Protein AF-0000000074210286 (afdb_homodimer)

Secondary structure (DSSP, 8-state):
---PEEEEETTTSHHHHHHHHHHHHTT-EEEEEESSSSEE--TT-GGGHHHHHTTEEEEEE---SSSSHHHHHHHHHHHHT--EEEEEEETTGGG-TT-STTHHHHHHHHHHHHSSSEEEEEEEPPBTTHHHHSTTHHHHHTTEEEES--S--B--B-HHHHHHHHHHHHHSTTTTTTEEEEE--SS-B-HHHHHHHHHHHHT---EEEE--HHHHHHHHHHTT--HHHHHHHHHHHHHHHT-TT-S--SHHHHHHSSPPPPHHHHHHHHHHTTTT--/---PEEEEETTTSHHHHHHHHHHHHTT-EEEEEESSSSEE--TT-GGGHHHHHTTEEEEEE---SSSSHHHHHHHHHHHHT--EEEEEEETTGGG-TT-STTHHHHHHHHHHHHSSSEEEEEEEPPBTTHHHHSTTHHHHHTTEEEES--S--B--B-HHHHHHHHHHHHHSTTTTTTEEEEE--SS-B-HHHHHHHHHHHHT---EEEE--HHHHHHHHHHTT--HHHHHHHHHHHHHHHT-TT-S--SHHHHHHSSPPPPHHHHHHHHHHTTTT--

InterPro domains:
  IPR016040 NAD(P)-binding domain [PF13460] (10-173)
  IPR036291 NAD(P)-binding domain superfamily [SSF51735] (3-266)
  IPR051604 Ergot Alkaloid Biosynthesis Oxidoreductase [PTHR43162] (1-273)

pLDDT: mean 94.79, std 6.35, range [36.81, 98.81]

Radius of gyration: 25.54 Å; Cα contacts (8 Å, |Δi|>4): 1186; chains: 2; bounding box: 53×71×52 Å

Sequence (556 aa):
MSNDTTLVLGATGKTGRRVAARLRLRGTQVRAASRSSRAHFDWSDPSGWDPVLQDISAVYVVPPSVPGPVHELAARAEAAGVRRLVLLSGRGADTWGDSPFGLDMRSAEDAVRGSALEWTVLRASNFDQNFDEDLFHAPLVDGELALPAGSVPEPFVDIEDVADAAAAVLAEPGRHAGRTYELTGPRGVTFAEAVELISRASDLRITYRQVSPAEYSAALVEAGVGEDDAHHVAEMFVLMERGLLAEPTDGVAAVLGRPPRAFEEYVVRAAAAGAWRSMSNDTTLVLGATGKTGRRVAARLRLRGTQVRAASRSSRAHFDWSDPSGWDPVLQDISAVYVVPPSVPGPVHELAARAEAAGVRRLVLLSGRGADTWGDSPFGLDMRSAEDAVRGSALEWTVLRASNFDQNFDEDLFHAPLVDGELALPAGSVPEPFVDIEDVADAAAAVLAEPGRHAGRTYELTGPRGVTFAEAVELISRASDLRITYRQVSPAEYSAALVEAGVGEDDAHHVAEMFVLMERGLLAEPTDGVAAVLGRPPRAFEEYVVRAAAAGAWRS

Organism: NCBI:txid88382

Solvent-accessible surface area (backbone atoms only — not comparable to full-atom values): 28320 Å² total; per-residue (Å²): 124,82,91,50,25,34,32,30,41,46,22,80,42,83,54,22,26,37,25,52,11,46,32,26,57,72,68,40,46,70,46,54,19,20,76,86,38,91,42,41,38,47,89,89,44,67,87,42,45,62,76,62,37,54,78,22,38,31,35,40,41,62,69,58,97,51,60,56,60,48,42,56,50,44,53,50,33,52,74,49,56,32,47,34,41,38,34,57,40,46,49,62,61,85,71,45,74,89,46,79,51,60,48,20,45,50,39,34,49,51,24,47,70,69,40,93,43,43,26,30,38,40,16,34,36,59,45,53,51,37,55,58,75,42,86,44,21,65,37,43,47,72,31,40,42,71,39,48,55,60,83,50,31,38,13,40,14,45,54,66,56,54,21,51,40,52,31,50,52,71,70,37,78,72,81,47,55,78,39,74,37,46,30,23,5,72,46,54,42,24,62,54,55,49,36,46,49,45,17,40,18,51,74,44,83,40,45,61,42,74,44,48,51,67,56,43,29,50,51,34,36,74,73,68,38,53,65,68,58,21,47,43,54,35,44,49,37,57,56,48,62,68,41,82,70,21,68,50,52,61,28,36,30,70,70,66,74,41,77,45,57,52,69,64,61,51,41,29,52,41,30,46,70,43,60,57,59,129,125,83,91,49,24,32,32,30,40,46,22,82,41,83,56,22,27,38,24,50,11,45,32,26,58,72,68,41,45,70,46,56,18,19,75,86,38,91,43,42,39,44,90,90,42,68,88,42,44,62,76,62,37,55,78,23,38,31,35,40,41,61,69,59,96,51,60,56,58,48,42,57,49,44,52,51,34,51,74,49,55,33,47,35,41,39,34,56,41,47,48,63,62,85,71,45,73,88,46,79,50,59,46,20,44,50,39,34,49,52,24,47,71,69,40,94,43,44,26,29,40,40,16,36,36,60,44,52,51,37,55,60,74,42,85,45,20,62,38,43,48,72,30,39,42,70,38,47,55,60,83,50,30,39,12,39,14,46,54,66,56,53,21,50,39,51,31,51,53,72,70,37,78,73,80,49,55,77,37,74,37,46,32,22,5,70,47,55,43,25,64,53,56,50,36,48,50,45,16,39,19,52,72,44,84,40,47,61,43,73,44,49,53,66,58,43,28,49,51,36,36,74,72,68,39,53,65,67,58,19,48,43,55,34,43,48,38,58,55,49,62,69,41,82,68,22,68,50,54,62,29,36,30,71,71,67,74,42,77,45,56,52,70,65,61,52,42,28,54,40,30,46,69,43,60,56,59,130

Nearest PDB structures (foldseek):
  5l4l-assembly1_A  TM=8.591E-01  e=9.756E-22  Streptomyces antibioticus
  2zcv-assembly1_A  TM=8.657E-01  e=1.201E-17  Escherichia coli
  2zcu-assembly1_A  TM=8.100E-01  e=4.162E-18  unclassified
  6yj4-assembly1_P  TM=7.738E-01  e=2.492E-12  Yarrowia lipolytica
  6rfs-assembly1_E  TM=7.789E-01  e=3.132E-11  Yarrowia lipolytica

Foldseek 3Di:
DPPAEEEEEPCVDDLNVLLQVLLVVVVHHYDYEDCPDPQDDDLVDCVSLLVSLARHAEYEDEWDPDADSLLVNLVSNVVNPHAEYEYEAAAPLVVCPPFPARNRRVNNVCNRLVHPHFYEYEHEWAALCCCQPHDNQVLVLVQEGEEQADDQFTQHAHSSLVSVLSNLPVVDPPPRGPYYFYGGADATDGPQRLSVLLCVLLVHRHGYHHDHLVVQLVVCVVVPHDSVVSNNVSSVSVVSNVNPRRGDDCRSCVRPVDHTDHSNVVSNVCSVVVSSHD/DPPAEEEEEPCVDDLNVLLQVLLVVVVHHYDYEDCPDPQDDDLVDCVSLLVSLARHAEYEDEWDPDADSLLVNLVSNVVNPHAEYEYEAAAPLVVCPPFPARNRRVNNVCNRLVHPHFYEYEHEWAALCCCQPHDNQVLVLVQEGEEQADDQFTQHAHSSLVSVLSNLPVVDPPPRGPYYFYGGADATDGPQRLSVLLCVLLVHRHGYHHDHLVVQLVVCVVVPHDSVVSNNVSSVSVVSNVNPRRGDDCRSCVRPVDHTDHSNVVSNVCSVVVSSHD

Structure (mmCIF, N/CA/C/O backbone):
data_AF-0000000074210286-model_v1
#
loop_
_entity.id
_entity.type
_entity.pdbx_description
1 polymer 'Uncharacterized protein YbjT (DUF2867 family)'
#
loop_
_atom_site.group_PDB
_atom_site.id
_atom_site.type_symbol
_atom_site.label_atom_id
_atom_site.label_alt_id
_atom_site.label_comp_id
_atom_site.label_asym_id
_atom_site.label_entity_id
_atom_site.label_seq_id
_atom_site.pdbx_PDB_ins_code
_atom_site.Cartn_x
_atom_site.Cartn_y
_atom_site.Cartn_z
_atom_site.occupancy
_atom_site.B_iso_or_equiv
_atom_site.auth_seq_id
_atom_site.auth_comp_id
_atom_site.auth_asym_id
_atom_site.auth_atom_id
_atom_site.pdbx_PDB_model_num
ATOM 1 N N . MET A 1 1 ? 25.281 16.188 -7.086 1 36.81 1 MET A N 1
ATOM 2 C CA . MET A 1 1 ? 24.094 15.914 -6.289 1 36.81 1 MET A CA 1
ATOM 3 C C . MET A 1 1 ? 23.984 16.891 -5.117 1 36.81 1 MET A C 1
ATOM 5 O O . MET A 1 1 ? 24.969 17.125 -4.414 1 36.81 1 MET A O 1
ATOM 9 N N . SER A 1 2 ? 23.25 17.922 -5.16 1 49.28 2 SER A N 1
ATOM 10 C CA . SER A 1 2 ? 23.344 19 -4.184 1 49.28 2 SER A CA 1
ATOM 11 C C . SER A 1 2 ? 23.391 18.469 -2.76 1 49.28 2 SER A C 1
ATOM 13 O O . SER A 1 2 ? 22.719 17.469 -2.451 1 49.28 2 SER A O 1
ATOM 15 N N . ASN A 1 3 ? 24.531 18.531 -2.074 1 60.78 3 ASN A N 1
ATOM 16 C CA . ASN A 1 3 ? 24.938 18.219 -0.708 1 60.78 3 ASN A CA 1
ATOM 17 C C . ASN A 1 3 ? 23.922 18.734 0.31 1 60.78 3 ASN A C 1
ATOM 19 O O . ASN A 1 3 ? 24.25 18.922 1.479 1 60.78 3 ASN A O 1
ATOM 23 N N . ASP A 1 4 ? 22.688 19.016 -0.263 1 88.06 4 ASP A N 1
ATOM 24 C CA . ASP A 1 4 ? 21.734 19.688 0.61 1 88.06 4 ASP A CA 1
ATOM 25 C C . ASP A 1 4 ? 20.953 18.688 1.446 1 88.06 4 ASP A C 1
ATOM 27 O O . ASP A 1 4 ? 20.516 17.656 0.938 1 88.06 4 ASP A O 1
ATOM 31 N N . THR A 1 5 ? 20.891 18.969 2.738 1 96.62 5 THR A N 1
ATOM 32 C CA . THR A 1 5 ? 20.156 18.156 3.699 1 96.62 5 THR A CA 1
ATOM 33 C C . THR A 1 5 ? 18.766 18.703 3.936 1 96.62 5 THR A C 1
ATOM 35 O O . THR A 1 5 ? 18.594 19.922 4.07 1 96.62 5 THR A O 1
ATOM 38 N N . THR A 1 6 ? 17.797 17.828 3.803 1 98.12 6 THR A N 1
ATOM 39 C CA . THR A 1 6 ? 16.422 18.188 4.125 1 98.12 6 THR A CA 1
ATOM 40 C C . THR A 1 6 ? 16.047 17.703 5.523 1 98.12 6 THR A C 1
ATOM 42 O O . THR A 1 6 ? 16.281 16.547 5.867 1 98.12 6 THR A O 1
ATOM 45 N N . LEU A 1 7 ? 15.531 18.609 6.305 1 98.5 7 LEU A N 1
ATOM 46 C CA . LEU A 1 7 ? 15.023 18.281 7.629 1 98.5 7 LEU A CA 1
ATOM 47 C C . LEU A 1 7 ? 13.547 17.891 7.559 1 98.5 7 LEU A C 1
ATOM 49 O O . LEU A 1 7 ? 12.727 18.656 7.035 1 98.5 7 LEU A O 1
ATOM 53 N N . VAL A 1 8 ? 13.211 16.703 7.996 1 98.62 8 VAL A N 1
ATOM 54 C CA . VAL A 1 8 ? 11.828 16.25 8.102 1 98.62 8 VAL A CA 1
ATOM 55 C C . VAL A 1 8 ? 11.391 16.25 9.562 1 98.62 8 VAL A C 1
ATOM 57 O O . VAL A 1 8 ? 11.844 15.414 10.352 1 98.62 8 VAL A O 1
ATOM 60 N N . LEU A 1 9 ? 10.547 17.203 9.906 1 98.12 9 LEU A N 1
ATOM 61 C CA . LEU A 1 9 ? 9.984 17.219 11.258 1 98.12 9 LEU A CA 1
ATOM 62 C C . LEU A 1 9 ? 8.82 16.25 11.375 1 98.12 9 LEU A C 1
ATOM 64 O O . LEU A 1 9 ? 8.062 16.062 10.422 1 98.12 9 LEU A O 1
ATOM 68 N N . GLY A 1 10 ? 8.641 15.688 12.539 1 95.94 10 GLY A N 1
ATOM 69 C CA . GLY A 1 10 ? 7.656 14.625 12.672 1 95.94 10 GLY A CA 1
ATOM 70 C C . GLY A 1 10 ? 7.984 13.391 11.859 1 95.94 10 GLY A C 1
ATOM 71 O O . GLY A 1 10 ? 7.094 12.773 11.273 1 95.94 10 GLY A O 1
ATOM 72 N N . ALA A 1 11 ? 9.25 13.016 11.844 1 94.81 11 ALA A N 1
ATOM 73 C CA . ALA A 1 11 ? 9.75 12.008 10.906 1 94.81 11 ALA A CA 1
ATOM 74 C C . ALA A 1 11 ? 9.195 10.625 11.242 1 94.81 11 ALA A C 1
ATOM 76 O O . ALA A 1 11 ? 9.211 9.727 10.398 1 94.81 11 ALA A O 1
ATOM 77 N N . THR A 1 12 ? 8.703 10.383 12.445 1 92.75 12 THR A N 1
ATOM 78 C CA . THR A 1 12 ? 8.133 9.086 12.812 1 92.75 12 THR A CA 1
ATOM 79 C C . THR A 1 12 ? 6.617 9.102 12.656 1 92.75 12 THR A C 1
ATOM 81 O O . THR A 1 12 ? 5.961 8.07 12.836 1 92.75 12 THR A O 1
ATOM 84 N N . GLY A 1 13 ? 6.086 10.258 12.398 1 94.75 13 GLY A N 1
ATOM 85 C CA . GLY A 1 13 ? 4.648 10.383 12.219 1 94.75 13 GLY A CA 1
ATOM 86 C C . GLY A 1 13 ? 4.164 9.836 10.891 1 94.75 13 GLY A C 1
ATOM 87 O O . GLY A 1 13 ? 4.949 9.289 10.117 1 94.75 13 GLY A O 1
ATOM 88 N N . LYS A 1 14 ? 2.854 9.984 10.602 1 95.19 14 LYS A N 1
ATOM 89 C CA . LYS A 1 14 ? 2.182 9.375 9.453 1 95.19 14 LYS A CA 1
ATOM 90 C C . LYS A 1 14 ? 2.77 9.891 8.141 1 95.19 14 LYS A C 1
ATOM 92 O O . LYS A 1 14 ? 3.113 9.102 7.262 1 95.19 14 LYS A O 1
ATOM 97 N N . THR A 1 15 ? 2.871 11.203 8.016 1 97.88 15 THR A N 1
ATOM 98 C CA . THR A 1 15 ? 3.383 11.734 6.758 1 97.88 15 THR A CA 1
ATOM 99 C C . THR A 1 15 ? 4.906 11.781 6.77 1 97.88 15 THR A C 1
ATOM 101 O O . THR A 1 15 ? 5.551 11.508 5.754 1 97.88 15 THR A O 1
ATOM 104 N N . GLY A 1 16 ? 5.527 12.07 7.922 1 97.81 16 GLY A N 1
ATOM 105 C CA . GLY A 1 16 ? 6.969 12.242 8 1 97.81 16 GLY A CA 1
ATOM 106 C C . GLY A 1 16 ? 7.742 11.016 7.559 1 97.81 16 GLY A C 1
ATOM 107 O O . GLY A 1 16 ? 8.672 11.117 6.75 1 97.81 16 GLY A O 1
ATOM 108 N N . ARG A 1 17 ? 7.348 9.852 8.07 1 97.06 17 ARG A N 1
ATOM 109 C CA . ARG A 1 17 ? 8.055 8.625 7.719 1 97.06 17 ARG A CA 1
ATOM 110 C C . ARG A 1 17 ? 7.941 8.328 6.227 1 97.06 17 ARG A C 1
ATOM 112 O O . ARG A 1 17 ? 8.875 7.809 5.617 1 97.06 17 ARG A O 1
ATOM 119 N N . ARG A 1 18 ? 6.836 8.656 5.625 1 98.56 18 ARG A N 1
ATOM 120 C CA . ARG A 1 18 ? 6.602 8.43 4.203 1 98.56 18 ARG A CA 1
ATOM 121 C C . ARG A 1 18 ? 7.395 9.414 3.354 1 98.56 18 ARG A C 1
ATOM 123 O O . ARG A 1 18 ? 7.977 9.039 2.334 1 98.56 18 ARG A O 1
ATOM 130 N N . VAL A 1 19 ? 7.414 10.688 3.822 1 98.69 19 VAL A N 1
ATOM 131 C CA . VAL A 1 19 ? 8.156 11.719 3.113 1 98.69 19 VAL A CA 1
ATOM 132 C C . VAL A 1 19 ? 9.656 11.414 3.17 1 98.69 19 VAL A C 1
ATOM 134 O O . VAL A 1 19 ? 10.344 11.477 2.15 1 98.69 19 VAL A O 1
ATOM 137 N N . ALA A 1 20 ? 10.203 11.039 4.328 1 97.94 20 ALA A N 1
ATOM 138 C CA . ALA A 1 20 ? 11.617 10.734 4.5 1 97.94 20 ALA A CA 1
ATOM 139 C C . ALA A 1 20 ? 12.047 9.594 3.58 1 97.94 20 ALA A C 1
ATOM 141 O O . ALA A 1 20 ? 13.078 9.688 2.906 1 97.94 20 ALA A O 1
ATOM 142 N N . ALA A 1 21 ? 11.258 8.547 3.531 1 98.06 21 ALA A N 1
ATOM 143 C CA . ALA A 1 21 ? 11.578 7.402 2.68 1 98.06 21 ALA A CA 1
ATOM 144 C C . ALA A 1 21 ? 11.68 7.816 1.216 1 98.06 21 ALA A C 1
ATOM 146 O O . ALA A 1 21 ? 12.586 7.391 0.504 1 98.06 21 ALA A O 1
ATOM 147 N N . ARG A 1 22 ? 10.805 8.602 0.769 1 98.25 22 ARG A N 1
ATOM 148 C CA . ARG A 1 22 ? 10.758 9.055 -0.619 1 98.25 22 ARG A CA 1
ATOM 149 C C . ARG A 1 22 ? 11.953 9.945 -0.941 1 98.25 22 ARG A C 1
ATOM 151 O O . ARG A 1 22 ? 12.539 9.844 -2.021 1 98.25 22 ARG A O 1
ATOM 158 N N . LEU A 1 23 ? 12.281 10.836 -0.015 1 97.5 23 LEU A N 1
ATOM 159 C CA . LEU A 1 23 ? 13.438 11.703 -0.217 1 97.5 23 LEU A CA 1
ATOM 160 C C . LEU A 1 23 ? 14.719 10.891 -0.303 1 97.5 23 LEU A C 1
ATOM 162 O O . LEU A 1 23 ? 15.539 11.102 -1.204 1 97.5 23 LEU A O 1
ATOM 166 N N . ARG A 1 24 ? 14.859 9.93 0.572 1 96.88 24 ARG A N 1
ATOM 167 C CA . ARG A 1 24 ? 16.047 9.078 0.569 1 96.88 24 ARG A CA 1
ATOM 168 C C . ARG A 1 24 ? 16.141 8.289 -0.733 1 96.88 24 ARG A C 1
ATOM 170 O O . ARG A 1 24 ? 17.234 8.133 -1.285 1 96.88 24 ARG A O 1
ATOM 177 N N . LEU A 1 25 ? 15.023 7.797 -1.149 1 96.19 25 LEU A N 1
ATOM 178 C CA . LEU A 1 25 ? 15.008 7.031 -2.391 1 96.19 25 LEU A CA 1
ATOM 179 C C . LEU A 1 25 ? 15.5 7.883 -3.559 1 96.19 25 LEU A C 1
ATOM 181 O O . LEU A 1 25 ? 16.141 7.367 -4.48 1 96.19 25 LEU A O 1
ATOM 185 N N . ARG A 1 26 ? 15.242 9.164 -3.494 1 93.25 26 ARG A N 1
ATOM 186 C CA . ARG A 1 26 ? 15.641 10.094 -4.543 1 93.25 26 ARG A CA 1
ATOM 187 C C . ARG A 1 26 ? 17.094 10.523 -4.371 1 93.25 26 ARG A C 1
ATOM 189 O O . ARG A 1 26 ? 17.594 11.352 -5.133 1 93.25 26 ARG A O 1
ATOM 196 N N . GLY A 1 27 ? 17.719 10.086 -3.332 1 93.31 27 GLY A N 1
ATOM 197 C CA . GLY A 1 27 ? 19.125 10.414 -3.1 1 93.31 27 GLY A CA 1
ATOM 198 C C . GLY A 1 27 ? 19.312 11.672 -2.271 1 93.31 27 GLY A C 1
ATOM 199 O O . GLY A 1 27 ? 20.422 12.18 -2.152 1 93.31 27 GLY A O 1
ATOM 200 N N . THR A 1 28 ? 18.203 12.188 -1.751 1 94.56 28 THR A N 1
ATOM 201 C CA . THR A 1 28 ? 18.266 13.367 -0.9 1 94.56 28 THR A CA 1
ATOM 202 C C . THR A 1 28 ? 18.703 13 0.511 1 94.56 28 THR A C 1
ATOM 204 O O . THR A 1 28 ? 18.203 12.031 1.092 1 94.56 28 THR A O 1
ATOM 207 N N . GLN A 1 29 ? 19.719 13.719 1.022 1 95.81 29 GLN A N 1
ATOM 208 C CA . GLN A 1 29 ? 20.094 13.547 2.42 1 95.81 29 GLN A CA 1
ATOM 209 C C . GLN A 1 29 ? 19 14.039 3.354 1 95.81 29 GLN A C 1
ATOM 211 O O . GLN A 1 29 ? 18.484 15.156 3.193 1 95.81 29 GLN A O 1
ATOM 216 N N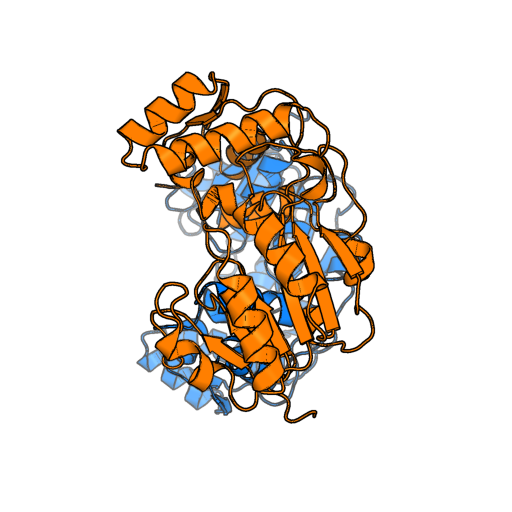 . VAL A 1 30 ? 18.641 13.164 4.289 1 97.44 30 VAL A N 1
ATOM 217 C CA . VAL A 1 30 ? 17.516 13.492 5.168 1 97.44 30 VAL A CA 1
ATOM 218 C C . VAL A 1 30 ? 18 13.516 6.621 1 97.44 30 VAL A C 1
ATOM 220 O O . VAL A 1 30 ? 18.703 12.609 7.059 1 97.44 30 VAL A O 1
ATOM 223 N N . ARG A 1 31 ? 17.734 14.586 7.281 1 97.88 31 ARG A N 1
ATOM 224 C CA . ARG A 1 31 ? 17.734 14.586 8.742 1 97.88 31 ARG A CA 1
ATOM 225 C C . ARG A 1 31 ? 16.328 14.375 9.297 1 97.88 31 ARG A C 1
ATOM 227 O O . ARG A 1 31 ? 15.477 15.258 9.203 1 97.88 31 ARG A O 1
ATOM 234 N N . ALA A 1 32 ? 16.094 13.203 9.781 1 97.44 32 ALA A N 1
ATOM 235 C CA . ALA A 1 32 ? 14.797 12.844 10.367 1 97.44 32 ALA A CA 1
ATOM 236 C C . ALA A 1 32 ? 14.734 13.242 11.836 1 97.44 32 ALA A C 1
ATOM 238 O O . ALA A 1 32 ? 15.469 12.703 12.664 1 97.44 32 ALA A O 1
ATOM 239 N N . ALA A 1 33 ? 13.82 14.141 12.133 1 97.5 33 ALA A N 1
ATOM 240 C CA . ALA A 1 33 ? 13.758 14.648 13.508 1 97.5 33 ALA A CA 1
ATOM 241 C C . ALA A 1 33 ? 12.414 14.305 14.148 1 97.5 33 ALA A C 1
ATOM 243 O O . ALA A 1 33 ? 11.367 14.398 13.508 1 97.5 33 ALA A O 1
ATOM 244 N N . SER A 1 34 ? 12.461 13.852 15.203 1 95.62 34 SER A N 1
ATOM 245 C CA . SER A 1 34 ? 11.312 13.539 16.047 1 95.62 34 SER A CA 1
ATOM 246 C C . SER A 1 34 ? 11.688 13.57 17.531 1 95.62 34 SER A C 1
ATOM 248 O O . SER A 1 34 ? 12.844 13.82 17.875 1 95.62 34 SER A O 1
ATOM 250 N N . ARG A 1 35 ? 10.852 13.375 18.484 1 93.75 35 ARG A N 1
ATOM 251 C CA . ARG A 1 35 ? 11.109 13.359 19.922 1 93.75 35 ARG A CA 1
ATOM 252 C C . ARG A 1 35 ? 11.961 12.156 20.312 1 93.75 35 ARG A C 1
ATOM 254 O O . ARG A 1 35 ? 12.695 12.203 21.297 1 93.75 35 ARG A O 1
ATOM 261 N N . SER A 1 36 ? 11.844 11.047 19.422 1 90.19 36 SER A N 1
ATOM 262 C CA . SER A 1 36 ? 12.516 9.797 19.781 1 90.19 36 SER A CA 1
ATOM 263 C C . SER A 1 36 ? 13.766 9.578 18.938 1 90.19 36 SER A C 1
ATOM 265 O O . SER A 1 36 ? 14.492 8.609 19.141 1 90.19 36 SER A O 1
ATOM 267 N N . SER A 1 37 ? 13.977 10.43 17.984 1 90.88 37 SER A N 1
ATOM 268 C CA . SER A 1 37 ? 15.117 10.266 17.094 1 90.88 37 SER A CA 1
ATOM 269 C C . SER A 1 37 ? 16.391 10.875 17.688 1 90.88 37 SER A C 1
ATOM 271 O O . SER A 1 37 ? 16.312 11.609 18.672 1 90.88 37 SER A O 1
ATOM 273 N N . ARG A 1 38 ? 17.609 10.547 17.062 1 89.06 38 ARG A N 1
ATOM 274 C CA . ARG A 1 38 ? 18.891 11.156 17.406 1 89.06 38 ARG A CA 1
ATOM 275 C C . ARG A 1 38 ? 18.844 12.672 17.203 1 89.06 38 ARG A C 1
ATOM 277 O O . ARG A 1 38 ? 19.297 13.43 18.062 1 89.06 38 ARG A O 1
ATOM 284 N N . ALA A 1 39 ? 18.312 13.062 16.062 1 94.56 39 ALA A N 1
ATOM 285 C CA . ALA A 1 39 ? 17.984 14.469 15.891 1 94.56 39 ALA A CA 1
ATOM 286 C C . ALA A 1 39 ? 16.719 14.836 16.641 1 94.56 39 ALA A C 1
ATOM 288 O O . ALA A 1 39 ? 15.625 14.828 16.078 1 94.56 39 ALA A O 1
ATOM 289 N N . HIS A 1 40 ? 16.938 15.188 17.859 1 95.69 40 HIS A N 1
ATOM 290 C CA . HIS A 1 40 ? 15.812 15.383 18.766 1 95.69 40 HIS A CA 1
ATOM 291 C C . HIS A 1 40 ? 15.102 16.703 18.484 1 95.69 40 HIS A C 1
ATOM 293 O O . HIS A 1 40 ? 15.742 17.766 18.438 1 95.69 40 HIS A O 1
ATOM 299 N N . PHE A 1 41 ? 13.852 16.625 18.312 1 97.44 41 PHE A N 1
ATOM 300 C CA . PHE A 1 41 ? 13.031 17.812 18.094 1 97.44 41 PHE A CA 1
ATOM 301 C C . PHE A 1 41 ? 11.703 17.703 18.828 1 97.44 41 PHE A C 1
ATOM 303 O O . PHE A 1 41 ? 10.953 16.75 18.625 1 97.44 41 PHE A O 1
ATOM 310 N N . ASP A 1 42 ? 11.508 18.625 19.641 1 96.75 42 ASP A N 1
ATOM 311 C CA . ASP A 1 42 ? 10.273 18.766 20.406 1 96.75 42 ASP A CA 1
ATOM 312 C C . ASP A 1 42 ? 9.719 20.188 20.297 1 96.75 42 ASP A C 1
ATOM 314 O O . ASP A 1 42 ? 10.367 21.156 20.703 1 96.75 42 ASP A O 1
ATOM 318 N N . TRP A 1 43 ? 8.523 20.297 19.797 1 96.56 43 TRP A N 1
ATOM 319 C CA . TRP A 1 43 ? 7.895 21.609 19.594 1 96.56 43 TRP A CA 1
ATOM 320 C C . TRP A 1 43 ? 7.781 22.359 20.922 1 96.56 43 TRP A C 1
ATOM 322 O O . TRP A 1 43 ? 7.781 23.594 20.938 1 96.56 43 TRP A O 1
ATOM 332 N N . SER A 1 44 ? 7.691 21.672 21.984 1 94.62 44 SER A N 1
ATOM 333 C CA . SER A 1 44 ? 7.477 22.297 23.281 1 94.62 44 SER A CA 1
ATOM 334 C C . SER A 1 44 ? 8.797 22.688 23.938 1 94.62 44 SER A C 1
ATOM 336 O O . SER A 1 44 ? 8.812 23.328 24.984 1 94.62 44 SER A O 1
ATOM 338 N N . ASP A 1 45 ? 9.906 22.328 23.312 1 95.25 45 ASP A N 1
ATOM 339 C CA . ASP A 1 45 ? 11.227 22.641 23.859 1 95.25 45 ASP A CA 1
ATOM 340 C C . ASP A 1 45 ? 12.109 23.297 22.797 1 95.25 45 ASP A C 1
ATOM 342 O O . ASP A 1 45 ? 13 22.656 22.234 1 95.25 45 ASP A O 1
ATOM 346 N N . PRO A 1 46 ? 11.992 24.578 22.641 1 94.5 46 PRO A N 1
ATOM 347 C CA . PRO A 1 46 ? 12.703 25.297 21.578 1 94.5 46 PRO A CA 1
ATOM 348 C C . PRO A 1 46 ? 14.219 25.266 21.75 1 94.5 46 PRO A C 1
ATOM 350 O O . PRO A 1 46 ? 14.961 25.578 20.812 1 94.5 46 PRO A O 1
ATOM 353 N N . SER A 1 47 ? 14.703 24.984 22.906 1 92.56 47 SER A N 1
ATOM 354 C CA . SER A 1 47 ? 16.141 24.953 23.141 1 92.56 47 SER A CA 1
ATOM 355 C C . SER A 1 47 ? 16.828 23.906 22.281 1 92.56 47 SER A C 1
ATOM 357 O O . SER A 1 47 ? 18.031 24.016 22 1 92.56 47 SER A O 1
ATOM 359 N N . GLY A 1 48 ? 16.078 22.938 21.781 1 94 48 GLY A N 1
ATOM 360 C CA . GLY A 1 48 ? 16.672 21.859 21 1 94 48 GLY A CA 1
ATOM 361 C C . GLY A 1 48 ? 16.562 22.094 19.5 1 94 48 GLY A C 1
ATOM 362 O O . GLY A 1 48 ? 17.031 21.266 18.719 1 94 48 GLY A O 1
ATOM 363 N N . TRP A 1 49 ? 16.078 23.234 19.094 1 97.62 49 TRP A N 1
ATOM 364 C CA . TRP A 1 49 ? 15.742 23.422 17.688 1 97.62 49 TRP A CA 1
ATOM 365 C C . TRP A 1 49 ? 16.984 23.781 16.859 1 97.62 49 TRP A C 1
ATOM 367 O O . TRP A 1 49 ? 17.172 23.266 15.758 1 97.62 49 TRP A O 1
ATOM 377 N N . ASP A 1 50 ? 17.828 24.594 17.344 1 96.56 50 ASP A N 1
ATOM 378 C CA . ASP A 1 50 ? 18.938 25.172 16.594 1 96.56 50 ASP A CA 1
ATOM 379 C C . ASP A 1 50 ? 19.891 24.078 16.094 1 96.56 50 ASP A C 1
ATOM 381 O O . ASP A 1 50 ? 20.25 24.047 14.922 1 96.56 50 ASP A O 1
ATOM 385 N N . PRO A 1 51 ? 20.25 23.156 16.969 1 95.94 51 PRO A N 1
ATOM 386 C CA . PRO A 1 51 ? 21.125 22.094 16.484 1 95.94 51 PRO A CA 1
ATOM 387 C C . PRO A 1 51 ? 20.531 21.328 15.312 1 95.94 51 PRO A C 1
ATOM 389 O O . PRO A 1 51 ? 21.25 20.922 14.398 1 95.94 51 PRO A O 1
ATOM 392 N N . VAL A 1 52 ? 19.297 21.125 15.336 1 97.06 52 VAL A N 1
ATOM 393 C CA . VAL A 1 52 ? 18.625 20.328 14.312 1 97.06 52 VAL A CA 1
ATOM 394 C C . VAL A 1 52 ? 18.562 21.125 13.008 1 97.06 52 VAL A C 1
ATOM 396 O O . VAL A 1 52 ? 18.531 20.547 11.922 1 97.06 52 VAL A O 1
ATOM 399 N N . LEU A 1 53 ? 18.625 22.422 13.039 1 97.69 53 LEU A N 1
ATOM 400 C CA . LEU A 1 53 ? 18.484 23.312 11.891 1 97.69 53 LEU A CA 1
ATOM 401 C C . LEU A 1 53 ? 19.844 23.562 11.234 1 97.69 53 LEU A C 1
ATOM 403 O O . LEU A 1 53 ? 19.906 24.141 10.141 1 97.69 53 LEU A O 1
ATOM 407 N N . GLN A 1 54 ? 20.922 23.109 11.836 1 96.31 54 GLN A N 1
ATOM 408 C CA . GLN A 1 54 ? 22.25 23.344 11.297 1 96.31 54 GLN A CA 1
ATOM 409 C C . GLN A 1 54 ? 22.453 22.625 9.969 1 96.31 54 GLN A C 1
ATOM 411 O O . GLN A 1 54 ? 22.125 21.438 9.852 1 96.31 54 GLN A O 1
ATOM 416 N N . ASP A 1 55 ? 22.938 23.359 8.945 1 96.56 55 ASP A N 1
ATOM 417 C CA . ASP A 1 55 ? 23.312 22.812 7.641 1 96.56 55 ASP A CA 1
ATOM 418 C C . ASP A 1 55 ? 22.094 22.234 6.934 1 96.56 55 ASP A C 1
ATOM 420 O O . ASP A 1 55 ? 22.203 21.203 6.246 1 96.56 55 ASP A O 1
ATOM 424 N N . ILE A 1 56 ? 20.953 22.766 7.199 1 97.69 56 ILE A N 1
ATOM 425 C CA . ILE A 1 56 ? 19.703 22.344 6.574 1 97.69 56 ILE A CA 1
ATOM 426 C C . ILE A 1 56 ? 19.328 23.297 5.453 1 97.69 56 ILE A C 1
ATOM 428 O O . ILE A 1 56 ? 19.422 24.516 5.617 1 97.69 56 ILE A O 1
ATOM 432 N N . SER A 1 57 ? 18.938 22.766 4.344 1 97.19 57 SER A N 1
ATOM 433 C CA . SER A 1 57 ? 18.531 23.594 3.215 1 97.19 57 SER A CA 1
ATOM 434 C C . SER A 1 57 ? 17.016 23.734 3.141 1 97.19 57 SER A C 1
ATOM 436 O O . SER A 1 57 ? 16.5 24.781 2.742 1 97.19 57 SER A O 1
ATOM 438 N N . ALA A 1 58 ? 16.328 22.672 3.457 1 97.81 58 ALA A N 1
ATOM 439 C CA . ALA A 1 58 ? 14.867 22.656 3.389 1 97.81 58 ALA A CA 1
ATOM 440 C C . ALA A 1 58 ? 14.266 21.938 4.59 1 97.81 58 ALA A C 1
ATOM 442 O O . ALA A 1 58 ? 14.891 21.031 5.156 1 97.81 58 ALA A O 1
ATOM 443 N N . VAL A 1 59 ? 13.062 22.344 4.988 1 98.5 59 VAL A N 1
ATOM 444 C CA . VAL A 1 59 ? 12.383 21.734 6.129 1 98.5 59 VAL A CA 1
ATOM 445 C C . VAL A 1 59 ? 10.953 21.344 5.738 1 98.5 59 VAL A C 1
ATOM 447 O O . VAL A 1 59 ? 10.211 22.156 5.188 1 98.5 59 VAL A O 1
ATOM 450 N N . TYR A 1 60 ? 10.617 20.094 5.891 1 98.81 60 TYR A N 1
ATOM 451 C CA . TYR A 1 60 ? 9.227 19.672 5.91 1 98.81 60 TYR A CA 1
ATOM 452 C C . TYR A 1 60 ? 8.609 19.875 7.289 1 98.81 60 TYR A C 1
ATOM 454 O O . TYR A 1 60 ? 9.094 19.312 8.281 1 98.81 60 TYR A O 1
ATOM 462 N N . VAL A 1 61 ? 7.516 20.609 7.359 1 98.75 61 VAL A N 1
ATOM 463 C CA . VAL A 1 61 ? 6.973 21.047 8.641 1 98.75 61 VAL A CA 1
ATOM 464 C C . VAL A 1 61 ? 5.566 20.469 8.828 1 98.75 61 VAL A C 1
ATOM 466 O O . VAL A 1 61 ? 4.68 20.703 8.008 1 98.75 61 VAL A O 1
ATOM 469 N N . VAL A 1 62 ? 5.398 19.719 9.828 1 97.62 62 VAL A N 1
ATOM 470 C CA . VAL A 1 62 ? 4.09 19.375 10.375 1 97.62 62 VAL A CA 1
ATOM 471 C C . VAL A 1 62 ? 3.838 20.172 11.648 1 97.62 62 VAL A C 1
ATOM 473 O O . VAL A 1 62 ? 4.508 19.969 12.664 1 97.62 62 VAL A O 1
ATOM 476 N N . PRO A 1 63 ? 2.947 21.062 11.578 1 96.38 63 PRO A N 1
ATOM 477 C CA . PRO A 1 63 ? 2.785 21.969 12.719 1 96.38 63 PRO A CA 1
ATOM 478 C C . PRO A 1 63 ? 2.273 21.25 13.969 1 96.38 63 PRO A C 1
ATOM 480 O O . PRO A 1 63 ? 1.607 20.219 13.859 1 96.38 63 PRO A O 1
ATOM 483 N N . PRO A 1 64 ? 2.646 21.812 15.117 1 94.69 64 PRO A N 1
ATOM 484 C CA . PRO A 1 64 ? 2.041 21.312 16.344 1 94.69 64 PRO A CA 1
ATOM 485 C C . PRO A 1 64 ? 0.573 21.703 16.484 1 94.69 64 PRO A C 1
ATOM 487 O O . PRO A 1 64 ? 0.074 22.531 15.719 1 94.69 64 PRO A O 1
ATOM 490 N N . SER A 1 65 ? -0.094 21.188 17.5 1 89.81 65 SER A N 1
ATOM 491 C CA . SER A 1 65 ? -1.524 21.422 17.688 1 89.81 65 SER A CA 1
ATOM 492 C C . SER A 1 65 ? -1.784 22.703 18.469 1 89.81 65 SER A C 1
ATOM 494 O O . SER A 1 65 ? -2.811 22.828 19.141 1 89.81 65 SER A O 1
ATOM 496 N N . VAL A 1 66 ? -0.815 23.562 18.484 1 92.38 66 VAL A N 1
ATOM 497 C CA . VAL A 1 66 ? -0.964 24.859 19.141 1 92.38 66 VAL A CA 1
ATOM 498 C C . VAL A 1 66 ? -0.442 25.969 18.219 1 92.38 66 VAL A C 1
ATOM 500 O O . VAL A 1 66 ? 0.561 25.781 17.531 1 92.38 66 VAL A O 1
ATOM 503 N N . PRO A 1 67 ? -1.138 27.125 18.234 1 94.56 67 PRO A N 1
ATOM 504 C CA . PRO A 1 67 ? -0.641 28.25 17.438 1 94.56 67 PRO A CA 1
ATOM 505 C C . PRO A 1 67 ? 0.642 28.844 18 1 94.56 67 PRO A C 1
ATOM 507 O O . PRO A 1 67 ? 0.844 28.859 19.219 1 94.56 67 PRO A O 1
ATOM 510 N N . GLY A 1 68 ? 1.5 29.344 17.078 1 95.88 68 GLY A N 1
ATOM 511 C CA . GLY A 1 68 ? 2.584 30.172 17.594 1 95.88 68 GLY A CA 1
ATOM 512 C C . GLY A 1 68 ? 3.959 29.625 17.266 1 95.88 68 GLY A C 1
ATOM 513 O O . GLY A 1 68 ? 4.758 30.281 16.594 1 95.88 68 GLY A O 1
ATOM 514 N N . PRO A 1 69 ? 4.223 28.328 17.641 1 97.56 69 PRO A N 1
ATOM 515 C CA . PRO A 1 69 ? 5.594 27.812 17.609 1 97.56 69 PRO A CA 1
ATOM 516 C C . PRO A 1 69 ? 6.211 27.875 16.219 1 97.56 69 PRO A C 1
ATOM 518 O O . PRO A 1 69 ? 7.426 28.031 16.078 1 97.56 69 PRO A O 1
ATOM 521 N N . VAL A 1 70 ? 5.434 27.766 15.195 1 98.25 70 VAL A N 1
ATOM 522 C CA . VAL A 1 70 ? 5.969 27.734 13.836 1 98.25 70 VAL A CA 1
ATOM 523 C C . VAL A 1 70 ? 6.57 29.094 13.484 1 98.25 70 VAL A C 1
ATOM 525 O O . VAL A 1 70 ? 7.508 29.172 12.688 1 98.25 70 VAL A O 1
ATOM 528 N N . HIS A 1 71 ? 6.07 30.219 14.094 1 98.19 71 HIS A N 1
ATOM 529 C CA . HIS A 1 71 ? 6.676 31.531 13.891 1 98.19 71 HIS A CA 1
ATOM 530 C C . HIS A 1 71 ? 8.125 31.547 14.359 1 98.19 71 HIS A C 1
ATOM 532 O O . HIS A 1 71 ? 9.008 32.031 13.648 1 98.19 71 HIS A O 1
ATOM 538 N N . GLU A 1 72 ? 8.289 31.047 15.5 1 97.81 72 GLU A N 1
ATOM 539 C CA . GLU A 1 72 ? 9.641 31 16.047 1 97.81 72 GLU A CA 1
ATOM 540 C C . GLU A 1 72 ? 10.531 30.078 15.227 1 97.81 72 GLU A C 1
ATOM 542 O O . GLU A 1 72 ? 11.695 30.391 14.969 1 97.81 72 GLU A O 1
ATOM 547 N N . LEU A 1 73 ? 10.023 28.922 14.836 1 98.31 73 LEU A N 1
ATOM 548 C CA . LEU A 1 73 ? 10.797 28 14.016 1 98.31 73 LEU A CA 1
ATOM 549 C C . LEU A 1 73 ? 11.227 28.672 12.711 1 98.31 73 LEU A C 1
ATOM 551 O O . LEU A 1 73 ? 12.367 28.5 12.273 1 98.31 73 LEU A O 1
ATOM 555 N N . ALA A 1 74 ? 10.305 29.359 12.023 1 98.25 74 ALA A N 1
ATOM 556 C CA . ALA A 1 74 ? 10.609 30.016 10.758 1 98.25 74 ALA A CA 1
ATOM 557 C C . ALA A 1 74 ? 11.734 31.031 10.93 1 98.25 74 ALA A C 1
ATOM 559 O O . ALA A 1 74 ? 12.656 31.094 10.109 1 98.25 74 ALA A O 1
ATOM 560 N N . ALA A 1 75 ? 11.656 31.797 11.977 1 97.81 75 ALA A N 1
ATOM 561 C CA . ALA A 1 75 ? 12.688 32.781 12.25 1 97.81 75 ALA A CA 1
ATOM 562 C C . ALA A 1 75 ? 14.047 32.125 12.477 1 97.81 75 ALA A C 1
ATOM 564 O O . ALA A 1 75 ? 15.062 32.594 11.945 1 97.81 75 ALA A O 1
ATOM 565 N N . ARG A 1 76 ? 14.039 31.109 13.25 1 97.94 76 ARG A N 1
ATOM 566 C CA . ARG A 1 76 ? 15.281 30.391 13.555 1 97.94 76 ARG A CA 1
ATOM 567 C C . ARG A 1 76 ? 15.828 29.703 12.32 1 97.94 76 ARG A C 1
ATOM 569 O O . ARG A 1 76 ? 17.047 29.609 12.133 1 97.94 76 ARG A O 1
ATOM 576 N N . ALA A 1 77 ? 14.93 29.125 11.555 1 98.06 77 ALA A N 1
ATOM 577 C CA . ALA A 1 77 ? 15.344 28.5 10.297 1 98.06 77 ALA A CA 1
ATOM 578 C C . ALA A 1 77 ? 16.016 29.516 9.383 1 98.06 77 ALA A C 1
ATOM 580 O O . ALA A 1 77 ? 17.062 29.234 8.797 1 98.06 77 ALA A O 1
ATOM 581 N N . GLU A 1 78 ? 15.406 30.703 9.289 1 97.12 78 GLU A N 1
ATOM 582 C CA . GLU A 1 78 ? 15.992 31.797 8.508 1 97.12 78 GLU A CA 1
ATOM 583 C C . GLU A 1 78 ? 17.391 32.125 9.008 1 97.12 78 GLU A C 1
ATOM 585 O O . GLU A 1 78 ? 18.328 32.25 8.211 1 97.12 78 GLU A O 1
ATOM 590 N N . ALA A 1 79 ? 17.516 32.281 10.25 1 96.94 79 ALA A N 1
ATOM 591 C CA . ALA A 1 79 ? 18.781 32.625 10.867 1 96.94 79 ALA A CA 1
ATOM 592 C C . ALA A 1 79 ? 19.828 31.531 10.633 1 96.94 79 ALA A C 1
ATOM 594 O O . ALA A 1 79 ? 21.016 31.828 10.516 1 96.94 79 ALA A O 1
ATOM 595 N N . ALA A 1 80 ? 19.391 30.281 10.57 1 97.25 80 ALA A N 1
ATOM 596 C CA . ALA A 1 80 ? 20.281 29.141 10.422 1 97.25 80 ALA A CA 1
ATOM 597 C C . ALA A 1 80 ? 20.672 28.938 8.961 1 97.25 80 ALA A C 1
ATOM 599 O O . ALA A 1 80 ? 21.516 28.078 8.648 1 97.25 80 ALA A O 1
ATOM 600 N N . GLY A 1 81 ? 20.016 29.703 8.062 1 96.69 81 GLY A N 1
ATOM 601 C CA . GLY A 1 81 ? 20.375 29.625 6.652 1 96.69 81 GLY A CA 1
ATOM 602 C C . GLY A 1 81 ? 19.5 28.672 5.859 1 96.69 81 GLY A C 1
ATOM 603 O O . GLY A 1 81 ? 19.812 28.344 4.715 1 96.69 81 GLY A O 1
ATOM 604 N N . VAL A 1 82 ? 18.484 28.172 6.453 1 97.5 82 VAL A N 1
ATOM 605 C CA . VAL A 1 82 ? 17.5 27.375 5.719 1 97.5 82 VAL A CA 1
ATOM 606 C C . VAL A 1 82 ? 16.938 28.203 4.555 1 97.5 82 VAL A C 1
ATOM 608 O O . VAL A 1 82 ? 16.75 29.406 4.668 1 97.5 82 VAL A O 1
ATOM 611 N N . ARG A 1 83 ? 16.641 27.531 3.445 1 97.06 83 ARG A N 1
ATOM 612 C CA . ARG A 1 83 ? 16.234 28.266 2.248 1 97.06 83 ARG A CA 1
ATOM 613 C C . ARG A 1 83 ? 14.75 28.062 1.965 1 97.06 83 ARG A C 1
ATOM 615 O O . ARG A 1 83 ? 14.102 28.906 1.34 1 97.06 83 ARG A O 1
ATOM 622 N N . ARG A 1 84 ? 14.211 26.906 2.424 1 97.19 84 ARG A N 1
ATOM 623 C CA . ARG A 1 84 ? 12.859 26.562 1.986 1 97.19 84 ARG A CA 1
ATOM 624 C C . ARG A 1 84 ? 12.086 25.859 3.092 1 97.19 84 ARG A C 1
ATOM 626 O O . ARG A 1 84 ? 12.641 25.031 3.818 1 97.19 84 ARG A O 1
ATOM 633 N N . LEU A 1 85 ? 10.82 26.172 3.168 1 98.19 85 LEU A N 1
ATOM 634 C CA . LEU A 1 85 ? 9.875 25.5 4.051 1 98.19 85 LEU A CA 1
ATOM 635 C C . LEU A 1 85 ? 8.727 24.891 3.256 1 98.19 85 LEU A C 1
ATOM 637 O O . LEU A 1 85 ? 8.172 25.531 2.365 1 98.19 85 LEU A O 1
ATOM 641 N N . VAL A 1 86 ? 8.43 23.641 3.445 1 98.62 86 VAL A N 1
ATOM 642 C CA . VAL A 1 86 ? 7.227 22.984 2.955 1 98.62 86 VAL A CA 1
ATOM 643 C C . VAL A 1 86 ? 6.328 22.609 4.129 1 98.62 86 VAL A C 1
ATOM 645 O O . VAL A 1 86 ? 6.723 21.812 4.988 1 98.62 86 VAL A O 1
ATOM 648 N N . LEU A 1 87 ? 5.148 23.172 4.191 1 98.81 87 LEU A N 1
ATOM 649 C CA . LEU A 1 87 ? 4.246 23.062 5.332 1 98.81 87 LEU A CA 1
ATOM 650 C C . LEU A 1 87 ? 3.045 22.188 4.988 1 98.81 87 LEU A C 1
ATOM 652 O O . LEU A 1 87 ? 2.383 22.406 3.975 1 98.81 87 LEU A O 1
ATOM 656 N N . LEU A 1 88 ? 2.832 21.141 5.785 1 98.69 88 LEU A N 1
ATOM 657 C CA . LEU A 1 88 ? 1.565 20.422 5.715 1 98.69 88 LEU A CA 1
ATOM 658 C C . LEU A 1 88 ? 0.473 21.156 6.473 1 98.69 88 LEU A C 1
ATOM 660 O O . LEU A 1 88 ? 0.643 21.5 7.648 1 98.69 88 LEU A O 1
ATOM 664 N N . SER A 1 89 ? -0.527 21.531 5.824 1 98.06 89 SER A N 1
ATOM 665 C CA . SER A 1 89 ? -1.7 22.188 6.387 1 98.06 89 SER A CA 1
ATOM 666 C C . SER A 1 89 ? -2.98 21.438 6.031 1 98.06 89 SER A C 1
ATOM 668 O O . SER A 1 89 ? -2.957 20.234 5.816 1 98.06 89 SER A O 1
ATOM 670 N N . GLY A 1 90 ? -4.109 22.078 6.273 1 95.94 90 GLY A N 1
ATOM 671 C CA . GLY A 1 90 ? -5.387 21.422 6.051 1 95.94 90 GLY A CA 1
ATOM 672 C C . GLY A 1 90 ? -6.195 22.047 4.934 1 95.94 90 GLY A C 1
ATOM 673 O O . GLY A 1 90 ? -6.18 23.266 4.766 1 95.94 90 GLY A O 1
ATOM 674 N N . ARG A 1 91 ? -6.906 21.234 4.297 1 94.88 91 ARG A N 1
ATOM 675 C CA . ARG A 1 91 ? -7.742 21.656 3.18 1 94.88 91 ARG A CA 1
ATOM 676 C C . ARG A 1 91 ? -8.68 22.781 3.594 1 94.88 91 ARG A C 1
ATOM 678 O O . ARG A 1 91 ? -9.328 22.703 4.637 1 94.88 91 ARG A O 1
ATOM 685 N N . GLY A 1 92 ? -8.672 23.828 2.746 1 92.31 92 GLY A N 1
ATOM 686 C CA . GLY A 1 92 ? -9.609 24.922 2.926 1 92.31 92 GLY A CA 1
ATOM 687 C C . GLY A 1 92 ? -9.32 25.75 4.16 1 92.31 92 GLY A C 1
ATOM 688 O O . GLY A 1 92 ? -10.234 26.375 4.719 1 92.31 92 GLY A O 1
ATOM 689 N N . ALA A 1 93 ? -8.195 25.781 4.605 1 90.75 93 ALA A N 1
ATOM 690 C CA . ALA A 1 93 ? -7.836 26.5 5.828 1 90.75 93 ALA A CA 1
ATOM 691 C C . ALA A 1 93 ? -8.359 27.938 5.805 1 90.75 93 ALA A C 1
ATOM 693 O O . ALA A 1 93 ? -8.734 28.484 6.844 1 90.75 93 ALA A O 1
ATOM 694 N N . ASP A 1 94 ? -8.484 28.469 4.668 1 89.19 94 ASP A N 1
ATOM 695 C CA . ASP A 1 94 ? -8.953 29.828 4.516 1 89.19 94 ASP A CA 1
ATOM 696 C C . ASP A 1 94 ? -10.461 29.922 4.746 1 89.19 94 ASP A C 1
ATOM 698 O O . ASP A 1 94 ? -11.008 31.016 4.922 1 89.19 94 ASP A O 1
ATOM 702 N N . THR A 1 95 ? -11.109 28.859 4.754 1 86.56 95 THR A N 1
ATOM 703 C CA . THR A 1 95 ? -12.57 28.859 4.801 1 86.56 95 THR A CA 1
ATOM 704 C C . THR A 1 95 ? -13.07 28.562 6.207 1 86.56 95 THR A C 1
ATOM 706 O O . THR A 1 95 ? -14.273 28.531 6.453 1 86.56 95 THR A O 1
ATOM 709 N N . TRP A 1 96 ? -12.156 28.438 7.129 1 86.69 96 TRP A N 1
ATOM 710 C CA . TRP A 1 96 ? -12.555 27.984 8.461 1 86.69 96 TRP A CA 1
ATOM 711 C C . TRP A 1 96 ? -13.078 29.156 9.297 1 86.69 96 TRP A C 1
ATOM 713 O O . TRP A 1 96 ? -13.703 28.953 10.336 1 86.69 96 TRP A O 1
ATOM 723 N N . GLY A 1 97 ? -12.961 30.328 8.82 1 80.56 97 GLY A N 1
ATOM 724 C CA . GLY A 1 97 ? -13.484 31.516 9.484 1 80.56 97 GLY A CA 1
ATOM 725 C C . GLY A 1 97 ? -13.031 31.641 10.922 1 80.56 97 GLY A C 1
ATOM 726 O O . GLY A 1 97 ? -11.836 31.516 11.211 1 80.56 97 GLY A O 1
ATOM 727 N N . ASP A 1 98 ? -13.961 31.844 11.805 1 80.38 98 ASP A N 1
ATOM 728 C CA . ASP A 1 98 ? -13.656 32.062 13.219 1 80.38 98 ASP A CA 1
ATOM 729 C C . ASP A 1 98 ? -13.703 30.734 14 1 80.38 98 ASP A C 1
ATOM 731 O O . ASP A 1 98 ? -13.75 30.75 15.227 1 80.38 98 ASP A O 1
ATOM 735 N N . SER A 1 99 ? -13.727 29.719 13.227 1 81.44 99 SER A N 1
ATOM 736 C CA . SER A 1 99 ? -13.742 28.422 13.891 1 81.44 99 SER A CA 1
ATOM 737 C C . SER A 1 99 ? -12.469 28.203 14.711 1 81.44 99 SER A C 1
ATOM 739 O O . SER A 1 99 ? -11.375 28.578 14.281 1 81.44 99 SER A O 1
ATOM 741 N N . PRO A 1 100 ? -12.664 27.688 15.898 1 81.31 100 PRO A N 1
ATOM 742 C CA . PRO A 1 100 ? -11.469 27.297 16.656 1 81.31 100 PRO A CA 1
ATOM 743 C C . PRO A 1 100 ? -10.688 26.156 16.016 1 81.31 100 PRO A C 1
ATOM 745 O O . PRO A 1 100 ? -9.539 25.906 16.375 1 81.31 100 PRO A O 1
ATOM 748 N N . PHE A 1 101 ? -11.305 25.562 15.109 1 83.5 101 PHE A N 1
ATOM 749 C CA . PHE A 1 101 ? -10.625 24.484 14.391 1 83.5 101 PHE A CA 1
ATOM 750 C C . PHE A 1 101 ? -9.516 25.047 13.508 1 83.5 101 PHE A C 1
ATOM 752 O O . PHE A 1 101 ? -9.703 26.062 12.836 1 83.5 101 PHE A O 1
ATOM 759 N N . GLY A 1 102 ? -8.398 24.359 13.578 1 88.75 102 GLY A N 1
ATOM 760 C CA . GLY A 1 102 ? -7.312 24.578 12.648 1 88.75 102 GLY A CA 1
ATOM 761 C C . GLY A 1 102 ? -6.562 25.875 12.906 1 88.75 102 GLY A C 1
ATOM 762 O O . GLY A 1 102 ? -5.863 26.391 12.023 1 88.75 102 GLY A O 1
ATOM 763 N N . LEU A 1 103 ? -6.777 26.531 14.102 1 91.12 103 LEU A N 1
ATOM 764 C CA . LEU A 1 103 ? -6.035 27.75 14.445 1 91.12 103 LEU A CA 1
ATOM 765 C C . LEU A 1 103 ? -4.535 27.5 14.383 1 91.12 103 LEU A C 1
ATOM 767 O O . LEU A 1 103 ? -3.773 28.375 13.961 1 91.12 103 LEU A O 1
ATOM 771 N N . ASP A 1 104 ? -4.18 26.344 14.789 1 92.31 104 ASP A N 1
ATOM 772 C CA . ASP A 1 104 ? -2.775 25.938 14.734 1 92.31 104 ASP A CA 1
ATOM 773 C C . ASP A 1 104 ? -2.27 25.906 13.297 1 92.31 104 ASP A C 1
ATOM 775 O O . ASP A 1 104 ? -1.191 26.422 13 1 92.31 104 ASP A O 1
ATOM 779 N N . MET A 1 105 ? -3.057 25.391 12.398 1 94.5 105 MET A N 1
ATOM 780 C CA . MET A 1 105 ? -2.672 25.281 10.992 1 94.5 105 MET A CA 1
ATOM 781 C C . MET A 1 105 ? -2.639 26.656 10.328 1 94.5 105 MET A C 1
ATOM 783 O O . MET A 1 105 ? -1.716 26.969 9.578 1 94.5 105 MET A O 1
ATOM 787 N N . ARG A 1 106 ? -3.596 27.453 10.641 1 95.94 106 ARG A N 1
ATOM 788 C CA . ARG A 1 106 ? -3.617 28.797 10.078 1 95.94 106 ARG A CA 1
ATOM 789 C C . ARG A 1 106 ? -2.455 29.625 10.609 1 95.94 106 ARG A C 1
ATOM 791 O O . ARG A 1 106 ? -1.844 30.391 9.867 1 95.94 106 ARG A O 1
ATOM 798 N N . SER A 1 107 ? -2.23 29.516 11.883 1 96.69 107 SER A N 1
ATOM 799 C CA . SER A 1 107 ? -1.072 30.172 12.477 1 96.69 107 SER A CA 1
ATOM 800 C C . SER A 1 107 ? 0.219 29.734 11.789 1 96.69 107 SER A C 1
ATOM 802 O O . SER A 1 107 ? 1.084 30.578 11.5 1 96.69 107 SER A O 1
ATOM 804 N N . ALA A 1 108 ? 0.356 28.453 11.531 1 97.94 108 ALA A N 1
ATOM 805 C CA . ALA A 1 108 ? 1.54 27.922 10.867 1 97.94 108 ALA A CA 1
ATOM 806 C C . ALA A 1 108 ? 1.654 28.469 9.438 1 97.94 108 ALA A C 1
ATOM 808 O O . ALA A 1 108 ? 2.75 28.797 8.984 1 97.94 108 ALA A O 1
ATOM 809 N N . GLU A 1 109 ? 0.559 28.516 8.75 1 98.06 109 GLU A N 1
ATOM 810 C CA . GLU A 1 109 ? 0.577 29.094 7.41 1 98.06 109 GLU A CA 1
ATOM 811 C C . GLU A 1 109 ? 1.042 30.547 7.438 1 98.06 109 GLU A C 1
ATOM 813 O O . GLU A 1 109 ? 1.861 30.969 6.613 1 98.06 109 GLU A O 1
ATOM 818 N N . ASP A 1 110 ? 0.479 31.297 8.352 1 97.44 110 ASP A N 1
ATOM 819 C CA . ASP A 1 110 ? 0.883 32.688 8.5 1 97.44 110 ASP A CA 1
ATOM 820 C C . ASP A 1 110 ? 2.389 32.812 8.727 1 97.44 110 ASP A C 1
ATOM 822 O O . ASP A 1 110 ? 3.047 33.688 8.141 1 97.44 110 ASP A O 1
ATOM 826 N N . ALA A 1 111 ? 2.9 31.969 9.562 1 98.06 111 ALA A N 1
ATOM 827 C CA . ALA A 1 111 ? 4.32 31.969 9.898 1 98.06 111 ALA A CA 1
ATOM 828 C C . ALA A 1 111 ? 5.176 31.719 8.656 1 98.06 111 ALA A C 1
ATOM 830 O O . ALA A 1 111 ? 6.121 32.469 8.383 1 98.06 111 ALA A O 1
ATOM 831 N N . VAL A 1 112 ? 4.828 30.703 7.91 1 97.81 112 VAL A N 1
ATOM 832 C CA . VAL A 1 112 ? 5.648 30.312 6.766 1 97.81 112 VAL A CA 1
ATOM 833 C C . VAL A 1 112 ? 5.512 31.359 5.66 1 97.81 112 VAL A C 1
ATOM 835 O O . VAL A 1 112 ? 6.5 31.719 5.016 1 97.81 112 VAL A O 1
ATOM 838 N N . ARG A 1 113 ? 4.336 31.875 5.422 1 97.31 113 ARG A N 1
ATOM 839 C CA . ARG A 1 113 ? 4.09 32.844 4.379 1 97.31 113 ARG A CA 1
ATOM 840 C C . ARG A 1 113 ? 4.734 34.188 4.727 1 97.31 113 ARG A C 1
ATOM 842 O O . ARG A 1 113 ? 5.102 34.969 3.834 1 97.31 113 ARG A O 1
ATOM 849 N N . GLY A 1 114 ? 4.836 34.438 5.961 1 96.75 114 GLY A N 1
ATOM 850 C CA . GLY A 1 114 ? 5.406 35.719 6.418 1 96.75 114 GLY A CA 1
ATOM 851 C C . GLY A 1 114 ? 6.922 35.688 6.504 1 96.75 114 GLY A C 1
ATOM 852 O O . GLY A 1 114 ? 7.551 36.719 6.742 1 96.75 114 GLY A O 1
ATOM 853 N N . SER A 1 115 ? 7.48 34.562 6.371 1 96.62 115 SER A N 1
ATOM 854 C CA . SER A 1 115 ? 8.93 34.438 6.453 1 96.62 115 SER A CA 1
ATOM 855 C C . SER A 1 115 ? 9.602 34.875 5.16 1 96.62 115 SER A C 1
ATOM 857 O O . SER A 1 115 ? 8.93 35.062 4.145 1 96.62 115 SER A O 1
ATOM 859 N N . ALA A 1 116 ? 10.922 35.062 5.16 1 95.94 116 ALA A N 1
ATOM 860 C CA . ALA A 1 116 ? 11.703 35.438 3.98 1 95.94 116 ALA A CA 1
ATOM 861 C C . ALA A 1 116 ? 12.086 34.188 3.168 1 95.94 116 ALA A C 1
ATOM 863 O O . ALA A 1 116 ? 12.695 34.312 2.105 1 95.94 116 ALA A O 1
ATOM 864 N N . LEU A 1 117 ? 11.719 33.031 3.623 1 96.75 117 LEU A N 1
ATOM 865 C CA . LEU A 1 117 ? 12.086 31.766 2.98 1 96.75 117 LEU A CA 1
ATOM 866 C C . LEU A 1 117 ? 11.125 31.438 1.841 1 96.75 117 LEU A C 1
ATOM 868 O O . LEU A 1 117 ? 9.977 31.891 1.846 1 96.75 117 LEU A O 1
ATOM 872 N N . GLU A 1 118 ? 11.68 30.734 0.833 1 97.25 118 GLU A N 1
ATOM 873 C CA . GLU A 1 118 ? 10.758 30.094 -0.1 1 97.25 118 GLU A CA 1
ATOM 874 C C . GLU A 1 118 ? 9.812 29.141 0.627 1 97.25 118 GLU A C 1
ATOM 876 O O . GLU A 1 118 ? 10.219 28.406 1.53 1 97.25 118 GLU A O 1
ATOM 881 N N . TRP A 1 119 ? 8.547 29.25 0.257 1 97.81 119 TRP A N 1
ATOM 882 C CA . TRP A 1 119 ? 7.621 28.375 0.97 1 97.81 119 TRP A CA 1
ATOM 883 C C . TRP A 1 119 ? 6.621 27.75 0.007 1 97.81 119 TRP A C 1
ATOM 885 O O . TRP A 1 119 ? 6.348 28.297 -1.064 1 97.81 119 TRP A O 1
ATOM 895 N N . THR A 1 120 ? 6.191 26.578 0.307 1 98.56 120 THR A N 1
ATOM 896 C CA . THR A 1 120 ? 5.051 25.875 -0.275 1 98.56 120 THR A CA 1
ATOM 897 C C . THR A 1 120 ? 4.133 25.328 0.817 1 98.56 120 THR A C 1
ATOM 899 O O . THR A 1 120 ? 4.605 24.797 1.822 1 98.56 120 THR A O 1
ATOM 902 N N . VAL A 1 121 ? 2.82 25.578 0.668 1 98.62 121 VAL A N 1
ATOM 903 C CA . VAL A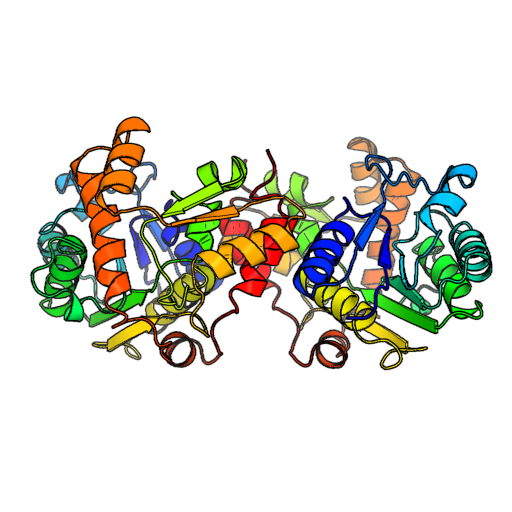 1 121 ? 1.83 25.062 1.604 1 98.62 121 VAL A CA 1
ATOM 904 C C . VAL A 1 121 ? 1.029 23.938 0.938 1 98.62 121 VAL A C 1
ATOM 906 O O . VAL A 1 121 ? 0.504 24.125 -0.163 1 98.62 121 VAL A O 1
ATOM 909 N N . LEU A 1 122 ? 1.029 22.781 1.58 1 98.81 122 LEU A N 1
ATOM 910 C CA . LEU A 1 122 ? 0.231 21.641 1.142 1 98.81 122 LEU A CA 1
ATOM 911 C C . LEU A 1 122 ? -0.99 21.453 2.037 1 98.81 122 LEU A C 1
ATOM 913 O O . LEU A 1 122 ? -0.864 21.016 3.182 1 98.81 122 LEU A O 1
ATOM 917 N N . ARG A 1 123 ? -2.133 21.828 1.518 1 98.56 123 ARG A N 1
ATOM 918 C CA . ARG A 1 123 ? -3.396 21.703 2.238 1 98.56 123 ARG A CA 1
ATOM 919 C C . ARG A 1 123 ? -4.094 20.391 1.896 1 98.56 123 ARG A C 1
ATOM 921 O O . ARG A 1 123 ? -4.75 20.281 0.856 1 98.56 123 ARG A O 1
ATOM 928 N N . ALA A 1 124 ? -4.027 19.453 2.771 1 98.19 124 ALA A N 1
ATOM 929 C CA . ALA A 1 124 ? -4.535 18.109 2.49 1 98.19 124 ALA A CA 1
ATOM 930 C C . ALA A 1 124 ? -5.93 17.922 3.072 1 98.19 124 ALA A C 1
ATOM 932 O O . ALA A 1 124 ? -6.219 18.375 4.18 1 98.19 124 ALA A O 1
ATOM 933 N N . SER A 1 125 ? -6.777 17.219 2.326 1 97.25 125 SER A N 1
ATOM 934 C CA . SER A 1 125 ? -8.023 16.703 2.881 1 97.25 125 SER A CA 1
ATOM 935 C C . SER A 1 125 ? -7.766 15.562 3.865 1 97.25 125 SER A C 1
ATOM 937 O O . SER A 1 125 ? -6.617 15.18 4.086 1 97.25 125 SER A O 1
ATOM 939 N N . ASN A 1 126 ? -8.867 15.117 4.523 1 96.19 126 ASN A N 1
ATOM 940 C CA . ASN A 1 126 ? -8.734 13.984 5.438 1 96.19 126 ASN A CA 1
ATOM 941 C C . ASN A 1 126 ? -8.078 12.789 4.762 1 96.19 126 ASN A C 1
ATOM 943 O O . ASN A 1 126 ? -8.391 12.477 3.609 1 96.19 126 ASN A O 1
ATOM 947 N N . PHE A 1 127 ? -7.168 12.188 5.5 1 98.06 127 PHE A N 1
ATOM 948 C CA . PHE A 1 127 ? -6.43 11.055 4.941 1 98.06 127 PHE A CA 1
ATOM 949 C C . PHE A 1 127 ? -7.305 9.812 4.891 1 98.06 127 PHE A C 1
ATOM 951 O O . PHE A 1 127 ? -8.062 9.539 5.828 1 98.06 127 PHE A O 1
ATOM 958 N N . ASP A 1 128 ? -7.125 9.023 3.82 1 98.69 128 ASP A N 1
ATOM 959 C CA . ASP A 1 128 ? -7.691 7.676 3.803 1 98.69 128 ASP A CA 1
ATOM 960 C C . ASP A 1 128 ? -7.262 6.883 5.039 1 98.69 128 ASP A C 1
ATOM 962 O O . ASP A 1 128 ? -8.07 6.18 5.641 1 98.69 128 ASP A O 1
ATOM 966 N N . GLN A 1 129 ? -6.043 7.074 5.461 1 98.31 129 GLN A N 1
ATOM 967 C CA . GLN A 1 129 ? -5.391 6.289 6.504 1 98.31 129 GLN A CA 1
ATOM 968 C C . GLN A 1 129 ? -5.965 6.617 7.879 1 98.31 129 GLN A C 1
ATOM 970 O O . GLN A 1 129 ? -5.645 5.949 8.867 1 98.31 129 GLN A O 1
ATOM 975 N N . ASN A 1 130 ? -6.809 7.641 7.977 1 96.56 130 ASN A N 1
ATOM 976 C CA . ASN A 1 130 ? -7.531 7.859 9.227 1 96.56 130 ASN A CA 1
ATOM 977 C C . ASN A 1 130 ? -8.406 6.66 9.586 1 96.56 130 ASN A C 1
ATOM 979 O O . ASN A 1 130 ? -8.727 6.449 10.758 1 96.56 130 ASN A O 1
ATOM 983 N N . PHE A 1 131 ? -8.758 5.84 8.602 1 98.25 131 PHE A N 1
ATOM 984 C CA . PHE A 1 131 ? -9.672 4.719 8.805 1 98.25 131 PHE A CA 1
ATOM 985 C C . PHE A 1 131 ? -8.93 3.508 9.359 1 98.25 131 PHE A C 1
ATOM 987 O O . PHE A 1 131 ? -9.547 2.561 9.844 1 98.25 131 PHE A O 1
ATOM 994 N N . ASP A 1 132 ? -7.562 3.494 9.297 1 97.75 132 ASP A N 1
ATOM 995 C CA . ASP A 1 132 ? -6.875 2.318 9.828 1 97.75 132 ASP A CA 1
ATOM 996 C C . ASP A 1 132 ? -5.664 2.723 10.664 1 97.75 132 ASP A C 1
ATOM 998 O O . ASP A 1 132 ? -5.094 1.896 11.375 1 97.75 132 ASP A O 1
ATOM 1002 N N . GLU A 1 133 ? -5.242 3.986 10.594 1 95.44 133 GLU A N 1
ATOM 1003 C CA . GLU A 1 133 ? -4.043 4.395 11.328 1 95.44 133 GLU A CA 1
ATOM 1004 C C . GLU A 1 133 ? -4.363 5.473 12.359 1 95.44 133 GLU A C 1
ATOM 1006 O O . GLU A 1 133 ? -3.457 6.082 12.922 1 95.44 133 GLU A O 1
ATOM 1011 N N . ASP A 1 134 ? -5.637 5.785 12.562 1 92 134 ASP A N 1
ATOM 1012 C CA . ASP A 1 134 ? -5.996 6.875 13.461 1 92 134 ASP A CA 1
ATOM 1013 C C . ASP A 1 134 ? -7.324 6.594 14.164 1 92 134 ASP A C 1
ATOM 1015 O O . ASP A 1 134 ? -7.613 5.449 14.516 1 92 134 ASP A O 1
ATOM 1019 N N . LEU A 1 135 ? -8.125 7.617 14.438 1 87.19 135 LEU A N 1
ATOM 1020 C CA . LEU A 1 135 ? -9.227 7.621 15.398 1 87.19 135 LEU A CA 1
ATOM 1021 C C . LEU A 1 135 ? -10.359 6.719 14.922 1 87.19 135 LEU A C 1
ATOM 1023 O O . LEU A 1 135 ? -11.164 6.246 15.727 1 87.19 135 LEU A O 1
ATOM 1027 N N . PHE A 1 136 ? -10.375 6.418 13.609 1 94.5 136 PHE A N 1
ATOM 1028 C CA . PHE A 1 136 ? -11.523 5.668 13.117 1 94.5 136 PHE A CA 1
ATOM 1029 C C . PHE A 1 136 ? -11.25 4.168 13.156 1 94.5 136 PHE A C 1
ATOM 1031 O O . PHE A 1 136 ? -12.164 3.361 12.953 1 94.5 136 PHE A O 1
ATOM 1038 N N . HIS A 1 137 ? -10.047 3.775 13.438 1 96.44 137 HIS A N 1
ATOM 1039 C CA . HIS A 1 137 ? -9.648 2.375 13.344 1 96.44 137 HIS A CA 1
ATOM 1040 C C . HIS A 1 137 ? -10.383 1.521 14.375 1 96.44 137 HIS A C 1
ATOM 1042 O O . HIS A 1 137 ? -11.102 0.586 14.016 1 96.44 137 HIS A O 1
ATOM 1048 N N . ALA A 1 138 ? -10.266 1.89 15.656 1 94.44 138 ALA A N 1
ATOM 1049 C CA . ALA A 1 138 ? -10.797 1.056 16.734 1 94.44 138 ALA A CA 1
ATOM 1050 C C . ALA A 1 138 ? -12.305 0.864 16.594 1 94.44 138 ALA A C 1
ATOM 1052 O O . ALA A 1 138 ? -12.797 -0.262 16.656 1 94.44 138 ALA A O 1
ATOM 1053 N N . PRO A 1 139 ? -13.062 1.955 16.359 1 95.62 139 PRO A N 1
ATOM 1054 C CA . PRO A 1 139 ? -14.508 1.768 16.156 1 95.62 139 PRO A CA 1
ATOM 1055 C C . PRO A 1 139 ? -14.828 0.848 14.984 1 95.62 139 PRO A C 1
ATOM 1057 O O . PRO A 1 139 ? -15.773 0.061 15.055 1 95.62 139 PRO A O 1
ATOM 1060 N N . LEU A 1 140 ? -14.102 0.932 13.914 1 97.75 140 LEU A N 1
ATOM 1061 C CA . LEU A 1 140 ? -14.328 0.076 12.75 1 97.75 140 LEU A CA 1
ATOM 1062 C C . LEU A 1 140 ? -14.047 -1.384 13.094 1 97.75 140 LEU A C 1
ATOM 1064 O O . LEU A 1 140 ? -14.797 -2.273 12.688 1 97.75 140 LEU A O 1
ATOM 1068 N N . VAL A 1 141 ? -12.992 -1.633 13.812 1 97.5 141 VAL A N 1
ATOM 1069 C CA . VAL A 1 141 ? -12.68 -2.984 14.258 1 97.5 141 VAL A CA 1
ATOM 1070 C C . VAL A 1 141 ? -13.805 -3.518 15.141 1 97.5 141 VAL A C 1
ATOM 1072 O O . VAL A 1 141 ? -14.156 -4.699 15.062 1 97.5 141 VAL A O 1
ATOM 1075 N N . ASP A 1 142 ? -14.391 -2.59 15.875 1 96.19 142 ASP A N 1
ATOM 1076 C CA . ASP A 1 142 ? -15.477 -2.955 16.781 1 96.19 142 ASP A CA 1
ATOM 1077 C C . ASP A 1 142 ? -16.797 -3.123 16.016 1 96.19 142 ASP A C 1
ATOM 1079 O O . ASP A 1 142 ? -17.812 -3.506 16.609 1 96.19 142 ASP A O 1
ATOM 1083 N N . GLY A 1 143 ? -16.844 -2.771 14.781 1 97.69 143 GLY A N 1
ATOM 1084 C CA . GLY A 1 143 ? -17.969 -3.1 13.93 1 97.69 143 GLY A CA 1
ATOM 1085 C C . GLY A 1 143 ? -18.891 -1.916 13.672 1 97.69 143 GLY A C 1
ATOM 1086 O O . GLY A 1 143 ? -19.922 -2.055 13.016 1 97.69 143 GLY A O 1
ATOM 1087 N N . GLU A 1 144 ? -18.531 -0.693 14.211 1 97.81 144 GLU A N 1
ATOM 1088 C CA . GLU A 1 144 ? -19.391 0.465 13.977 1 97.81 144 GLU A CA 1
ATOM 1089 C C . GLU A 1 144 ? -18.594 1.767 14.078 1 97.81 144 GLU A C 1
ATOM 1091 O O . GLU A 1 144 ? -17.859 1.983 15.047 1 97.81 144 GLU A O 1
ATOM 1096 N N . LEU A 1 145 ? -18.75 2.58 13.078 1 97.62 145 LEU A N 1
ATOM 1097 C CA . LEU A 1 145 ? -18.219 3.938 13.117 1 97.62 145 LEU A CA 1
ATOM 1098 C C . LEU A 1 145 ? -19.344 4.953 13.297 1 97.62 145 LEU A C 1
ATOM 1100 O O . LEU A 1 145 ? -20.219 5.086 12.438 1 97.62 145 LEU A O 1
ATOM 1104 N N . ALA A 1 146 ? -19.312 5.641 14.43 1 96.75 146 ALA A N 1
ATOM 1105 C CA . ALA A 1 146 ? -20.297 6.676 14.734 1 96.75 146 ALA A CA 1
ATOM 1106 C C . ALA A 1 146 ? -19.656 8.062 14.656 1 96.75 146 ALA A C 1
ATOM 1108 O O . ALA A 1 146 ? -18.719 8.359 15.391 1 96.75 146 ALA A O 1
ATOM 1109 N N . LEU A 1 147 ? -20.125 8.859 13.742 1 95.94 147 LEU A N 1
ATOM 1110 C CA . LEU A 1 147 ? -19.625 10.219 13.57 1 95.94 147 LEU A CA 1
ATOM 1111 C C . LEU A 1 147 ? -20.75 11.203 13.344 1 95.94 147 LEU A C 1
ATOM 1113 O O . LEU A 1 147 ? -21.844 10.812 12.922 1 95.94 147 LEU A O 1
ATOM 1117 N N . PRO A 1 148 ? -20.562 12.484 13.609 1 94.44 148 PRO A N 1
ATOM 1118 C CA . PRO A 1 148 ? -21.578 13.492 13.305 1 94.44 148 PRO A CA 1
ATOM 1119 C C . PRO A 1 148 ? -21.609 13.875 11.828 1 94.44 148 PRO A C 1
ATOM 1121 O O . PRO A 1 148 ? -22.391 14.742 11.422 1 94.44 148 PRO A O 1
ATOM 1124 N N . ALA A 1 149 ? -20.859 13.203 11.062 1 91.38 149 ALA A N 1
ATOM 1125 C CA . ALA A 1 149 ? -20.828 13.508 9.633 1 91.38 149 ALA A CA 1
ATOM 1126 C C . ALA A 1 149 ? -22.078 12.969 8.93 1 91.38 149 ALA A C 1
ATOM 1128 O O . ALA A 1 149 ? -22.406 11.789 9.055 1 91.38 149 ALA A O 1
ATOM 1129 N N . GLY A 1 150 ? -22.797 13.828 8.242 1 91 150 GLY A N 1
ATOM 1130 C CA . GLY A 1 150 ? -23.984 13.461 7.484 1 91 150 GLY A CA 1
ATOM 1131 C C . GLY A 1 150 ? -23.672 13.039 6.062 1 91 150 GLY A C 1
ATOM 1132 O O . GLY A 1 150 ? -22.75 12.242 5.832 1 91 150 GLY A O 1
ATOM 1133 N N . SER A 1 151 ? -24.438 13.594 5.102 1 93.38 151 SER A N 1
ATOM 1134 C CA . SER A 1 151 ? -24.359 13.109 3.727 1 93.38 151 SER A CA 1
ATOM 1135 C C . SER A 1 151 ? -23.391 13.953 2.898 1 93.38 151 SER A C 1
ATOM 1137 O O . SER A 1 151 ? -23.203 13.695 1.708 1 93.38 151 SER A O 1
ATOM 1139 N N . VAL A 1 152 ? -22.781 14.961 3.529 1 94.56 152 VAL A N 1
ATOM 1140 C CA . VAL A 1 152 ? -21.812 15.758 2.797 1 94.56 152 VAL A CA 1
ATOM 1141 C C . VAL A 1 152 ? -20.562 14.93 2.508 1 94.56 152 VAL A C 1
ATOM 1143 O O . VAL A 1 152 ? -19.938 14.383 3.428 1 94.56 152 VAL A O 1
ATOM 1146 N N . PRO A 1 153 ? -20.203 14.773 1.275 1 97.06 153 PRO A N 1
ATOM 1147 C CA . PRO A 1 153 ? -19.031 13.953 0.958 1 97.06 153 PRO A CA 1
ATOM 1148 C C . PRO A 1 153 ? -17.719 14.656 1.278 1 97.06 153 PRO A C 1
ATOM 1150 O O . PRO A 1 153 ? -17.703 15.875 1.451 1 97.06 153 PRO A O 1
ATOM 1153 N N . GLU A 1 154 ? -16.688 13.938 1.484 1 96.69 154 GLU A N 1
ATOM 1154 C CA . GLU A 1 154 ? -15.305 14.344 1.682 1 96.69 154 GLU A CA 1
ATOM 1155 C C . GLU A 1 154 ? -14.398 13.727 0.622 1 96.69 154 GLU A C 1
ATOM 1157 O O . GLU A 1 154 ? -14.453 12.523 0.372 1 96.69 154 GLU A O 1
ATOM 1162 N N . PRO A 1 155 ? -13.672 14.539 -0.082 1 98.06 155 PRO A N 1
ATOM 1163 C CA . PRO A 1 155 ? -12.68 13.977 -0.999 1 98.06 155 PRO A CA 1
ATOM 1164 C C . PRO A 1 155 ? -11.414 13.516 -0.284 1 98.06 155 PRO A C 1
ATOM 1166 O O . PRO A 1 155 ? -10.344 14.102 -0.475 1 98.06 155 PRO A O 1
ATOM 1169 N N . PHE A 1 156 ? -11.539 12.406 0.439 1 98.25 156 PHE A N 1
ATOM 1170 C CA . PHE A 1 156 ? -10.414 11.844 1.171 1 98.25 156 PHE A CA 1
ATOM 1171 C C . PHE A 1 156 ? -9.203 11.68 0.258 1 98.25 156 PHE A C 1
ATOM 1173 O O . PHE A 1 156 ? -9.344 11.359 -0.922 1 98.25 156 PHE A O 1
ATOM 1180 N N . VAL A 1 157 ? -8.016 11.953 0.813 1 98.81 157 VAL A N 1
ATOM 1181 C CA . VAL A 1 157 ? -6.793 11.852 0.026 1 98.81 157 VAL A CA 1
ATOM 1182 C C . VAL A 1 157 ? -5.926 10.719 0.565 1 98.81 157 VAL A C 1
ATOM 1184 O O . VAL A 1 157 ? -5.809 10.539 1.779 1 98.81 157 VAL A O 1
ATOM 1187 N N . ASP A 1 158 ? -5.402 9.844 -0.352 1 98.81 158 ASP A N 1
ATOM 1188 C CA . ASP A 1 158 ? -4.41 8.852 0.049 1 98.81 158 ASP A CA 1
ATOM 1189 C C . ASP A 1 158 ? -3.154 9.523 0.603 1 98.81 158 ASP A C 1
ATOM 1191 O O . ASP A 1 158 ? -2.535 10.344 -0.071 1 98.81 158 ASP A O 1
ATOM 1195 N N . ILE A 1 159 ? -2.74 9.195 1.794 1 98.62 159 ILE A N 1
ATOM 1196 C CA . ILE A 1 159 ? -1.592 9.805 2.451 1 98.62 159 ILE A CA 1
ATOM 1197 C C . ILE A 1 159 ? -0.336 9.578 1.612 1 98.62 159 ILE A C 1
ATOM 1199 O O . ILE A 1 159 ? 0.608 10.375 1.672 1 98.62 159 ILE A O 1
ATOM 1203 N N . GLU A 1 160 ? -0.317 8.508 0.813 1 98.44 160 GLU A N 1
ATOM 1204 C CA . GLU A 1 160 ? 0.801 8.266 -0.094 1 98.44 160 GLU A CA 1
ATOM 1205 C C . GLU A 1 160 ? 0.902 9.359 -1.151 1 98.44 160 GLU A C 1
ATOM 1207 O O . GLU A 1 160 ? 2.004 9.742 -1.555 1 98.44 160 GLU A O 1
ATOM 1212 N N . ASP A 1 161 ? -0.247 9.828 -1.602 1 98.75 161 ASP A N 1
ATOM 1213 C CA . ASP A 1 161 ? -0.24 10.945 -2.549 1 98.75 161 ASP A CA 1
ATOM 1214 C C . ASP A 1 161 ? 0.282 12.219 -1.896 1 98.75 161 ASP A C 1
ATOM 1216 O O . ASP A 1 161 ? 1.012 12.992 -2.521 1 98.75 161 ASP A O 1
ATOM 1220 N N . VAL A 1 162 ? -0.103 12.438 -0.636 1 98.81 162 VAL A N 1
ATOM 1221 C CA . VAL A 1 162 ? 0.373 13.594 0.106 1 98.81 162 VAL A CA 1
ATOM 1222 C C . VAL A 1 162 ? 1.891 13.523 0.263 1 98.81 162 VAL A C 1
ATOM 1224 O O . VAL A 1 162 ? 2.592 14.516 0.031 1 98.81 162 VAL A O 1
ATOM 1227 N N . ALA A 1 163 ? 2.367 12.367 0.581 1 98.81 163 ALA A N 1
ATOM 1228 C CA . ALA A 1 163 ? 3.803 12.172 0.756 1 98.81 163 ALA A CA 1
ATOM 1229 C C . ALA A 1 163 ? 4.543 12.328 -0.569 1 98.81 163 ALA A C 1
ATOM 1231 O O . ALA A 1 163 ? 5.629 12.906 -0.614 1 98.81 163 ALA A O 1
ATOM 1232 N N . ASP A 1 164 ? 3.957 11.781 -1.655 1 98.56 164 ASP A N 1
ATOM 1233 C CA . ASP A 1 164 ? 4.543 11.969 -2.979 1 9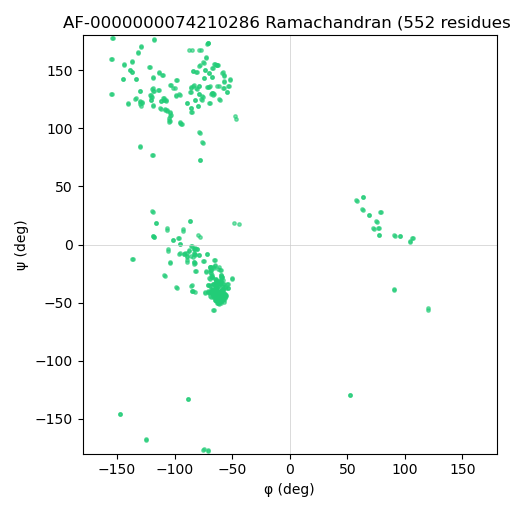8.56 164 ASP A CA 1
ATOM 1234 C C . ASP A 1 164 ? 4.645 13.445 -3.332 1 98.56 164 ASP A C 1
ATOM 1236 O O . ASP A 1 164 ? 5.676 13.906 -3.836 1 98.56 164 ASP A O 1
ATOM 1240 N N . ALA A 1 165 ? 3.596 14.164 -3.057 1 98.69 165 ALA A N 1
ATOM 1241 C CA . ALA A 1 165 ? 3.572 15.594 -3.363 1 98.69 165 ALA A CA 1
ATOM 1242 C C . ALA A 1 165 ? 4.617 16.344 -2.545 1 98.69 165 ALA A C 1
ATOM 1244 O O . ALA A 1 165 ? 5.371 17.156 -3.086 1 98.69 165 ALA A O 1
ATOM 1245 N N . ALA A 1 166 ? 4.656 16.062 -1.242 1 98.62 166 ALA A N 1
ATOM 1246 C CA . ALA A 1 166 ? 5.625 16.719 -0.372 1 98.62 166 ALA A CA 1
ATOM 1247 C C . ALA A 1 166 ? 7.055 16.438 -0.834 1 98.62 166 ALA A C 1
ATOM 1249 O O . ALA A 1 166 ? 7.871 17.359 -0.925 1 98.62 166 ALA A O 1
ATOM 1250 N N . ALA A 1 167 ? 7.34 15.211 -1.164 1 98.06 167 ALA A N 1
ATOM 1251 C CA . ALA A 1 167 ? 8.68 14.828 -1.615 1 98.06 167 ALA A CA 1
ATOM 1252 C C . ALA A 1 167 ? 9.031 15.516 -2.932 1 98.06 167 ALA A C 1
ATOM 1254 O O . ALA A 1 167 ? 10.156 15.977 -3.119 1 98.06 167 ALA A O 1
ATOM 1255 N N . ALA A 1 168 ? 8.055 15.539 -3.828 1 97.56 168 ALA A N 1
ATOM 1256 C CA . ALA A 1 168 ? 8.273 16.203 -5.113 1 97.56 168 ALA A CA 1
ATOM 1257 C C . ALA A 1 168 ? 8.586 17.672 -4.93 1 97.56 168 ALA A C 1
ATOM 1259 O O . ALA A 1 168 ? 9.539 18.203 -5.523 1 97.56 168 ALA A O 1
ATOM 1260 N N . VAL A 1 169 ? 7.816 18.328 -4.109 1 97.56 169 VAL A N 1
ATOM 1261 C CA . VAL A 1 169 ? 8 19.75 -3.842 1 97.56 169 VAL A CA 1
ATOM 1262 C C . VAL A 1 169 ? 9.367 19.984 -3.209 1 97.56 169 VAL A C 1
ATOM 1264 O O . VAL A 1 169 ? 10.094 20.906 -3.604 1 97.56 169 VAL A O 1
ATOM 1267 N N . LEU A 1 170 ? 9.766 19.156 -2.273 1 97.06 170 LEU A N 1
ATOM 1268 C CA . LEU A 1 170 ? 11.031 19.281 -1.564 1 97.06 170 LEU A CA 1
ATOM 1269 C C . LEU A 1 170 ? 12.211 19.016 -2.498 1 97.06 170 LEU A C 1
ATOM 1271 O O . LEU A 1 170 ? 13.305 19.547 -2.293 1 97.06 170 LEU A O 1
ATOM 1275 N N . ALA A 1 171 ? 11.953 18.219 -3.502 1 92.62 171 ALA A N 1
ATOM 1276 C CA . ALA A 1 171 ? 13.031 17.797 -4.395 1 92.62 171 ALA A CA 1
ATOM 1277 C C . ALA A 1 171 ? 13.195 18.766 -5.555 1 92.62 171 ALA A C 1
ATOM 1279 O O . ALA A 1 171 ? 14.164 18.688 -6.316 1 92.62 171 ALA A O 1
ATOM 1280 N N . GLU A 1 172 ? 12.266 19.625 -5.766 1 90.88 172 GLU A N 1
ATOM 1281 C CA . GLU A 1 172 ? 12.297 20.547 -6.906 1 90.88 172 GLU A CA 1
ATOM 1282 C C . GLU A 1 172 ? 12.312 22 -6.449 1 90.88 172 GLU A C 1
ATOM 1284 O O . GLU A 1 172 ? 11.328 22.719 -6.633 1 90.88 172 GLU A O 1
ATOM 1289 N N . PRO A 1 173 ? 13.453 22.453 -6.012 1 85.62 173 PRO A N 1
ATOM 1290 C CA . PRO A 1 173 ? 13.531 23.844 -5.543 1 85.62 173 PRO A CA 1
ATOM 1291 C C . PRO A 1 173 ? 13.109 24.859 -6.609 1 85.62 173 PRO A C 1
ATOM 1293 O O . PRO A 1 173 ? 13.383 24.656 -7.793 1 85.62 173 PRO A O 1
ATOM 1296 N N . GLY A 1 174 ? 12.414 25.828 -6.203 1 88.62 174 GLY A N 1
ATOM 1297 C CA . GLY A 1 174 ? 12.047 26.953 -7.066 1 88.62 174 GLY A CA 1
ATOM 1298 C C . GLY A 1 174 ? 10.727 26.734 -7.785 1 88.62 174 GLY A C 1
ATOM 1299 O O . GLY A 1 174 ? 9.906 27.656 -7.867 1 88.62 174 GLY A O 1
ATOM 1300 N N . ARG A 1 175 ? 10.453 25.609 -8.203 1 91.25 175 ARG A N 1
ATOM 1301 C CA . ARG A 1 175 ? 9.297 25.344 -9.047 1 91.25 175 ARG A CA 1
ATOM 1302 C C . ARG A 1 175 ? 7.992 25.625 -8.297 1 91.25 175 ARG A C 1
ATOM 1304 O O . ARG A 1 175 ? 7.02 26.094 -8.891 1 91.25 175 ARG A O 1
ATOM 1311 N N . HIS A 1 176 ? 8.008 25.422 -7.008 1 96.06 176 HIS A N 1
ATOM 1312 C CA . HIS A 1 176 ? 6.77 25.453 -6.242 1 96.06 176 HIS A CA 1
ATOM 1313 C C . HIS A 1 176 ? 6.762 26.594 -5.238 1 96.06 176 HIS A C 1
ATOM 1315 O O . HIS A 1 176 ? 5.926 26.625 -4.336 1 96.06 176 HIS A O 1
ATOM 1321 N N . ALA A 1 177 ? 7.605 27.547 -5.43 1 96.56 177 ALA A N 1
ATOM 1322 C CA . ALA A 1 177 ? 7.77 28.641 -4.477 1 96.56 177 ALA A CA 1
ATOM 1323 C C . ALA A 1 177 ? 6.523 29.516 -4.434 1 96.56 177 ALA A C 1
ATOM 1325 O O . ALA A 1 177 ? 5.996 29.922 -5.477 1 96.56 177 ALA A O 1
ATOM 1326 N N . GLY A 1 178 ? 6.062 29.766 -3.232 1 97.5 178 GLY A N 1
ATOM 1327 C CA . GLY A 1 178 ? 4.961 30.688 -3.008 1 97.5 178 GLY A CA 1
ATOM 1328 C C . GLY A 1 178 ? 3.613 30.125 -3.389 1 97.5 178 GLY A C 1
ATOM 1329 O O . GLY A 1 178 ? 2.654 30.859 -3.611 1 97.5 178 GLY A O 1
ATOM 1330 N N . ARG A 1 179 ? 3.547 28.812 -3.469 1 97.44 179 ARG A N 1
ATOM 1331 C CA . ARG A 1 179 ? 2.307 28.188 -3.918 1 97.44 179 ARG A CA 1
ATOM 1332 C C . ARG A 1 179 ? 1.623 27.438 -2.773 1 97.44 179 ARG A C 1
ATOM 1334 O O . ARG A 1 179 ? 2.287 26.953 -1.854 1 97.44 179 ARG A O 1
ATOM 1341 N N . THR A 1 180 ? 0.337 27.453 -2.807 1 98.12 180 THR A N 1
ATOM 1342 C CA . THR A 1 180 ? -0.513 26.609 -1.973 1 98.12 180 THR A CA 1
ATOM 1343 C C . THR A 1 180 ? -1.248 25.578 -2.822 1 98.12 180 THR A C 1
ATOM 1345 O O . THR A 1 180 ? -1.904 25.938 -3.805 1 98.12 180 THR A O 1
ATOM 1348 N N . TYR A 1 181 ? -1.094 24.344 -2.527 1 98.5 181 TYR A N 1
ATOM 1349 C CA . TYR A 1 181 ? -1.775 23.266 -3.24 1 98.5 181 TYR A CA 1
ATOM 1350 C C . TYR A 1 181 ? -2.836 22.625 -2.361 1 98.5 181 TYR A C 1
ATOM 1352 O O . TYR A 1 181 ? -2.553 22.219 -1.227 1 98.5 181 TYR A O 1
ATOM 1360 N N . GLU A 1 182 ? -4.066 22.562 -2.846 1 98.56 182 GLU A N 1
ATOM 1361 C CA . GLU A 1 182 ? -5.133 21.781 -2.227 1 98.56 182 GLU A CA 1
ATOM 1362 C C . GLU A 1 182 ? -5.094 20.328 -2.691 1 98.56 182 GLU A C 1
ATOM 1364 O O . GLU A 1 182 ? -5.301 20.047 -3.873 1 98.56 182 GLU A O 1
ATOM 1369 N N . LEU A 1 183 ? -4.801 19.438 -1.784 1 98.81 183 LEU A N 1
ATOM 1370 C CA . LEU A 1 183 ? -4.617 18.031 -2.123 1 98.81 183 LEU A CA 1
ATOM 1371 C C . LEU A 1 183 ? -5.828 17.203 -1.704 1 98.81 183 LEU A C 1
ATOM 1373 O O . LEU A 1 183 ? -6.105 17.062 -0.511 1 98.81 183 LEU A O 1
ATOM 1377 N N . THR A 1 184 ? -6.523 16.688 -2.633 1 98.75 184 THR A N 1
ATOM 1378 C CA . THR A 1 184 ? -7.703 15.875 -2.363 1 98.75 184 THR A CA 1
ATOM 1379 C C . THR A 1 184 ? -7.66 14.57 -3.162 1 98.75 184 THR A C 1
ATOM 1381 O O . THR A 1 184 ? -6.801 14.398 -4.027 1 98.75 184 THR A O 1
ATOM 1384 N N . GLY A 1 185 ? -8.523 13.609 -2.768 1 98.62 185 GLY A N 1
ATOM 1385 C CA . GLY A 1 185 ? -8.797 12.469 -3.627 1 98.62 185 GLY A CA 1
ATOM 1386 C C . GLY A 1 185 ? -9.617 12.828 -4.855 1 98.62 185 GLY A C 1
ATOM 1387 O O . GLY A 1 185 ? -9.938 14 -5.07 1 98.62 185 GLY A O 1
ATOM 1388 N N . PRO A 1 186 ? -9.906 11.828 -5.598 1 98.5 186 PRO A N 1
ATOM 1389 C CA . PRO A 1 186 ? -10.469 12.102 -6.926 1 98.5 186 PRO A CA 1
ATOM 1390 C C . PRO A 1 186 ? -11.977 12.367 -6.887 1 98.5 186 PRO A C 1
ATOM 1392 O O . PRO A 1 186 ? -12.547 12.859 -7.863 1 98.5 186 PRO A O 1
ATOM 1395 N N . ARG A 1 187 ? -12.617 12.008 -5.789 1 98.25 187 ARG A N 1
ATOM 1396 C CA . ARG A 1 187 ? -14.055 12.227 -5.688 1 98.25 187 ARG A CA 1
ATOM 1397 C C . ARG A 1 187 ? -14.5 12.328 -4.23 1 98.25 187 ARG A C 1
ATOM 1399 O O . ARG A 1 187 ? -13.781 11.875 -3.33 1 98.25 187 ARG A O 1
ATOM 1406 N N . GLY A 1 188 ? -15.656 12.93 -4.086 1 97.75 188 GLY A N 1
ATOM 1407 C CA . GLY A 1 188 ? -16.234 12.945 -2.754 1 97.75 188 GLY A CA 1
ATOM 1408 C C . GLY A 1 188 ? -16.75 11.586 -2.316 1 97.75 188 GLY A C 1
ATOM 1409 O O . GLY A 1 188 ? -17.359 10.859 -3.107 1 97.75 188 GLY A O 1
ATOM 1410 N N . VAL A 1 189 ? -16.469 11.188 -1.074 1 98.06 189 VAL A N 1
ATOM 1411 C CA . VAL A 1 189 ? -16.922 9.961 -0.438 1 98.06 189 VAL A CA 1
ATOM 1412 C C . VAL A 1 189 ? -17.562 10.281 0.908 1 98.06 189 VAL A C 1
ATOM 1414 O O . VAL A 1 189 ? -16.953 10.953 1.748 1 98.06 189 VAL A O 1
ATOM 1417 N N . THR A 1 190 ? -18.797 9.906 1.068 1 97.75 190 THR A N 1
ATOM 1418 C CA . THR A 1 190 ? -19.375 10.102 2.389 1 97.75 190 THR A CA 1
ATOM 1419 C C . THR A 1 190 ? -18.797 9.102 3.389 1 97.75 190 THR A C 1
ATOM 1421 O O . THR A 1 190 ? -18.266 8.062 2.998 1 97.75 190 THR A O 1
ATOM 1424 N N . PHE A 1 191 ? -18.938 9.422 4.652 1 97.75 191 PHE A N 1
ATOM 1425 C CA . PHE A 1 191 ? -18.469 8.484 5.664 1 97.75 191 PHE A CA 1
ATOM 1426 C C . PHE A 1 191 ? -19.266 7.18 5.598 1 97.75 191 PHE A C 1
ATOM 1428 O O . PHE A 1 191 ? -18.688 6.098 5.77 1 97.75 191 PHE A O 1
ATOM 1435 N N . ALA A 1 192 ? -20.516 7.277 5.352 1 98.12 192 ALA A N 1
ATOM 1436 C CA . ALA A 1 192 ? -21.344 6.082 5.188 1 98.12 192 ALA A CA 1
ATOM 1437 C C . ALA A 1 192 ? -20.844 5.227 4.027 1 98.12 192 ALA A C 1
ATOM 1439 O O . ALA A 1 192 ? -20.719 4.008 4.152 1 98.12 192 ALA A O 1
ATOM 1440 N N . GLU A 1 193 ? -20.609 5.879 2.91 1 98.31 193 GLU A N 1
ATOM 1441 C CA . GLU A 1 193 ? -20.062 5.168 1.756 1 98.31 193 GLU A CA 1
ATOM 1442 C C . GLU A 1 193 ? -18.703 4.543 2.076 1 98.31 193 GLU A C 1
ATOM 1444 O O . GLU A 1 193 ? -18.438 3.402 1.692 1 98.31 193 GLU A O 1
ATOM 1449 N N . ALA A 1 194 ? -17.812 5.301 2.766 1 98.62 194 ALA A N 1
ATOM 1450 C CA . ALA A 1 194 ? -16.5 4.781 3.156 1 98.62 194 ALA A CA 1
ATOM 1451 C C . ALA A 1 194 ? -16.641 3.504 3.98 1 98.62 194 ALA A C 1
ATOM 1453 O O . ALA A 1 194 ? -15.977 2.504 3.705 1 98.62 194 ALA A O 1
ATOM 1454 N N . VAL A 1 195 ? -17.547 3.537 4.922 1 98.69 195 VAL A N 1
ATOM 1455 C CA . VAL A 1 195 ? -17.75 2.391 5.805 1 98.69 195 VAL A CA 1
ATOM 1456 C C . VAL A 1 195 ? -18.312 1.218 5.004 1 98.69 195 VAL A C 1
ATOM 1458 O O . VAL A 1 195 ? -17.922 0.067 5.223 1 98.69 195 VAL A O 1
ATOM 1461 N N . GLU A 1 196 ? -19.188 1.496 4.109 1 98.44 196 GLU A N 1
ATOM 1462 C CA . GLU A 1 196 ? -19.734 0.449 3.252 1 98.44 196 GLU A CA 1
ATOM 1463 C C . GLU A 1 196 ? -18.641 -0.216 2.424 1 98.44 196 GLU A C 1
ATOM 1465 O O . GLU A 1 196 ? -18.594 -1.444 2.324 1 98.44 196 GLU A O 1
ATOM 1470 N N . LEU A 1 197 ? -17.797 0.58 1.794 1 98.62 197 LEU A N 1
ATOM 1471 C CA . LEU A 1 197 ? -16.688 0.061 0.999 1 98.62 197 LEU A CA 1
ATOM 1472 C C . LEU A 1 197 ? -15.75 -0.781 1.856 1 98.62 197 LEU A C 1
ATOM 1474 O O . LEU A 1 197 ? -15.32 -1.857 1.438 1 98.62 197 LEU A O 1
ATOM 1478 N N . ILE A 1 198 ? -15.422 -0.302 3.068 1 98.75 198 ILE A N 1
ATOM 1479 C CA . ILE A 1 198 ? -14.562 -1.015 4.004 1 98.75 198 ILE A CA 1
ATOM 1480 C C . ILE A 1 198 ? -15.211 -2.336 4.402 1 98.75 198 ILE A C 1
ATOM 1482 O O . ILE A 1 198 ? -14.555 -3.381 4.418 1 98.75 198 ILE A O 1
ATOM 1486 N N . SER A 1 199 ? -16.516 -2.273 4.672 1 98.5 199 SER A N 1
ATOM 1487 C CA . SER A 1 199 ? -17.266 -3.467 5.047 1 98.5 199 SER A CA 1
ATOM 1488 C C . SER A 1 199 ? -17.219 -4.52 3.945 1 98.5 199 SER A C 1
ATOM 1490 O O . SER A 1 199 ? -16.875 -5.676 4.199 1 98.5 199 SER A O 1
ATOM 1492 N N . ARG A 1 200 ? -17.469 -4.141 2.777 1 97.81 200 ARG A N 1
ATOM 1493 C CA . ARG A 1 200 ? -17.469 -5.055 1.64 1 97.81 200 ARG A CA 1
ATOM 1494 C C . ARG A 1 200 ? -16.094 -5.664 1.419 1 97.81 200 ARG A C 1
ATOM 1496 O O . ARG A 1 200 ? -15.953 -6.887 1.353 1 97.81 200 ARG A O 1
ATOM 1503 N N . ALA A 1 201 ? -15.07 -4.852 1.362 1 97.94 201 ALA A N 1
ATOM 1504 C CA . ALA A 1 201 ? -13.727 -5.316 1.021 1 97.94 201 ALA A CA 1
ATOM 1505 C C . ALA A 1 201 ? -13.18 -6.242 2.102 1 97.94 201 ALA A C 1
ATOM 1507 O O . ALA A 1 201 ? -12.438 -7.184 1.803 1 97.94 201 ALA A O 1
ATOM 1508 N N . SER A 1 202 ? -13.523 -5.98 3.312 1 97.25 202 SER A N 1
ATOM 1509 C CA . SER A 1 202 ? -12.969 -6.742 4.426 1 97.25 202 SER A CA 1
ATOM 1510 C C . SER A 1 202 ? -13.812 -7.973 4.738 1 97.25 202 SER A C 1
ATOM 1512 O O . SER A 1 202 ? -13.398 -8.844 5.504 1 97.25 202 SER A O 1
ATOM 1514 N N . ASP A 1 203 ? -14.969 -8.055 4.137 1 96.19 203 ASP A N 1
ATOM 1515 C CA . ASP A 1 203 ? -15.922 -9.125 4.414 1 96.19 203 ASP A CA 1
ATOM 1516 C C . ASP A 1 203 ? -16.297 -9.156 5.895 1 96.19 203 ASP A C 1
ATOM 1518 O O . ASP A 1 203 ? -16.328 -10.227 6.508 1 96.19 203 ASP A O 1
ATOM 1522 N N . LEU A 1 204 ? -16.422 -7.98 6.469 1 97.06 204 LEU A N 1
ATOM 1523 C CA . LEU A 1 204 ? -16.875 -7.789 7.844 1 97.06 204 LEU A CA 1
ATOM 1524 C C . LEU A 1 204 ? -18.172 -6.973 7.883 1 97.06 204 LEU A C 1
ATOM 1526 O O . LEU A 1 204 ? -18.375 -6.09 7.047 1 97.06 204 LEU A O 1
ATOM 1530 N N . ARG A 1 205 ? -19.016 -7.293 8.789 1 96.94 205 ARG A N 1
ATOM 1531 C CA . ARG A 1 205 ? -20.219 -6.484 8.984 1 96.94 205 ARG A CA 1
ATOM 1532 C C . ARG A 1 205 ? -19.906 -5.223 9.781 1 96.94 205 ARG A C 1
ATOM 1534 O O . ARG A 1 205 ? -19.797 -5.27 11.008 1 96.94 205 ARG A O 1
ATOM 1541 N N . ILE A 1 206 ? -19.688 -4.141 9.172 1 98.38 206 ILE A N 1
ATOM 1542 C CA . ILE A 1 206 ? -19.406 -2.838 9.773 1 98.38 206 ILE A CA 1
ATOM 1543 C C . ILE A 1 206 ? -20.469 -1.837 9.359 1 98.38 206 ILE A C 1
ATOM 1545 O O . ILE A 1 206 ? -20.859 -1.769 8.188 1 98.38 206 ILE A O 1
ATOM 1549 N N . THR A 1 207 ? -20.984 -1.073 10.297 1 98.31 207 THR A N 1
ATOM 1550 C CA . THR A 1 207 ? -22.062 -0.138 10.008 1 98.31 207 THR A CA 1
ATOM 1551 C C . THR A 1 207 ? -21.656 1.289 10.359 1 98.31 207 THR A C 1
ATOM 1553 O O . THR A 1 207 ? -20.75 1.498 11.164 1 98.31 207 THR A O 1
ATOM 1556 N N . TYR A 1 208 ? -22.25 2.213 9.672 1 98.38 208 TYR A N 1
ATOM 1557 C CA . TYR A 1 208 ? -22.109 3.633 9.969 1 98.38 208 TYR A CA 1
ATOM 1558 C C . TYR A 1 208 ? -23.344 4.176 10.68 1 98.38 208 TYR A C 1
ATOM 1560 O O . TYR A 1 208 ? -24.469 3.838 10.32 1 98.38 208 TYR A O 1
ATOM 1568 N N . ARG A 1 209 ? -23.109 4.957 11.641 1 97.88 209 ARG A N 1
ATOM 1569 C CA . ARG A 1 209 ? -24.203 5.605 12.352 1 97.88 209 ARG A CA 1
ATOM 1570 C C . ARG A 1 209 ? -23.922 7.09 12.562 1 97.88 209 ARG A C 1
ATOM 1572 O O . ARG A 1 209 ? -22.891 7.457 13.141 1 97.88 209 ARG A O 1
ATOM 1579 N N . GLN A 1 210 ? -24.859 7.91 12.117 1 96.62 210 GLN A N 1
ATOM 1580 C CA . GLN A 1 210 ? -24.719 9.344 12.359 1 96.62 210 GLN A CA 1
ATOM 1581 C C . GLN A 1 210 ? -25.156 9.711 13.773 1 96.62 210 GLN A C 1
ATOM 1583 O O . GLN A 1 210 ? -26.219 9.258 14.234 1 96.62 210 GLN A O 1
ATOM 1588 N N . VAL A 1 211 ? -24.375 10.484 14.398 1 96.62 211 VAL A N 1
ATOM 1589 C CA . VAL A 1 211 ? -24.703 10.977 15.727 1 96.62 211 VAL A CA 1
ATOM 1590 C C . VAL A 1 211 ? -24.547 12.5 15.773 1 96.62 211 VAL A C 1
ATOM 1592 O O . VAL A 1 211 ? -24.094 13.109 14.805 1 96.62 211 VAL A O 1
ATOM 1595 N N . SER A 1 212 ? -25 13.117 16.859 1 94.88 212 SER A N 1
ATOM 1596 C CA . SER A 1 212 ? -24.812 14.555 17 1 94.88 212 SER A CA 1
ATOM 1597 C C . SER A 1 212 ? -23.391 14.891 17.422 1 94.88 212 SER A C 1
ATOM 1599 O O . SER A 1 212 ? -22.703 14.062 18 1 94.88 212 SER A O 1
ATOM 1601 N N . PRO A 1 213 ? -22.984 16.141 17.047 1 92.75 213 PRO A N 1
ATOM 1602 C CA . PRO A 1 213 ? -21.656 16.547 17.516 1 92.75 213 PRO A CA 1
ATOM 1603 C C . PRO A 1 213 ? -21.5 16.422 19.031 1 92.75 213 PRO A C 1
ATOM 1605 O O . PRO A 1 213 ? -20.438 16.031 19.516 1 92.75 213 PRO A O 1
ATOM 1608 N N . ALA A 1 214 ? -22.547 16.656 19.75 1 92.75 214 ALA A N 1
ATOM 1609 C CA . ALA A 1 214 ? -22.5 16.562 21.203 1 92.75 214 ALA A CA 1
ATOM 1610 C C . ALA A 1 214 ? -22.312 15.109 21.656 1 92.75 214 ALA A C 1
ATOM 1612 O O . ALA A 1 214 ? -21.516 14.828 22.547 1 92.75 214 ALA A O 1
ATOM 1613 N N . GLU A 1 215 ? -23.031 14.258 21.078 1 94.69 215 GLU A N 1
ATOM 1614 C CA . GLU A 1 215 ? -22.906 12.836 21.375 1 94.69 215 GLU A CA 1
ATOM 1615 C C . GLU A 1 215 ? -21.5 12.32 21.047 1 94.69 215 GLU A C 1
ATOM 1617 O O . GLU A 1 215 ? -20.938 11.523 21.797 1 94.69 215 GLU A O 1
ATOM 1622 N N . TYR A 1 216 ? -21 12.742 19.953 1 94.5 216 TYR A N 1
ATOM 1623 C CA . TYR A 1 216 ? -19.672 12.312 19.516 1 94.5 216 TYR A CA 1
ATOM 1624 C C . TYR A 1 216 ? -18.594 12.781 20.484 1 94.5 216 TYR A C 1
ATOM 1626 O O . TYR A 1 216 ? -17.734 12 20.891 1 94.5 216 TYR A O 1
ATOM 1634 N N . SER A 1 217 ? -18.656 14.047 20.828 1 93.94 217 SER A N 1
ATOM 1635 C CA . SER A 1 217 ? -17.688 14.602 21.781 1 93.94 217 SER A CA 1
ATOM 1636 C C . SER A 1 217 ? -17.734 13.859 23.109 1 93.94 217 SER A C 1
ATOM 1638 O O . SER A 1 217 ? -16.688 13.57 23.703 1 93.94 217 SER A O 1
ATOM 1640 N N . ALA A 1 218 ? -18.859 13.508 23.531 1 93.62 218 ALA A N 1
ATOM 1641 C CA . ALA A 1 218 ? -19.031 12.789 24.797 1 93.62 218 ALA A CA 1
ATOM 1642 C C . ALA A 1 218 ? -18.422 11.391 24.719 1 93.62 218 ALA A C 1
ATOM 1644 O O . ALA A 1 218 ? -17.797 10.93 25.672 1 93.62 218 ALA A O 1
ATOM 1645 N N . ALA A 1 219 ? -18.609 10.82 23.625 1 91.75 219 ALA A N 1
ATOM 1646 C CA . ALA A 1 219 ? -18.078 9.477 23.422 1 91.75 219 ALA A CA 1
ATOM 1647 C C . ALA A 1 219 ? -16.547 9.492 23.422 1 91.75 219 ALA A C 1
ATOM 1649 O O . ALA A 1 219 ? -15.914 8.586 23.969 1 91.75 219 ALA A O 1
ATOM 1650 N N . LEU A 1 220 ? -15.945 10.484 22.781 1 91.56 220 LEU A N 1
ATOM 1651 C CA . LEU A 1 220 ? -14.492 10.617 22.75 1 91.56 220 LEU A CA 1
ATOM 1652 C C . LEU A 1 220 ? -13.938 10.82 24.156 1 91.56 220 LEU A C 1
ATOM 1654 O O . LEU A 1 220 ? -12.922 10.211 24.516 1 91.56 220 LEU A O 1
ATOM 1658 N N . VAL A 1 221 ? -14.641 11.609 24.906 1 93.38 221 VAL A N 1
ATOM 1659 C CA . VAL A 1 221 ? -14.203 11.875 26.266 1 93.38 221 VAL A CA 1
ATOM 1660 C C . VAL A 1 221 ? -14.297 10.602 27.094 1 93.38 221 VAL A C 1
ATOM 1662 O O . VAL A 1 221 ? -13.391 10.289 27.875 1 93.38 221 VAL A O 1
ATOM 1665 N N . GLU A 1 222 ? -15.344 9.859 26.922 1 91.56 222 GLU A N 1
ATOM 1666 C CA . GLU A 1 222 ? -15.523 8.586 27.609 1 91.56 222 GLU A CA 1
ATOM 1667 C C . GLU A 1 222 ? -14.422 7.598 27.219 1 91.56 222 GLU A C 1
ATOM 1669 O O . GLU A 1 222 ? -14 6.777 28.047 1 91.56 222 GLU A O 1
ATOM 1674 N N . ALA A 1 223 ? -13.953 7.711 26.047 1 88.75 223 ALA A N 1
ATOM 1675 C CA . ALA A 1 223 ? -12.906 6.824 25.531 1 88.75 223 ALA A CA 1
ATOM 1676 C C . ALA A 1 223 ? -11.523 7.301 25.969 1 88.75 223 ALA A C 1
ATOM 1678 O O . ALA A 1 223 ? -10.508 6.707 25.609 1 88.75 223 ALA A O 1
ATOM 1679 N N . GLY A 1 224 ? -11.469 8.414 26.641 1 90.06 224 GLY A N 1
ATOM 1680 C CA . GLY A 1 224 ? -10.211 8.852 27.234 1 90.06 224 GLY A CA 1
ATOM 1681 C C . GLY A 1 224 ? -9.57 10.008 26.484 1 90.06 224 GLY A C 1
ATOM 1682 O O . GLY A 1 224 ? -8.438 10.398 26.797 1 90.06 224 GLY A O 1
ATOM 1683 N N . VAL A 1 225 ? -10.266 10.508 25.516 1 88.06 225 VAL A N 1
ATOM 1684 C CA . VAL A 1 225 ? -9.773 11.68 24.797 1 88.06 225 VAL A CA 1
ATOM 1685 C C . VAL A 1 225 ? -10.023 12.938 25.609 1 88.06 225 VAL A C 1
ATOM 1687 O O . VAL A 1 225 ? -11.094 13.094 26.219 1 88.06 225 VAL A O 1
ATOM 1690 N N . GLY A 1 226 ? -8.992 13.82 25.656 1 90.38 226 GLY A N 1
ATOM 1691 C CA . GLY A 1 226 ? -9.18 15.086 26.359 1 90.38 226 GLY A CA 1
ATOM 1692 C C . GLY A 1 226 ? -10.328 15.906 25.797 1 90.38 226 GLY A C 1
ATOM 1693 O O . GLY A 1 226 ? -10.594 15.875 24.594 1 90.38 226 GLY A O 1
ATOM 1694 N N . GLU A 1 227 ? -10.961 16.625 26.625 1 90 227 GLU A N 1
ATOM 1695 C CA . GLU A 1 227 ? -12.141 17.406 26.25 1 90 227 GLU A CA 1
ATOM 1696 C C . GLU A 1 227 ? -11.836 18.359 25.094 1 90 227 GLU A C 1
ATOM 1698 O O . GLU A 1 227 ? -12.609 18.453 24.156 1 90 227 GLU A O 1
ATOM 1703 N N . ASP A 1 228 ? -10.742 18.984 25.172 1 85.94 228 ASP A N 1
ATOM 1704 C CA . ASP A 1 228 ? -10.367 19.938 24.125 1 85.94 228 ASP A CA 1
ATOM 1705 C C . ASP A 1 228 ? -10.148 19.234 22.781 1 85.94 228 ASP A C 1
ATOM 1707 O O . ASP A 1 228 ? -10.594 19.719 21.75 1 85.94 228 ASP A O 1
ATOM 1711 N N . ASP A 1 229 ? -9.539 18.109 22.859 1 86.56 229 ASP A N 1
ATOM 1712 C CA . ASP A 1 229 ? -9.305 17.328 21.656 1 86.56 229 ASP A CA 1
ATOM 1713 C C . ASP A 1 229 ? -10.609 16.812 21.062 1 86.56 229 ASP A C 1
ATOM 1715 O O . ASP A 1 229 ? -10.812 16.828 19.859 1 86.56 229 ASP A O 1
ATOM 1719 N N . ALA A 1 230 ? -11.43 16.438 21.969 1 89.56 230 ALA A N 1
ATOM 1720 C CA . ALA A 1 230 ? -12.734 15.93 21.531 1 89.56 230 ALA A CA 1
ATOM 1721 C C . ALA A 1 230 ? -13.539 17.016 20.844 1 89.56 230 ALA A C 1
ATOM 1723 O O . ALA A 1 230 ? -14.141 16.781 19.781 1 89.56 230 ALA A O 1
ATOM 1724 N N . HIS A 1 231 ? -13.445 18.156 21.422 1 85.88 231 HIS A N 1
ATOM 1725 C CA . HIS A 1 231 ? -14.164 19.281 20.844 1 85.88 231 HIS A CA 1
ATOM 1726 C C . HIS A 1 231 ? -13.555 19.688 19.5 1 85.88 231 HIS A C 1
ATOM 1728 O O . HIS A 1 231 ? -14.281 20.047 18.578 1 85.88 231 HIS A O 1
ATOM 1734 N N . HIS A 1 232 ? -12.273 19.609 19.484 1 85.25 232 HIS A N 1
ATOM 1735 C CA . HIS A 1 232 ? -11.57 19.938 18.25 1 85.25 232 HIS A CA 1
ATOM 1736 C C . HIS A 1 232 ? -11.984 19.016 17.109 1 85.25 232 HIS A C 1
ATOM 1738 O O . HIS A 1 232 ? -12.281 19.469 16 1 85.25 232 HIS A O 1
ATOM 1744 N N . VAL A 1 233 ? -12.078 17.797 17.391 1 86.75 233 VAL A N 1
ATOM 1745 C CA . VAL A 1 233 ? -12.453 16.812 16.391 1 86.75 233 VAL A CA 1
ATOM 1746 C C . VAL A 1 233 ? -13.914 17.016 15.977 1 86.75 233 VAL A C 1
ATOM 1748 O O . VAL A 1 233 ? -14.242 16.969 14.789 1 86.75 233 VAL A O 1
ATOM 1751 N N . ALA A 1 234 ? -14.734 17.297 16.953 1 88.25 234 ALA A N 1
ATOM 1752 C CA . ALA A 1 234 ? -16.156 17.531 16.672 1 88.25 234 ALA A CA 1
ATOM 1753 C C . ALA A 1 234 ? -16.344 18.766 15.789 1 88.25 234 ALA A C 1
ATOM 1755 O O . ALA A 1 234 ? -17.203 18.766 14.898 1 88.25 234 ALA A O 1
ATOM 1756 N N . GLU A 1 235 ? -15.539 19.719 16.031 1 87.19 235 GLU A N 1
ATOM 1757 C CA . GLU A 1 235 ? -15.625 20.938 15.25 1 87.19 235 GLU A CA 1
ATOM 1758 C C . GLU A 1 235 ? -15.258 20.688 13.789 1 87.19 235 GLU A C 1
ATOM 1760 O O . GLU A 1 235 ? -15.805 21.328 12.891 1 87.19 235 GLU A O 1
ATOM 1765 N N . MET A 1 236 ? -14.352 19.797 13.656 1 88.12 236 MET A N 1
ATOM 1766 C CA . MET A 1 236 ? -13.992 19.422 12.289 1 88.12 236 MET A CA 1
ATOM 1767 C C . MET A 1 236 ? -15.219 18.938 11.523 1 88.12 236 MET A C 1
ATOM 1769 O O . MET A 1 236 ? -15.43 19.328 10.375 1 88.12 236 MET A O 1
ATOM 1773 N N . PHE A 1 237 ? -16.047 18.156 12.133 1 91.12 237 PHE A N 1
ATOM 1774 C CA . PHE A 1 237 ? -17.219 17.594 11.469 1 91.12 237 PHE A CA 1
ATOM 1775 C C . PHE A 1 237 ? -18.266 18.688 11.203 1 91.12 237 PHE A C 1
ATOM 1777 O O . PHE A 1 237 ? -18.953 18.641 10.188 1 91.12 237 PHE A O 1
ATOM 1784 N N . VAL A 1 238 ? -18.344 19.609 12.109 1 86.62 238 VAL A N 1
ATOM 1785 C CA . VAL A 1 238 ? -19.266 20.734 11.914 1 86.62 238 VAL A CA 1
ATOM 1786 C C . VAL A 1 238 ? -18.844 21.531 10.68 1 86.62 238 VAL A C 1
ATOM 1788 O O . VAL A 1 238 ? -19.672 21.906 9.859 1 86.62 238 VAL A O 1
ATOM 1791 N N . LEU A 1 239 ? -17.578 21.688 10.562 1 86.19 239 LEU A N 1
ATOM 1792 C CA . LEU A 1 239 ? -17.047 22.406 9.406 1 86.19 239 LEU A CA 1
ATOM 1793 C C . LEU A 1 239 ? -17.312 21.625 8.125 1 86.19 239 LEU A C 1
ATOM 1795 O O . LEU A 1 239 ? -17.719 22.203 7.113 1 86.19 239 LEU A O 1
ATOM 1799 N N . MET A 1 240 ? -17.109 20.344 8.172 1 87 240 MET A N 1
ATOM 1800 C CA . MET A 1 240 ? -17.328 19.5 7.012 1 87 240 MET A CA 1
ATOM 1801 C C . MET A 1 240 ? -18.797 19.547 6.57 1 87 240 MET A C 1
ATOM 1803 O O . MET A 1 240 ? -19.078 19.5 5.375 1 87 240 MET A O 1
ATOM 1807 N N . GLU A 1 241 ? -19.656 19.656 7.469 1 87.56 241 GLU A N 1
ATOM 1808 C CA . GLU A 1 241 ? -21.094 19.641 7.191 1 87.56 241 GLU A CA 1
ATOM 1809 C C . GLU A 1 241 ? -21.5 20.859 6.371 1 87.56 241 GLU A C 1
ATOM 1811 O O . GLU A 1 241 ? -22.547 20.844 5.715 1 87.56 241 GLU A O 1
ATOM 1816 N N . ARG A 1 242 ? -20.688 21.844 6.418 1 86.62 242 ARG A N 1
ATOM 1817 C CA . ARG A 1 242 ? -21 23.031 5.633 1 86.62 242 ARG A CA 1
ATOM 1818 C C . ARG A 1 242 ? -20.859 22.766 4.141 1 86.62 242 ARG A C 1
ATOM 1820 O O . ARG A 1 242 ? -21.391 23.5 3.314 1 86.62 242 ARG A O 1
ATOM 1827 N N . GLY A 1 243 ? -20.062 21.703 3.789 1 88.75 243 GLY A N 1
ATOM 1828 C CA . GLY A 1 243 ? -19.969 21.219 2.42 1 88.75 243 GLY A CA 1
ATOM 1829 C C . GLY A 1 243 ? -19.078 22.094 1.542 1 88.75 243 GLY A C 1
ATOM 1830 O O . GLY A 1 243 ? -19.062 21.922 0.321 1 88.75 243 GLY A O 1
ATOM 1831 N N . LEU A 1 244 ? -18.438 23 2.174 1 86.44 244 LEU A N 1
ATOM 1832 C CA . LEU A 1 244 ? -17.641 23.969 1.414 1 86.44 244 LEU A CA 1
ATOM 1833 C C . LEU A 1 244 ? -16.438 23.297 0.757 1 86.44 244 LEU A C 1
ATOM 1835 O O . LEU A 1 244 ? -15.93 23.797 -0.251 1 86.44 244 LEU A O 1
ATOM 1839 N N . LEU A 1 245 ? -16.062 22.141 1.328 1 90.88 245 LEU A N 1
ATOM 1840 C CA . LEU A 1 245 ? -14.836 21.5 0.878 1 90.88 245 LEU A CA 1
ATOM 1841 C C . LEU A 1 245 ? -15.117 20.109 0.316 1 90.88 245 LEU A C 1
ATOM 1843 O O . LEU A 1 245 ? -14.242 19.234 0.324 1 90.88 245 LEU A O 1
ATOM 1847 N N . ALA A 1 246 ? -16.312 19.969 -0.202 1 94 246 ALA A N 1
ATOM 1848 C CA . ALA A 1 246 ? -16.75 18.641 -0.65 1 94 246 ALA A CA 1
ATOM 1849 C C . ALA A 1 246 ? -16.219 18.328 -2.043 1 94 246 ALA A C 1
ATOM 1851 O O . ALA A 1 246 ? -16.109 17.156 -2.424 1 94 246 ALA A O 1
ATOM 1852 N N . GLU A 1 247 ? -15.891 19.375 -2.795 1 95.38 247 GLU A N 1
ATOM 1853 C CA . GLU A 1 247 ? -15.484 19.172 -4.184 1 95.38 247 GLU A CA 1
ATOM 1854 C C . GLU A 1 247 ? -13.992 18.859 -4.277 1 95.38 247 GLU A C 1
ATOM 1856 O O . GLU A 1 247 ? -13.172 19.5 -3.611 1 95.38 247 GLU A O 1
ATOM 1861 N N . PRO A 1 248 ? -13.664 17.844 -5.098 1 97.94 248 PRO A N 1
ATOM 1862 C CA . PRO A 1 248 ? -12.242 17.562 -5.324 1 97.94 248 PRO A CA 1
ATOM 1863 C C . PRO A 1 248 ? -11.508 18.703 -5.996 1 97.94 248 PRO A C 1
ATOM 1865 O O . PRO A 1 248 ? -12.133 19.562 -6.633 1 97.94 248 PRO A O 1
ATOM 1868 N N . THR A 1 249 ? -10.227 18.766 -5.766 1 97.94 249 THR A N 1
ATOM 1869 C CA . THR A 1 249 ? -9.367 19.75 -6.41 1 97.94 249 THR A CA 1
ATOM 1870 C C . THR A 1 249 ? -8.312 19.062 -7.281 1 97.94 249 THR A C 1
ATOM 1872 O O . THR A 1 249 ? -8.242 17.828 -7.316 1 97.94 249 THR A O 1
ATOM 1875 N N . ASP A 1 250 ? -7.516 19.844 -7.977 1 97.88 250 ASP A N 1
ATOM 1876 C CA . ASP A 1 250 ? -6.562 19.281 -8.93 1 97.88 250 ASP A CA 1
ATOM 1877 C C . ASP A 1 250 ? -5.137 19.359 -8.391 1 97.88 250 ASP A C 1
ATOM 1879 O O . ASP A 1 250 ? -4.172 19.188 -9.141 1 97.88 250 ASP A O 1
ATOM 1883 N N . GLY A 1 251 ? -4.992 19.625 -7.105 1 98.5 251 GLY A N 1
ATOM 1884 C CA . GLY A 1 251 ? -3.678 19.859 -6.531 1 98.5 251 GLY A CA 1
ATOM 1885 C C . GLY A 1 251 ? -2.736 18.688 -6.691 1 98.5 251 GLY A C 1
ATOM 1886 O O . GLY A 1 251 ? -1.557 18.859 -7.004 1 98.5 251 GLY A O 1
ATOM 1887 N N . VAL A 1 252 ? -3.211 17.453 -6.508 1 98.69 252 VAL A N 1
ATOM 1888 C CA . VAL A 1 252 ? -2.373 16.281 -6.652 1 98.69 252 VAL A CA 1
ATOM 1889 C C . VAL A 1 252 ? -1.871 16.172 -8.094 1 98.69 252 VAL A C 1
ATOM 1891 O O . VAL A 1 252 ? -0.677 15.969 -8.328 1 98.69 252 VAL A O 1
ATOM 1894 N N . ALA A 1 253 ? -2.764 16.312 -9.008 1 98.44 253 ALA A N 1
ATOM 1895 C CA . ALA A 1 253 ? -2.385 16.234 -10.422 1 98.44 253 ALA A CA 1
ATOM 1896 C C . ALA A 1 253 ? -1.416 17.359 -10.781 1 98.44 253 ALA A C 1
ATOM 1898 O O . ALA A 1 253 ? -0.485 17.156 -11.57 1 98.44 253 ALA A O 1
ATOM 1899 N N . ALA A 1 254 ? -1.65 18.531 -10.273 1 98.12 254 ALA A N 1
ATOM 1900 C CA . ALA A 1 254 ? -0.805 19.688 -10.562 1 98.12 254 ALA A CA 1
ATOM 1901 C C . ALA A 1 254 ? 0.633 19.438 -10.117 1 98.12 254 ALA A C 1
ATOM 1903 O O . ALA A 1 254 ? 1.58 19.828 -10.797 1 98.12 254 ALA A O 1
ATOM 1904 N N . VAL A 1 255 ? 0.83 18.812 -8.969 1 98.19 255 VAL A N 1
ATOM 1905 C CA . VAL A 1 255 ? 2.16 18.609 -8.406 1 98.19 255 VAL A CA 1
ATOM 1906 C C . VAL A 1 255 ? 2.793 17.344 -9.008 1 98.19 255 VAL A C 1
ATOM 1908 O O . VAL A 1 255 ? 3.973 17.359 -9.359 1 98.19 255 VAL A O 1
ATOM 1911 N N . LEU A 1 256 ? 1.984 16.281 -9.18 1 97.75 256 LEU A N 1
ATOM 1912 C CA . LEU A 1 256 ? 2.559 14.969 -9.445 1 97.75 256 LEU A CA 1
ATOM 1913 C C . LEU A 1 256 ? 2.404 14.602 -10.922 1 97.75 256 LEU A C 1
ATOM 1915 O O . LEU A 1 256 ? 3.029 13.648 -11.391 1 97.75 256 LEU A O 1
ATOM 1919 N N . GLY A 1 257 ? 1.579 15.258 -11.641 1 97.38 257 GLY A N 1
ATOM 1920 C CA . GLY A 1 257 ? 1.371 14.953 -13.047 1 97.38 257 GLY A CA 1
ATOM 1921 C C . GLY A 1 257 ? 0.51 13.727 -13.273 1 97.38 257 GLY A C 1
ATOM 1922 O O . GLY A 1 257 ? 0.548 13.117 -14.344 1 97.38 257 GLY A O 1
ATOM 1923 N N . ARG A 1 258 ? -0.166 13.242 -12.328 1 97.12 258 ARG A N 1
ATOM 1924 C CA . ARG A 1 258 ? -1.098 12.117 -12.383 1 97.12 258 ARG A CA 1
ATOM 1925 C C . ARG A 1 258 ? -2.283 12.344 -11.453 1 97.12 258 ARG A C 1
ATOM 1927 O O . ARG A 1 258 ? -2.199 13.141 -10.516 1 97.12 258 ARG A O 1
ATOM 1934 N N . PRO A 1 259 ? -3.404 11.711 -11.75 1 97.62 259 PRO A N 1
ATOM 1935 C CA . PRO A 1 259 ? -4.547 11.836 -10.844 1 97.62 259 PRO A CA 1
ATOM 1936 C C . PRO A 1 259 ? -4.27 11.242 -9.461 1 97.62 259 PRO A C 1
ATOM 1938 O O . PRO A 1 259 ? -3.383 10.398 -9.32 1 97.62 259 PRO A O 1
ATOM 1941 N N . PRO A 1 260 ? -4.98 11.742 -8.422 1 98.56 260 PRO A N 1
ATOM 1942 C CA . PRO A 1 260 ? -4.883 11.094 -7.109 1 98.56 260 PRO A CA 1
ATOM 1943 C C . PRO A 1 260 ? -5.441 9.672 -7.109 1 98.56 260 PRO A C 1
ATOM 1945 O O . PRO A 1 260 ? -6.227 9.312 -7.988 1 98.56 260 PRO A O 1
ATOM 1948 N N . ARG A 1 261 ? -4.977 8.883 -6.215 1 97.88 261 ARG A N 1
ATOM 1949 C CA . ARG A 1 261 ? -5.449 7.508 -6.043 1 97.88 261 ARG A CA 1
ATOM 1950 C C . ARG A 1 261 ? -6.887 7.484 -5.539 1 97.88 261 ARG A C 1
ATOM 1952 O O . ARG A 1 261 ? -7.281 8.32 -4.727 1 97.88 261 ARG A O 1
ATOM 1959 N N . ALA A 1 262 ? -7.582 6.5 -6.031 1 98.19 262 ALA A N 1
ATOM 1960 C CA . ALA A 1 262 ? -8.969 6.332 -5.602 1 98.19 262 ALA A CA 1
ATOM 1961 C C . ALA A 1 262 ? -9.039 5.781 -4.18 1 98.19 262 ALA A C 1
ATOM 1963 O O . ALA A 1 262 ? -8.164 5.027 -3.756 1 98.19 262 ALA A O 1
ATOM 1964 N N . PHE A 1 263 ? -10.133 6.148 -3.449 1 98.62 263 PHE A N 1
ATOM 1965 C CA . PHE A 1 263 ? -10.359 5.648 -2.1 1 98.62 263 PHE A CA 1
ATOM 1966 C C . PHE A 1 263 ? -10.406 4.129 -2.086 1 98.62 263 PHE A C 1
ATOM 1968 O O . PHE A 1 263 ? -9.898 3.492 -1.162 1 98.62 263 PHE A O 1
ATOM 1975 N N . GLU A 1 264 ? -10.914 3.557 -3.146 1 98.56 264 GLU A N 1
ATOM 1976 C CA . GLU A 1 264 ? -11.086 2.111 -3.268 1 98.56 264 GLU A CA 1
ATOM 1977 C C . GLU A 1 264 ? -9.742 1.395 -3.279 1 98.56 264 GLU A C 1
ATOM 1979 O O . GLU A 1 264 ? -9.625 0.277 -2.771 1 98.56 264 GLU A O 1
ATOM 1984 N N . GLU A 1 265 ? -8.758 2.035 -3.926 1 97.81 265 GLU A N 1
ATOM 1985 C CA . GLU A 1 265 ? -7.422 1.443 -3.947 1 97.81 265 GLU A CA 1
ATOM 1986 C C . GLU A 1 265 ? -6.859 1.298 -2.535 1 97.81 265 GLU A C 1
ATOM 1988 O O . GLU A 1 265 ? -6.254 0.276 -2.205 1 97.81 265 GLU A O 1
ATOM 1993 N N . TYR A 1 266 ? -7.105 2.34 -1.769 1 98.31 266 TYR A N 1
ATOM 1994 C CA . TYR A 1 266 ? -6.711 2.285 -0.366 1 98.31 266 TYR A CA 1
ATOM 1995 C C . TYR A 1 266 ? -7.453 1.176 0.369 1 98.31 266 TYR A C 1
ATOM 1997 O O . TYR A 1 266 ? -6.844 0.383 1.09 1 98.31 266 TYR A O 1
ATOM 2005 N N . VAL A 1 267 ? -8.719 1.073 0.191 1 98.69 267 VAL A N 1
ATOM 2006 C CA . VAL A 1 267 ? -9.586 0.173 0.945 1 98.69 267 VAL A CA 1
ATOM 2007 C C . VAL A 1 267 ? -9.148 -1.273 0.715 1 98.69 267 VAL A C 1
ATOM 2009 O O . VAL A 1 267 ? -8.984 -2.039 1.669 1 98.69 267 VAL A O 1
ATOM 2012 N N . VAL A 1 268 ? -8.914 -1.666 -0.518 1 97.94 268 VAL A N 1
ATOM 2013 C CA . VAL A 1 268 ? -8.594 -3.061 -0.802 1 97.94 268 VAL A CA 1
ATOM 2014 C C . VAL A 1 268 ? -7.207 -3.396 -0.253 1 97.94 268 VAL A C 1
ATOM 2016 O O . VAL A 1 268 ? -6.973 -4.512 0.219 1 97.94 268 VAL A O 1
ATOM 2019 N N . ARG A 1 269 ? -6.293 -2.461 -0.304 1 96.94 269 ARG A N 1
ATOM 2020 C CA . ARG A 1 269 ? -4.965 -2.699 0.25 1 96.94 269 ARG A CA 1
ATOM 2021 C C . ARG A 1 269 ? -5.027 -2.893 1.761 1 96.94 269 ARG A C 1
ATOM 2023 O O . ARG A 1 269 ? -4.445 -3.84 2.295 1 96.94 269 ARG A O 1
ATOM 2030 N N . ALA A 1 270 ? -5.746 -1.978 2.408 1 97.81 270 ALA A N 1
ATOM 2031 C CA . ALA A 1 270 ? -5.859 -2.055 3.861 1 97.81 270 ALA A CA 1
ATOM 2032 C C . ALA A 1 270 ? -6.609 -3.316 4.285 1 97.81 270 ALA A C 1
ATOM 2034 O O . ALA A 1 270 ? -6.223 -3.979 5.25 1 97.81 270 ALA A O 1
ATOM 2035 N N . ALA A 1 271 ? -7.66 -3.674 3.557 1 97.38 271 ALA A N 1
ATOM 2036 C CA . ALA A 1 271 ? -8.43 -4.875 3.857 1 97.38 271 ALA A CA 1
ATOM 2037 C C . ALA A 1 271 ? -7.574 -6.129 3.711 1 97.38 271 ALA A C 1
ATOM 2039 O O . ALA A 1 271 ? -7.605 -7.012 4.57 1 97.38 271 ALA A O 1
ATOM 2040 N N . ALA A 1 272 ? -6.828 -6.184 2.646 1 93.56 272 ALA A N 1
ATOM 2041 C CA . ALA A 1 272 ? -5.977 -7.34 2.391 1 93.56 272 ALA A CA 1
ATOM 2042 C C . ALA A 1 272 ? -4.898 -7.477 3.463 1 93.56 272 ALA A C 1
ATOM 2044 O O . ALA A 1 272 ? -4.469 -8.586 3.779 1 93.56 272 ALA A O 1
ATOM 2045 N N . ALA A 1 273 ? -4.504 -6.34 4.012 1 93.88 273 ALA A N 1
ATOM 2046 C CA . ALA A 1 273 ? -3.5 -6.34 5.07 1 93.88 273 ALA A CA 1
ATOM 2047 C C . ALA A 1 273 ? -4.125 -6.676 6.422 1 93.88 273 ALA A C 1
ATOM 2049 O O . ALA A 1 273 ? -3.418 -6.793 7.426 1 93.88 273 ALA A O 1
ATOM 2050 N N . GLY A 1 274 ? -5.426 -6.832 6.453 1 95.25 274 GLY A N 1
ATOM 2051 C CA . GLY A 1 274 ? -6.102 -7.203 7.688 1 95.25 274 GLY A CA 1
ATOM 2052 C C . GLY A 1 274 ? -6.301 -6.035 8.633 1 95.25 274 GLY A C 1
ATOM 2053 O O . GLY A 1 274 ? -6.348 -6.219 9.852 1 95.25 274 GLY A O 1
ATOM 2054 N N . ALA A 1 275 ? -6.398 -4.816 8.086 1 97.06 275 ALA A N 1
ATOM 2055 C CA . ALA A 1 275 ? -6.398 -3.594 8.891 1 97.06 275 ALA A CA 1
ATOM 2056 C C . ALA A 1 275 ? -7.555 -3.588 9.883 1 97.06 275 ALA A C 1
ATOM 2058 O O . ALA A 1 275 ? -7.469 -2.963 10.938 1 97.06 275 ALA A O 1
ATOM 2059 N N . TRP A 1 276 ? -8.617 -4.246 9.57 1 97.5 276 TRP A N 1
ATOM 2060 C CA . TRP A 1 276 ? -9.812 -4.102 10.391 1 97.5 276 TRP A CA 1
ATOM 2061 C C . TRP A 1 276 ? -10.195 -5.438 11.023 1 97.5 276 TRP A C 1
ATOM 2063 O O . TRP A 1 276 ? -11.297 -5.582 11.562 1 97.5 276 TRP A O 1
ATOM 2073 N N . ARG A 1 277 ? -9.328 -6.43 10.844 1 92.31 277 ARG A N 1
ATOM 2074 C CA . ARG A 1 277 ? -9.555 -7.723 11.484 1 92.31 277 ARG A CA 1
ATOM 2075 C C . ARG A 1 277 ? -9.031 -7.723 12.914 1 92.31 277 ARG A C 1
ATOM 2077 O O . ARG A 1 277 ? -8.008 -7.098 13.211 1 92.31 277 ARG A O 1
ATOM 2084 N N . SER A 1 278 ? -9.781 -8.273 13.852 1 78.75 278 SER A N 1
ATOM 2085 C CA . SER A 1 278 ? -9.414 -8.352 15.258 1 78.75 278 SER A CA 1
ATOM 2086 C C . SER A 1 278 ? -8.227 -9.289 15.469 1 78.75 278 SER A C 1
ATOM 2088 O O . SER A 1 278 ? -8.047 -10.25 14.719 1 78.75 278 SER A O 1
ATOM 2090 N N . MET B 1 1 ? -27.328 -7.715 -10.836 1 36.84 1 MET B N 1
ATOM 2091 C CA . MET B 1 1 ? -25.984 -8.055 -10.359 1 36.84 1 MET B CA 1
ATOM 2092 C C . MET B 1 1 ? -25.75 -9.562 -10.422 1 36.84 1 MET B C 1
ATOM 2094 O O . MET B 1 1 ? -26.609 -10.344 -9.992 1 36.84 1 MET B O 1
ATOM 2098 N N . SER B 1 2 ? -25.109 -10.109 -11.406 1 49.91 2 SER B N 1
ATOM 2099 C CA . SER B 1 2 ? -25.109 -11.547 -11.625 1 49.91 2 SER B CA 1
ATOM 2100 C C . SER B 1 2 ? -24.812 -12.312 -10.336 1 49.91 2 SER B C 1
ATOM 2102 O O . SER B 1 2 ? -24.016 -11.859 -9.508 1 49.91 2 SER B O 1
ATOM 2104 N N . ASN B 1 3 ? -25.797 -13.023 -9.773 1 61.47 3 ASN B N 1
ATOM 2105 C CA . ASN B 1 3 ? -25.859 -13.906 -8.609 1 61.47 3 ASN B CA 1
ATOM 2106 C C . ASN B 1 3 ? -24.719 -14.914 -8.609 1 61.47 3 ASN B C 1
ATOM 2108 O O . ASN B 1 3 ? -24.797 -15.945 -7.938 1 61.47 3 ASN B O 1
ATOM 2112 N N . ASP B 1 4 ? -23.688 -14.531 -9.43 1 88.19 4 ASP B N 1
ATOM 2113 C CA . ASP B 1 4 ? -22.641 -15.531 -9.617 1 88.19 4 ASP B CA 1
ATOM 2114 C C . ASP B 1 4 ? -21.578 -15.438 -8.516 1 88.19 4 ASP B C 1
ATOM 2116 O O . ASP B 1 4 ? -21.172 -14.336 -8.133 1 88.19 4 ASP B O 1
ATOM 2120 N N . THR B 1 5 ? -21.266 -16.594 -7.949 1 96.62 5 THR B N 1
ATOM 2121 C CA . THR B 1 5 ? -20.266 -16.703 -6.898 1 96.62 5 THR B CA 1
ATOM 2122 C C . THR B 1 5 ? -18.922 -17.109 -7.488 1 96.62 5 THR B C 1
ATOM 2124 O O . THR B 1 5 ? -18.844 -17.969 -8.359 1 96.62 5 THR B O 1
ATOM 2127 N N . THR B 1 6 ? -17.906 -16.344 -7.121 1 98.12 6 THR B N 1
ATOM 2128 C CA . THR B 1 6 ? -16.547 -16.672 -7.496 1 98.12 6 THR B CA 1
ATOM 2129 C C . THR B 1 6 ? -15.812 -17.375 -6.352 1 98.12 6 THR B C 1
ATOM 2131 O O . THR B 1 6 ? -15.844 -16.906 -5.211 1 98.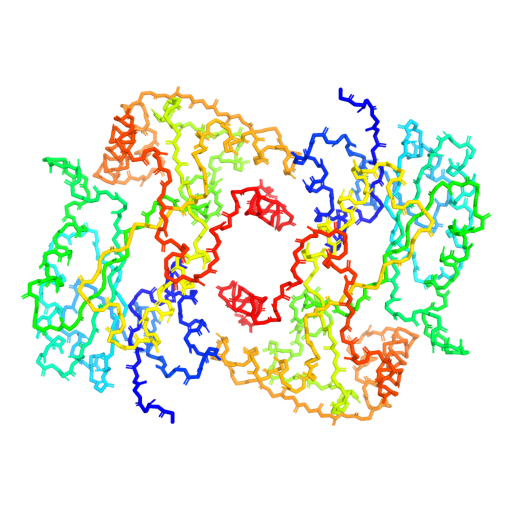12 6 THR B O 1
ATOM 2134 N N . LEU B 1 7 ? -15.25 -18.5 -6.672 1 98.5 7 LEU B N 1
ATOM 2135 C CA . LEU B 1 7 ? -14.422 -19.219 -5.715 1 98.5 7 LEU B CA 1
ATOM 2136 C C . LEU B 1 7 ? -12.969 -18.766 -5.801 1 98.5 7 LEU B C 1
ATOM 2138 O O . LEU B 1 7 ? -12.367 -18.781 -6.879 1 98.5 7 LEU B O 1
ATOM 2142 N N . VAL B 1 8 ? -12.414 -18.281 -4.707 1 98.62 8 VAL B N 1
ATOM 2143 C CA . VAL B 1 8 ? -11 -17.938 -4.613 1 98.62 8 VAL B CA 1
ATOM 2144 C C . VAL B 1 8 ? -10.258 -19 -3.803 1 98.62 8 VAL B C 1
ATOM 2146 O O . VAL B 1 8 ? -10.43 -19.094 -2.586 1 98.62 8 VAL B O 1
ATOM 2149 N N . LEU B 1 9 ? -9.453 -19.781 -4.5 1 98.19 9 LEU B N 1
ATOM 2150 C CA . LEU B 1 9 ? -8.609 -20.75 -3.803 1 98.19 9 LEU B CA 1
ATOM 2151 C C . LEU B 1 9 ? -7.352 -20.078 -3.258 1 98.19 9 LEU B C 1
ATOM 2153 O O . LEU B 1 9 ? -6.809 -19.172 -3.883 1 98.19 9 LEU B O 1
ATOM 2157 N N . GLY B 1 10 ? -6.859 -20.578 -2.152 1 96 10 GLY B N 1
ATOM 2158 C CA . GLY B 1 10 ? -5.758 -19.891 -1.494 1 96 10 GLY B CA 1
ATOM 2159 C C . GLY B 1 10 ? -6.129 -18.5 -0.995 1 96 10 GLY B C 1
ATOM 2160 O O . GLY B 1 10 ? -5.328 -17.578 -1.093 1 96 10 GLY B O 1
ATOM 2161 N N . ALA B 1 11 ? -7.324 -18.375 -0.438 1 94.94 11 ALA B N 1
ATOM 2162 C CA . ALA B 1 11 ? -7.91 -17.062 -0.149 1 94.94 11 ALA B CA 1
ATOM 2163 C C . ALA B 1 11 ? -7.152 -16.359 0.97 1 94.94 11 ALA B C 1
ATOM 2165 O O . ALA B 1 11 ? -7.25 -15.141 1.121 1 94.94 11 ALA B O 1
ATOM 2166 N N . THR B 1 12 ? -6.383 -17.047 1.796 1 92.81 12 THR B N 1
ATOM 2167 C CA . THR B 1 12 ? -5.613 -16.438 2.869 1 92.81 12 THR B CA 1
ATOM 2168 C C . THR B 1 12 ? -4.18 -16.172 2.426 1 92.81 12 THR B C 1
ATOM 2170 O O . THR B 1 12 ? -3.396 -15.562 3.162 1 92.81 12 THR B O 1
ATOM 2173 N N . GLY B 1 13 ? -3.852 -16.656 1.263 1 94.75 13 GLY B N 1
ATOM 2174 C CA . GLY B 1 13 ? -2.512 -16.469 0.737 1 94.75 13 GLY B CA 1
ATOM 2175 C C . GLY B 1 13 ? -2.279 -15.055 0.218 1 94.75 13 GLY B C 1
ATOM 2176 O O . GLY B 1 13 ? -3.158 -14.195 0.325 1 94.75 13 GLY B O 1
ATOM 2177 N N . LYS B 1 14 ? -1.092 -14.797 -0.358 1 95.19 14 LYS B N 1
ATOM 2178 C CA . LYS B 1 14 ? -0.636 -13.477 -0.769 1 95.19 14 LYS B CA 1
ATOM 2179 C C . LYS B 1 14 ? -1.555 -12.883 -1.833 1 95.19 14 LYS B C 1
ATOM 2181 O O . LYS B 1 14 ? -2.008 -11.742 -1.706 1 95.19 14 LYS B O 1
ATOM 2186 N N . THR B 1 15 ? -1.812 -13.656 -2.885 1 97.88 15 THR B N 1
ATOM 2187 C CA . THR B 1 15 ? -2.646 -13.109 -3.949 1 97.88 15 THR B CA 1
ATOM 2188 C C . THR B 1 15 ? -4.125 -13.305 -3.631 1 97.88 15 THR B C 1
ATOM 2190 O O . THR B 1 15 ? -4.949 -12.438 -3.916 1 97.88 15 THR B O 1
ATOM 2193 N N . GLY B 1 16 ? -4.496 -14.414 -2.99 1 97.81 16 GLY B N 1
ATOM 2194 C CA . GLY B 1 16 ? -5.891 -14.742 -2.742 1 97.81 16 GLY B CA 1
ATOM 2195 C C . GLY B 1 16 ? -6.613 -13.688 -1.923 1 97.81 16 GLY B C 1
ATOM 2196 O O . GLY B 1 16 ? -7.699 -13.242 -2.295 1 97.81 16 GLY B O 1
ATOM 2197 N N . ARG B 1 17 ? -5.988 -13.273 -0.816 1 97.12 17 ARG B N 1
ATOM 2198 C CA . ARG B 1 17 ? -6.633 -12.289 0.048 1 97.12 17 ARG B CA 1
ATOM 2199 C C . ARG B 1 17 ? -6.82 -10.961 -0.682 1 97.12 17 ARG B C 1
ATOM 2201 O O . ARG B 1 17 ? -7.809 -10.258 -0.458 1 97.12 17 ARG B O 1
ATOM 2208 N N . ARG B 1 18 ? -5.914 -10.609 -1.553 1 98.56 18 ARG B N 1
ATOM 2209 C CA . ARG B 1 18 ? -5.984 -9.367 -2.314 1 98.56 18 ARG B CA 1
ATOM 2210 C C . ARG B 1 18 ? -7.043 -9.453 -3.406 1 98.56 18 ARG B C 1
ATOM 2212 O O . ARG B 1 18 ? -7.797 -8.5 -3.623 1 98.56 18 ARG B O 1
ATOM 2219 N N . VAL B 1 19 ? -7.102 -10.633 -4.062 1 98.69 19 VAL B N 1
ATOM 2220 C CA . VAL B 1 19 ? -8.094 -10.852 -5.109 1 98.69 19 VAL B CA 1
ATOM 2221 C C . VAL B 1 19 ? -9.492 -10.852 -4.504 1 98.69 19 VAL B C 1
ATOM 2223 O O . VAL B 1 19 ? -10.398 -10.195 -5.027 1 98.69 19 VAL B O 1
ATOM 2226 N N . ALA B 1 20 ? -9.719 -11.531 -3.387 1 98 20 ALA B N 1
ATOM 2227 C CA . ALA B 1 20 ? -11.023 -11.602 -2.729 1 98 20 ALA B CA 1
ATOM 2228 C C . ALA B 1 20 ? -11.523 -10.219 -2.346 1 98 20 ALA B C 1
ATOM 2230 O O . ALA B 1 20 ? -12.688 -9.875 -2.598 1 98 20 ALA B O 1
ATOM 2231 N N . ALA B 1 21 ? -10.664 -9.414 -1.761 1 98.06 21 ALA B N 1
ATOM 2232 C CA . ALA B 1 21 ? -11.039 -8.062 -1.356 1 98.06 21 ALA B CA 1
ATOM 2233 C C . ALA B 1 21 ? -11.516 -7.242 -2.553 1 98.06 21 ALA B C 1
ATOM 2235 O O . ALA B 1 21 ? -12.516 -6.527 -2.467 1 98.06 21 ALA B O 1
ATOM 2236 N N . ARG B 1 22 ? -10.844 -7.328 -3.627 1 98.25 22 ARG B N 1
ATOM 2237 C CA . ARG B 1 22 ? -11.164 -6.574 -4.832 1 98.25 22 ARG B CA 1
ATOM 2238 C C . ARG B 1 22 ? -12.492 -7.039 -5.434 1 98.25 22 ARG B C 1
ATOM 2240 O O . ARG B 1 22 ? -13.289 -6.223 -5.891 1 98.25 22 ARG B O 1
ATOM 2247 N N . LEU B 1 23 ? -12.695 -8.352 -5.453 1 97.56 23 LEU B N 1
ATOM 2248 C CA . LEU B 1 23 ? -13.953 -8.883 -5.969 1 97.56 23 LEU B CA 1
ATOM 2249 C C . LEU B 1 23 ? -15.133 -8.422 -5.117 1 97.56 23 LEU B C 1
ATOM 2251 O O . LEU B 1 23 ? -16.141 -7.969 -5.648 1 97.56 23 LEU B O 1
ATOM 2255 N N . ARG B 1 24 ? -14.969 -8.469 -3.818 1 96.94 24 ARG B N 1
ATOM 2256 C CA . ARG B 1 24 ? -16.031 -8.039 -2.912 1 96.94 24 ARG B CA 1
ATOM 2257 C C . ARG B 1 24 ? -16.344 -6.555 -3.102 1 96.94 24 ARG B C 1
ATOM 2259 O O . ARG B 1 24 ? -17.5 -6.156 -3.08 1 96.94 24 ARG B O 1
ATOM 2266 N N . LEU B 1 25 ? -15.289 -5.801 -3.246 1 96.31 25 LEU B N 1
ATOM 2267 C CA . LEU B 1 25 ? -15.477 -4.367 -3.439 1 96.31 25 LEU B CA 1
ATOM 2268 C C . LEU B 1 25 ? -16.312 -4.094 -4.688 1 96.31 25 LEU B C 1
ATOM 2270 O O . LEU B 1 25 ? -17.078 -3.133 -4.727 1 96.31 25 LEU B O 1
ATOM 2274 N N . ARG B 1 26 ? -16.172 -4.949 -5.676 1 93.38 26 ARG B N 1
ATOM 2275 C CA . ARG B 1 26 ? -16.891 -4.805 -6.938 1 93.38 26 ARG B CA 1
ATOM 2276 C C . ARG B 1 26 ? -18.312 -5.367 -6.824 1 93.38 26 ARG B C 1
ATOM 2278 O O . ARG B 1 26 ? -19.062 -5.383 -7.805 1 93.38 26 ARG B O 1
ATOM 2285 N N . GLY B 1 27 ? -18.641 -5.926 -5.707 1 93.44 27 GLY B N 1
ATOM 2286 C CA . GLY B 1 27 ? -19.969 -6.461 -5.496 1 93.44 27 GLY B CA 1
ATOM 2287 C C . GLY B 1 27 ? -20.109 -7.922 -5.887 1 93.44 27 GLY B C 1
ATOM 2288 O O . GLY B 1 27 ? -21.219 -8.461 -5.949 1 93.44 27 GLY B O 1
ATOM 2289 N N . THR B 1 28 ? -18.969 -8.539 -6.195 1 94.62 28 THR B N 1
ATOM 2290 C CA . THR B 1 28 ? -18.953 -9.953 -6.547 1 94.62 28 THR B CA 1
ATOM 2291 C C . THR B 1 28 ? -19.047 -10.82 -5.293 1 94.62 28 THR B C 1
ATOM 2293 O O . THR B 1 28 ? -18.328 -10.578 -4.316 1 94.62 28 THR B O 1
ATOM 2296 N N . GLN B 1 29 ? -19.969 -11.781 -5.297 1 95.88 29 GLN B N 1
ATOM 2297 C CA . GLN B 1 29 ? -20 -12.758 -4.215 1 95.88 29 GLN B CA 1
ATOM 2298 C C . GLN B 1 29 ? -18.781 -13.672 -4.262 1 95.88 29 GLN B C 1
ATOM 2300 O O . GLN B 1 29 ? -18.453 -14.219 -5.316 1 95.88 29 GLN B O 1
ATOM 2305 N N . VAL B 1 30 ? -18.141 -13.773 -3.109 1 97.44 30 VAL B N 1
ATOM 2306 C CA . VAL B 1 30 ? -16.891 -14.531 -3.066 1 97.44 30 VAL B CA 1
ATOM 2307 C C . VAL B 1 30 ? -17.031 -15.688 -2.078 1 97.44 30 VAL B C 1
ATOM 2309 O O . VAL B 1 30 ? -17.516 -15.508 -0.962 1 97.44 30 VAL B O 1
ATOM 2312 N N . ARG B 1 31 ? -16.734 -16.844 -2.529 1 97.88 31 ARG B N 1
ATOM 2313 C CA . ARG B 1 31 ? -16.406 -17.953 -1.633 1 97.88 31 ARG B CA 1
ATOM 2314 C C . ARG B 1 31 ? -14.898 -18.078 -1.446 1 97.88 31 ARG B C 1
ATOM 2316 O O . ARG B 1 31 ? -14.188 -18.5 -2.361 1 97.88 31 ARG B O 1
ATOM 2323 N N . ALA B 1 32 ? -14.438 -17.656 -0.319 1 97.44 32 ALA B N 1
ATOM 2324 C CA . ALA B 1 32 ? -13.016 -17.734 0.019 1 97.44 32 ALA B CA 1
ATOM 2325 C C . ALA B 1 32 ? -12.664 -19.094 0.618 1 97.44 32 ALA B C 1
ATOM 2327 O O . ALA B 1 32 ? -13.133 -19.438 1.703 1 97.44 32 ALA B O 1
ATOM 2328 N N . ALA B 1 33 ? -11.797 -19.797 -0.074 1 97.56 33 ALA B N 1
ATOM 2329 C CA . ALA B 1 33 ? -11.477 -21.156 0.376 1 97.56 33 ALA B CA 1
ATOM 2330 C C . ALA B 1 33 ? -10 -21.281 0.727 1 97.56 33 ALA B C 1
ATOM 2332 O O . ALA B 1 33 ? -9.141 -20.75 0.021 1 97.56 33 ALA B O 1
ATOM 2333 N N . SER B 1 34 ? -9.758 -21.781 1.732 1 95.56 34 SER B N 1
ATOM 2334 C CA . SER B 1 34 ? -8.422 -22.094 2.23 1 95.56 34 SER B CA 1
ATOM 2335 C C . SER B 1 34 ? -8.461 -23.281 3.201 1 95.56 34 SER B C 1
ATOM 2337 O O . SER B 1 34 ? -9.531 -23.812 3.486 1 95.56 34 SER B O 1
ATOM 2339 N N . ARG B 1 35 ? -7.406 -23.781 3.746 1 93.69 35 ARG B N 1
ATOM 2340 C CA . ARG B 1 35 ? -7.336 -24.875 4.703 1 93.69 35 ARG B CA 1
ATOM 2341 C C . ARG B 1 35 ? -7.938 -24.469 6.047 1 93.69 35 ARG B C 1
ATOM 2343 O O . ARG B 1 35 ? -8.422 -25.328 6.797 1 93.69 35 ARG B O 1
ATOM 2350 N N . SER B 1 36 ? -7.926 -23.062 6.309 1 90.25 36 SER B N 1
ATOM 2351 C CA . SER B 1 36 ? -8.359 -22.594 7.621 1 90.25 36 SER B CA 1
ATOM 2352 C C . SER B 1 36 ? -9.734 -21.953 7.547 1 90.25 36 SER B C 1
ATOM 2354 O O . SER B 1 36 ? -10.297 -21.547 8.57 1 90.25 36 SER B O 1
ATOM 2356 N N . SER B 1 37 ? -10.258 -21.844 6.367 1 91 37 SER B N 1
ATOM 2357 C CA . SER B 1 37 ? -11.547 -21.172 6.203 1 91 37 SER B CA 1
ATOM 2358 C C . SER B 1 37 ? -12.703 -22.141 6.387 1 91 37 SER B C 1
ATOM 2360 O O . SER B 1 37 ? -12.5 -23.359 6.434 1 91 37 SER B O 1
ATOM 2362 N N . ARG B 1 38 ? -13.992 -21.578 6.52 1 89.06 38 ARG B N 1
ATOM 2363 C CA . ARG B 1 38 ? -15.211 -22.375 6.562 1 89.06 38 ARG B CA 1
ATOM 2364 C C . ARG B 1 38 ? -15.375 -23.188 5.285 1 89.06 38 ARG B C 1
ATOM 2366 O O . ARG B 1 38 ? -15.695 -24.391 5.34 1 89.06 38 ARG B O 1
ATOM 2373 N N . ALA B 1 39 ? -15.172 -22.531 4.184 1 94.5 39 ALA B N 1
ATOM 2374 C CA . ALA B 1 39 ? -15.039 -23.281 2.934 1 94.5 39 ALA B CA 1
ATOM 2375 C C . ALA B 1 39 ? -13.672 -23.969 2.84 1 94.5 39 ALA B C 1
ATOM 2377 O O . ALA B 1 39 ? -12.742 -23.422 2.24 1 94.5 39 ALA B O 1
ATOM 2378 N N . HIS B 1 40 ? -13.648 -25.109 3.375 1 95.62 40 HIS B N 1
ATOM 2379 C CA . HIS B 1 40 ? -12.375 -25.812 3.537 1 95.62 40 HIS B CA 1
ATOM 2380 C C . HIS B 1 40 ? -11.891 -26.391 2.213 1 95.62 40 HIS B C 1
ATOM 2382 O O . HIS B 1 40 ? -12.625 -27.109 1.54 1 95.62 40 HIS B O 1
ATOM 2388 N N . PHE B 1 41 ? -10.711 -26.078 1.874 1 97.38 41 PHE B N 1
ATOM 2389 C CA . PHE B 1 41 ? -10.086 -26.594 0.659 1 97.38 41 PHE B CA 1
ATOM 2390 C C . PHE B 1 41 ? -8.617 -26.938 0.904 1 97.38 41 PHE B C 1
ATOM 2392 O O . PHE B 1 41 ? -7.84 -26.078 1.326 1 97.38 41 PHE B O 1
ATOM 2399 N N . ASP B 1 42 ? -8.344 -28.125 0.675 1 96.69 42 ASP B N 1
ATOM 2400 C CA . ASP B 1 42 ? -6.988 -28.672 0.763 1 96.69 42 ASP B CA 1
ATOM 2401 C C . ASP B 1 42 ? -6.621 -29.438 -0.502 1 96.69 42 ASP B C 1
ATOM 2403 O O . ASP B 1 42 ? -7.262 -30.453 -0.83 1 96.69 42 ASP B O 1
ATOM 2407 N N . TRP B 1 43 ? -5.594 -29.016 -1.19 1 96.5 43 TRP B N 1
ATOM 2408 C CA . TRP B 1 43 ? -5.168 -29.641 -2.434 1 96.5 43 TRP B CA 1
ATOM 2409 C C . TRP B 1 43 ? -4.836 -31.109 -2.211 1 96.5 43 TRP B C 1
ATOM 2411 O O . TRP B 1 43 ? -4.961 -31.938 -3.125 1 96.5 43 TRP B O 1
ATOM 2421 N N . SER B 1 44 ? -4.441 -31.469 -1.05 1 94.62 44 SER B N 1
ATOM 2422 C CA . SER B 1 44 ? -4.004 -32.812 -0.758 1 94.62 44 SER B CA 1
ATOM 2423 C C . SER B 1 44 ? -5.18 -33.719 -0.35 1 94.62 44 SER B C 1
ATOM 2425 O O . SER B 1 44 ? -5.023 -34.906 -0.18 1 94.62 44 SER B O 1
ATOM 2427 N N . ASP B 1 45 ? -6.352 -33.125 -0.217 1 95.25 45 ASP B N 1
ATOM 2428 C CA . ASP B 1 45 ? -7.539 -33.875 0.182 1 95.25 45 ASP B CA 1
ATOM 2429 C C . ASP B 1 45 ? -8.703 -33.594 -0.765 1 95.25 45 ASP B C 1
ATOM 2431 O O . ASP B 1 45 ? -9.625 -32.844 -0.422 1 95.25 45 ASP B O 1
ATOM 2435 N N . PRO B 1 46 ? -8.766 -34.281 -1.865 1 94.44 46 PRO B N 1
ATOM 2436 C CA . PRO B 1 46 ? -9.766 -34.031 -2.904 1 94.44 46 PRO B CA 1
ATOM 2437 C C . PRO B 1 46 ? -11.195 -34.312 -2.43 1 94.44 46 PRO B C 1
ATOM 2439 O O . PRO B 1 46 ? -12.156 -33.875 -3.076 1 94.44 46 PRO B O 1
ATOM 2442 N N . SER B 1 47 ? -11.375 -35.031 -1.388 1 92.38 47 SER B N 1
ATOM 2443 C CA . SER B 1 47 ? -12.703 -35.344 -0.895 1 92.38 47 SER B CA 1
ATOM 2444 C C . SER B 1 47 ? -13.461 -34.094 -0.485 1 92.38 47 SER B C 1
ATOM 2446 O O . SER B 1 47 ? -14.695 -34.094 -0.471 1 92.38 47 SER B O 1
ATOM 2448 N N . GLY B 1 48 ? -12.734 -33.031 -0.223 1 93.88 48 GLY B N 1
ATOM 2449 C CA . GLY B 1 48 ? -13.367 -31.781 0.231 1 93.88 48 GLY B CA 1
ATOM 2450 C C . GLY B 1 48 ? -13.625 -30.797 -0.891 1 93.88 48 GLY B C 1
ATOM 2451 O O . GLY B 1 48 ? -14.172 -29.719 -0.66 1 93.88 48 GLY B O 1
ATOM 2452 N N . TRP B 1 49 ? -13.383 -31.188 -2.123 1 97.56 49 TRP B N 1
ATOM 2453 C CA . TRP B 1 49 ? -13.391 -30.203 -3.209 1 97.56 49 TRP B CA 1
ATOM 2454 C C . TRP B 1 49 ? -14.805 -29.953 -3.707 1 97.56 49 TRP B C 1
ATOM 2456 O O . TRP B 1 49 ? -15.188 -28.812 -3.955 1 97.56 49 TRP B O 1
ATOM 2466 N N . ASP B 1 50 ? -15.609 -30.938 -3.822 1 96.56 50 ASP B N 1
ATOM 2467 C CA . ASP B 1 50 ? -16.906 -30.859 -4.477 1 96.56 50 ASP B CA 1
ATOM 2468 C C . ASP B 1 50 ? -17.828 -29.875 -3.744 1 96.56 50 ASP B C 1
ATOM 2470 O O . ASP B 1 50 ? -18.438 -29 -4.367 1 96.56 50 ASP B O 1
ATOM 2474 N N . PRO B 1 51 ? -17.891 -29.984 -2.428 1 95.94 51 PRO B N 1
ATOM 2475 C CA . PRO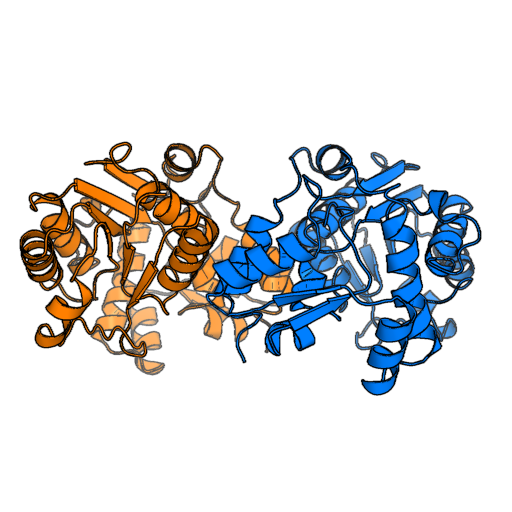 B 1 51 ? -18.75 -29.016 -1.734 1 95.94 51 PRO B CA 1
ATOM 2476 C C . PRO B 1 51 ? -18.344 -27.562 -2.014 1 95.94 51 PRO B C 1
ATOM 2478 O O . PRO B 1 51 ? -19.203 -26.688 -2.117 1 95.94 51 PRO B O 1
ATOM 2481 N N . VAL B 1 52 ? -17.125 -27.328 -2.129 1 97 52 VAL B N 1
ATOM 2482 C CA . VAL B 1 52 ? -16.609 -25.969 -2.322 1 97 52 VAL B CA 1
ATOM 2483 C C . VAL B 1 52 ? -16.922 -25.484 -3.738 1 97 52 VAL B C 1
ATOM 2485 O O . VAL B 1 52 ? -17.078 -24.297 -3.979 1 97 52 VAL B O 1
ATOM 2488 N N . LEU B 1 53 ? -17.141 -26.359 -4.668 1 97.69 53 LEU B N 1
ATOM 2489 C CA . LEU B 1 53 ? -17.344 -26.062 -6.082 1 97.69 53 LEU B CA 1
ATOM 2490 C C . LEU B 1 53 ? -18.828 -25.875 -6.375 1 97.69 53 LEU B C 1
ATOM 2492 O O . LEU B 1 53 ? -19.203 -25.422 -7.465 1 97.69 53 LEU B O 1
ATOM 2496 N N . GLN B 1 54 ? -19.688 -26.141 -5.426 1 96.31 54 GLN B N 1
ATOM 2497 C CA . GLN B 1 54 ? -21.125 -26.031 -5.641 1 96.31 54 GLN B CA 1
ATOM 2498 C C . GLN B 1 54 ? -21.547 -24.578 -5.867 1 96.31 54 GLN B C 1
ATOM 2500 O O . GLN B 1 54 ? -21.141 -23.688 -5.121 1 96.31 54 GLN B O 1
ATOM 2505 N N . ASP B 1 55 ? -22.328 -24.328 -6.938 1 96.56 55 ASP B N 1
ATOM 2506 C CA . ASP B 1 55 ? -22.922 -23.031 -7.254 1 96.56 55 ASP B CA 1
ATOM 2507 C C . ASP B 1 55 ? -21.828 -22 -7.523 1 96.56 55 ASP B C 1
ATOM 2509 O O . ASP B 1 55 ? -21.984 -20.828 -7.148 1 96.56 55 ASP B O 1
ATOM 2513 N N . ILE B 1 56 ? -20.734 -22.438 -8.031 1 97.69 56 ILE B N 1
ATOM 2514 C CA . ILE B 1 56 ? -19.609 -21.562 -8.367 1 97.69 56 ILE B CA 1
ATOM 2515 C C . ILE B 1 56 ? -19.609 -21.297 -9.867 1 97.69 56 ILE B C 1
ATOM 2517 O O . ILE B 1 56 ? -19.781 -22.219 -10.664 1 97.69 56 ILE B O 1
ATOM 2521 N N . SER B 1 57 ? -19.422 -20.062 -10.25 1 97.19 57 SER B N 1
ATOM 2522 C CA . SER B 1 57 ? -19.375 -19.719 -11.664 1 97.19 57 SER B CA 1
ATOM 2523 C C . SER B 1 57 ? -17.938 -19.594 -12.156 1 97.19 57 SER B C 1
ATOM 2525 O O . SER B 1 57 ? -17.641 -19.906 -13.312 1 97.19 57 SER B O 1
ATOM 2527 N N . ALA B 1 58 ? -17.078 -19.078 -11.312 1 97.81 58 ALA B N 1
ATOM 2528 C CA . ALA B 1 58 ? -15.68 -18.859 -11.672 1 97.81 58 ALA B CA 1
ATOM 2529 C C . ALA B 1 58 ? -14.75 -19.234 -10.516 1 97.81 58 ALA B C 1
ATOM 2531 O O . ALA B 1 58 ? -15.133 -19.141 -9.344 1 97.81 58 ALA B O 1
ATOM 2532 N N . VAL B 1 59 ? -13.531 -19.672 -10.836 1 98.44 59 VAL B N 1
ATOM 2533 C CA . VAL B 1 59 ? -12.555 -20.062 -9.828 1 98.44 59 VAL B CA 1
ATOM 2534 C C . VAL B 1 59 ? -11.219 -19.375 -10.102 1 98.44 59 VAL B C 1
ATOM 2536 O O . VAL B 1 59 ? -10.711 -19.406 -11.219 1 98.44 59 VAL B O 1
ATOM 2539 N N . TYR B 1 60 ? -10.734 -18.641 -9.141 1 98.81 60 TYR B N 1
ATOM 2540 C CA . TYR B 1 60 ? -9.336 -18.234 -9.125 1 98.81 60 TYR B CA 1
ATOM 2541 C C . TYR B 1 60 ? -8.453 -19.328 -8.562 1 98.81 60 TYR B C 1
ATOM 2543 O O . TYR B 1 60 ? -8.641 -19.766 -7.422 1 98.81 60 TYR B O 1
ATOM 2551 N N . VAL B 1 61 ? -7.441 -19.75 -9.312 1 98.75 61 VAL B N 1
ATOM 2552 C CA . VAL B 1 61 ? -6.668 -20.938 -8.969 1 98.75 61 VAL B CA 1
ATOM 2553 C C . VAL B 1 61 ? -5.207 -20.562 -8.742 1 98.75 61 VAL B C 1
ATOM 2555 O O . VAL B 1 61 ? -4.559 -20 -9.633 1 98.75 61 VAL B O 1
ATOM 2558 N N . VAL B 1 62 ? -4.742 -20.797 -7.605 1 97.62 62 VAL B N 1
ATOM 2559 C CA . VAL B 1 62 ? -3.314 -20.859 -7.309 1 97.62 62 VAL B CA 1
ATOM 2560 C C . VAL B 1 62 ? -2.865 -22.312 -7.176 1 97.62 62 VAL B C 1
ATOM 2562 O O . VAL B 1 62 ? -3.266 -23 -6.238 1 97.62 62 VAL B O 1
ATOM 2565 N N . PRO B 1 63 ? -2.111 -22.734 -8.086 1 96.25 63 PRO B N 1
ATOM 2566 C CA . PRO B 1 63 ? -1.794 -24.172 -8.094 1 96.25 63 PRO B CA 1
ATOM 2567 C C . PRO B 1 63 ? -0.941 -24.594 -6.898 1 96.25 63 PRO B C 1
ATOM 2569 O O . PRO B 1 63 ? -0.207 -23.766 -6.34 1 96.25 63 PRO B O 1
ATOM 2572 N N . PRO B 1 64 ? -1.107 -25.859 -6.527 1 94.62 64 PRO B N 1
ATOM 2573 C CA . PRO B 1 64 ? -0.189 -26.406 -5.52 1 94.62 64 PRO B CA 1
ATOM 2574 C C . PRO B 1 64 ? 1.222 -26.625 -6.066 1 94.62 64 PRO B C 1
ATOM 2576 O O . PRO B 1 64 ? 1.442 -26.531 -7.273 1 94.62 64 PRO B O 1
ATOM 2579 N N . SER B 1 65 ? 2.146 -26.969 -5.207 1 89.75 65 SER B N 1
ATOM 2580 C CA . SER B 1 65 ? 3.549 -27.109 -5.586 1 89.75 65 SER B CA 1
ATOM 2581 C C . SER B 1 65 ? 3.84 -28.5 -6.125 1 89.75 65 SER B C 1
ATOM 2583 O O . SER B 1 65 ? 4.965 -28.984 -6.02 1 89.75 65 SER B O 1
ATOM 2585 N N . VAL B 1 66 ? 2.816 -29.188 -6.555 1 92.44 66 VAL B N 1
ATOM 2586 C CA . VAL B 1 66 ? 2.969 -30.5 -7.164 1 92.44 66 VAL B CA 1
ATOM 2587 C C . VAL B 1 66 ? 2.141 -30.578 -8.445 1 92.44 66 VAL B C 1
ATOM 2589 O O . VAL B 1 66 ? 1.033 -30.047 -8.508 1 92.44 66 VAL B O 1
ATOM 2592 N N . PRO B 1 67 ? 2.693 -31.266 -9.461 1 94.62 67 PRO B N 1
ATOM 2593 C CA . PRO B 1 67 ? 1.913 -31.453 -10.688 1 94.62 67 PRO B CA 1
ATOM 2594 C C . PRO B 1 67 ? 0.733 -32.406 -10.5 1 94.62 67 PRO B C 1
ATOM 2596 O O . PRO B 1 67 ? 0.808 -33.344 -9.695 1 94.62 67 PRO B O 1
ATOM 2599 N N . GLY B 1 68 ? -0.361 -32.125 -11.258 1 95.88 68 GLY B N 1
ATOM 2600 C CA . GLY B 1 68 ? -1.381 -33.156 -11.305 1 95.88 68 GLY B CA 1
ATOM 2601 C C . GLY B 1 68 ? -2.727 -32.688 -10.781 1 95.88 68 GLY B C 1
ATOM 2602 O O . GLY B 1 68 ? -3.723 -32.719 -11.508 1 95.88 68 GLY B O 1
ATOM 2603 N N . PRO B 1 69 ? -2.754 -32.188 -9.523 1 97.56 69 PRO B N 1
ATOM 2604 C CA . PRO B 1 69 ? -4.035 -31.953 -8.844 1 97.56 69 PRO B CA 1
ATOM 2605 C C . PRO B 1 69 ? -4.949 -31 -9.609 1 97.56 69 PRO B C 1
ATOM 2607 O O . PRO B 1 69 ? -6.176 -31.125 -9.539 1 97.56 69 PRO B O 1
ATOM 2610 N N . VAL B 1 70 ? -4.418 -30.078 -10.336 1 98.25 70 VAL B N 1
ATOM 2611 C CA . VAL B 1 70 ? -5.238 -29.094 -11.031 1 98.25 70 VAL B CA 1
ATOM 2612 C C . VAL B 1 70 ? -6.043 -29.781 -12.133 1 98.25 70 VAL B C 1
ATOM 2614 O O . VAL B 1 70 ? -7.137 -29.328 -12.484 1 98.25 70 VAL B O 1
ATOM 2617 N N . HIS B 1 71 ? -5.543 -30.922 -12.719 1 98.19 71 HIS B N 1
ATOM 2618 C CA . HIS B 1 71 ? -6.312 -31.688 -13.695 1 98.19 71 HIS B CA 1
ATOM 2619 C C . HIS B 1 71 ? -7.609 -32.188 -13.086 1 98.19 71 HIS B C 1
ATOM 2621 O O . HIS B 1 71 ? -8.68 -32.062 -13.688 1 98.19 71 HIS B O 1
ATOM 2627 N N . GLU B 1 72 ? -7.465 -32.75 -11.969 1 97.81 72 GLU B N 1
ATOM 2628 C CA . GLU B 1 72 ? -8.641 -33.25 -11.289 1 97.81 72 GLU B CA 1
ATOM 2629 C C . GLU B 1 72 ? -9.602 -32.125 -10.906 1 97.81 72 GLU B C 1
ATOM 2631 O O . GLU B 1 72 ? -10.82 -32.281 -11.055 1 97.81 72 GLU B O 1
ATOM 2636 N N . LEU B 1 73 ? -9.07 -31.047 -10.398 1 98.31 73 LEU B N 1
ATOM 2637 C CA . LEU B 1 73 ? -9.906 -29.906 -10.039 1 98.31 73 LEU B CA 1
ATOM 2638 C C . LEU B 1 73 ? -10.688 -29.406 -11.25 1 98.31 73 LEU B C 1
ATOM 2640 O O . LEU B 1 73 ? -11.875 -29.094 -11.141 1 98.31 73 LEU B O 1
ATOM 2644 N N . ALA B 1 74 ? -10.016 -29.25 -12.398 1 98.25 74 ALA B N 1
ATOM 2645 C CA . ALA B 1 74 ? -10.664 -28.75 -13.609 1 98.25 74 ALA B CA 1
ATOM 2646 C C . ALA B 1 74 ? -11.82 -29.656 -14.023 1 98.25 74 ALA B C 1
ATOM 2648 O O . ALA B 1 74 ? -12.906 -29.172 -14.359 1 98.25 74 ALA B O 1
ATOM 2649 N N . ALA B 1 75 ? -11.602 -30.922 -13.961 1 97.75 75 ALA B N 1
ATOM 2650 C CA . ALA B 1 75 ? -12.641 -31.891 -14.312 1 97.75 75 ALA B CA 1
ATOM 2651 C C . ALA B 1 75 ? -13.836 -31.766 -13.359 1 97.75 75 ALA B C 1
ATOM 2653 O O . ALA B 1 75 ? -14.984 -31.766 -13.797 1 97.75 75 ALA B O 1
ATOM 2654 N N . ARG B 1 76 ? -13.547 -31.688 -12.102 1 97.94 76 ARG B N 1
ATOM 2655 C CA . ARG B 1 76 ? -14.609 -31.594 -11.102 1 97.94 76 ARG B CA 1
ATOM 2656 C C . ARG B 1 76 ? -15.344 -30.266 -11.219 1 97.94 76 ARG B C 1
ATOM 2658 O O . ARG B 1 76 ? -16.562 -30.188 -11 1 97.94 76 ARG B O 1
ATOM 2665 N N . ALA B 1 77 ? -14.578 -29.219 -11.469 1 98.06 77 ALA B N 1
ATOM 2666 C CA . ALA B 1 77 ? -15.195 -27.922 -11.695 1 98.06 77 ALA B CA 1
ATOM 2667 C C . ALA B 1 77 ? -16.156 -27.953 -12.875 1 98.06 77 ALA B C 1
ATOM 2669 O O . ALA B 1 77 ? -17.281 -27.438 -12.789 1 98.06 77 ALA B O 1
ATOM 2670 N N . GLU B 1 78 ? -15.719 -28.594 -13.961 1 97.12 78 GLU B N 1
ATOM 2671 C CA . GLU B 1 78 ? -16.578 -28.781 -15.133 1 97.12 78 GLU B CA 1
ATOM 2672 C C . GLU B 1 78 ? -17.859 -29.516 -14.766 1 97.12 78 GLU B C 1
ATOM 2674 O O . GLU B 1 78 ? -18.969 -29.078 -15.125 1 97.12 78 GLU B O 1
ATOM 2679 N N . ALA B 1 79 ? -17.703 -30.547 -14.07 1 96.88 79 ALA B N 1
ATOM 2680 C CA . ALA B 1 79 ? -18.828 -31.375 -13.672 1 96.88 79 ALA B CA 1
ATOM 2681 C C . ALA B 1 79 ? -19.781 -30.609 -12.766 1 96.88 79 ALA B C 1
ATOM 2683 O O . ALA B 1 79 ? -21 -30.828 -12.789 1 96.88 79 ALA B O 1
ATOM 2684 N N . ALA B 1 80 ? -19.25 -29.688 -11.953 1 97.25 80 ALA B N 1
ATOM 2685 C CA . ALA B 1 80 ? -20.031 -28.922 -10.984 1 97.25 80 ALA B CA 1
ATOM 2686 C C . ALA B 1 80 ? -20.719 -27.734 -11.648 1 97.25 80 ALA B C 1
ATOM 2688 O O . ALA B 1 80 ? -21.5 -27.031 -11.008 1 97.25 80 ALA B O 1
ATOM 2689 N N . GLY B 1 81 ? -20.344 -27.484 -12.945 1 96.69 81 GLY B N 1
ATOM 2690 C CA . GLY B 1 81 ? -21 -26.422 -13.672 1 96.69 81 GLY B CA 1
ATOM 2691 C C . GLY B 1 81 ? -20.234 -25.109 -13.641 1 96.69 81 GLY B C 1
ATOM 2692 O O . GLY B 1 81 ? -20.766 -24.062 -14.023 1 96.69 81 GLY B O 1
ATOM 2693 N N . VAL B 1 82 ? -19.062 -25.125 -13.125 1 97.5 82 VAL B N 1
ATOM 2694 C CA . VAL B 1 82 ? -18.203 -23.953 -13.203 1 97.5 82 VAL B CA 1
ATOM 2695 C C . VAL B 1 82 ? -18 -23.547 -14.656 1 97.5 82 VAL B C 1
ATOM 2697 O O . VAL B 1 82 ? -17.938 -24.406 -15.547 1 97.5 82 VAL B O 1
ATOM 2700 N N . ARG B 1 83 ? -17.891 -22.234 -14.906 1 97.06 83 ARG B N 1
ATOM 2701 C CA . ARG B 1 83 ? -17.844 -21.766 -16.281 1 97.06 83 ARG B CA 1
ATOM 2702 C C . ARG B 1 83 ? -16.438 -21.266 -16.641 1 97.06 83 ARG B C 1
ATOM 2704 O O . ARG B 1 83 ? -16.047 -21.281 -17.812 1 97.06 83 ARG B O 1
ATOM 2711 N N . ARG B 1 84 ? -15.695 -20.812 -15.609 1 97.19 84 ARG B N 1
ATOM 2712 C CA . ARG B 1 84 ? -14.453 -20.125 -15.93 1 97.19 84 ARG B CA 1
ATOM 2713 C C . ARG B 1 84 ? -13.383 -20.422 -14.883 1 97.19 84 ARG B C 1
ATOM 2715 O O . ARG B 1 84 ? -13.672 -20.484 -13.688 1 97.19 84 ARG B O 1
ATOM 2722 N N . LEU B 1 85 ? -12.164 -20.562 -15.359 1 98.12 85 LEU B N 1
ATOM 2723 C CA . LEU B 1 85 ? -10.984 -20.688 -14.516 1 98.12 85 LEU B CA 1
ATOM 2724 C C . LEU B 1 85 ? -9.984 -19.562 -14.805 1 98.12 85 LEU B C 1
ATOM 2726 O O . LEU B 1 85 ? -9.711 -19.266 -15.969 1 98.12 85 LEU B O 1
ATOM 2730 N N . VAL B 1 86 ? -9.531 -18.875 -13.812 1 98.62 86 VAL B N 1
ATOM 2731 C CA . VAL B 1 86 ? -8.406 -17.953 -13.898 1 98.62 86 VAL B CA 1
ATOM 2732 C C . VAL B 1 86 ? -7.23 -18.5 -13.086 1 98.62 86 VAL B C 1
ATOM 2734 O O . VAL B 1 86 ? -7.332 -18.672 -11.875 1 98.62 86 VAL B O 1
ATOM 2737 N N . LEU B 1 87 ? -6.133 -18.781 -13.758 1 98.81 87 LEU B N 1
ATOM 2738 C CA . LEU B 1 87 ? -4.992 -19.469 -13.164 1 98.81 87 LEU B CA 1
ATOM 2739 C C . LEU B 1 87 ? -3.812 -18.516 -12.984 1 98.81 87 LEU B C 1
ATOM 2741 O O . LEU B 1 87 ? -3.428 -17.812 -13.93 1 98.81 87 LEU B O 1
ATOM 2745 N N . LEU B 1 88 ? -3.316 -18.422 -11.75 1 98.69 88 LEU B N 1
ATOM 2746 C CA . LEU B 1 88 ? -2.031 -17.766 -11.539 1 98.69 88 LEU B CA 1
ATOM 2747 C C . LEU B 1 88 ? -0.879 -18.703 -11.883 1 98.69 88 LEU B C 1
ATOM 2749 O O . LEU B 1 88 ? -0.813 -19.828 -11.367 1 98.69 88 LEU B O 1
ATOM 2753 N N . SER B 1 89 ? -0.093 -18.359 -12.789 1 98.06 89 SER B N 1
ATOM 2754 C CA . SER B 1 89 ? 1.1 -19.078 -13.203 1 98.06 89 SER B CA 1
ATOM 2755 C C . SER B 1 89 ? 2.338 -18.203 -13.148 1 98.06 89 SER B C 1
ATOM 2757 O O . SER B 1 89 ? 2.395 -17.25 -12.359 1 98.06 89 SER B O 1
ATOM 2759 N N . GLY B 1 90 ? 3.416 -18.672 -13.719 1 95.94 90 GLY B N 1
ATOM 2760 C CA . GLY B 1 90 ? 4.672 -17.938 -13.648 1 95.94 90 GLY B CA 1
ATOM 2761 C C . GLY B 1 90 ? 5.137 -17.422 -15 1 95.94 90 GLY B C 1
ATOM 2762 O O . GLY B 1 90 ? 4.953 -18.094 -16.016 1 95.94 90 GLY B O 1
ATOM 2763 N N . ARG B 1 91 ? 5.773 -16.344 -14.938 1 94.94 91 ARG B N 1
ATOM 2764 C CA . ARG B 1 91 ? 6.285 -15.688 -16.125 1 94.94 91 ARG B CA 1
ATOM 2765 C C . ARG B 1 91 ? 7.164 -16.641 -16.938 1 94.94 91 ARG B C 1
ATOM 2767 O O . ARG B 1 91 ? 8.031 -17.312 -16.391 1 94.94 91 ARG B O 1
ATOM 2774 N N . GLY B 1 92 ? 6.848 -16.672 -18.25 1 92.38 92 GLY B N 1
ATOM 2775 C CA . GLY B 1 92 ? 7.68 -17.422 -19.188 1 92.38 92 GLY B CA 1
ATOM 2776 C C . GLY B 1 92 ? 7.594 -18.922 -18.984 1 92.38 92 GLY B C 1
ATOM 2777 O O . GLY B 1 92 ? 8.531 -19.641 -19.312 1 92.38 92 GLY B O 1
ATOM 2778 N N . ALA B 1 93 ? 6.605 -19.406 -18.484 1 90.81 93 ALA B N 1
ATOM 2779 C CA . ALA B 1 93 ? 6.457 -20.828 -18.188 1 90.81 93 ALA B CA 1
ATOM 2780 C C . ALA B 1 93 ? 6.812 -21.672 -19.391 1 90.81 93 ALA B C 1
ATOM 2782 O O . ALA B 1 93 ? 7.363 -22.766 -19.25 1 90.81 93 ALA B O 1
ATOM 2783 N N . ASP B 1 94 ? 6.617 -21.156 -20.516 1 89.38 94 ASP B N 1
ATOM 2784 C CA . ASP B 1 94 ? 6.898 -21.875 -21.75 1 89.38 94 ASP B CA 1
ATOM 2785 C C . ASP B 1 94 ? 8.398 -21.953 -22.016 1 89.38 94 ASP B C 1
ATOM 2787 O O . ASP B 1 94 ? 8.852 -22.75 -22.844 1 89.38 94 ASP B O 1
ATOM 2791 N N . THR B 1 95 ? 9.141 -21.203 -21.359 1 86.56 95 THR B N 1
ATOM 2792 C CA . THR B 1 95 ? 10.562 -21.094 -21.656 1 86.56 95 THR B CA 1
ATOM 2793 C C . THR B 1 95 ? 11.391 -21.906 -20.672 1 86.56 95 THR B C 1
ATOM 2795 O O . THR B 1 95 ? 12.625 -21.938 -20.766 1 86.56 95 THR B O 1
ATOM 2798 N N . TRP B 1 96 ? 10.734 -22.609 -19.797 1 86.69 96 TRP B N 1
ATOM 2799 C CA . TRP B 1 96 ? 11.461 -23.281 -18.734 1 86.69 96 TRP B CA 1
ATOM 2800 C C . TRP B 1 96 ? 12.023 -24.625 -19.203 1 86.69 96 TRP B C 1
ATOM 2802 O O . TRP B 1 96 ? 12.883 -25.203 -18.547 1 86.69 96 TRP B O 1
ATOM 2812 N N . GLY B 1 97 ? 11.68 -25.047 -20.359 1 80.5 97 GLY B N 1
ATOM 2813 C CA . GLY B 1 97 ? 12.211 -26.266 -20.969 1 80.5 97 GLY B CA 1
ATOM 2814 C C . GLY B 1 97 ? 12.078 -27.469 -20.062 1 80.5 97 GLY B C 1
ATOM 2815 O O . GLY B 1 97 ? 11 -27.734 -19.531 1 80.5 97 GLY B O 1
ATOM 2816 N N . ASP B 1 98 ? 13.148 -28.172 -19.875 1 80.31 98 ASP B N 1
ATOM 2817 C CA . ASP B 1 98 ? 13.148 -29.406 -19.094 1 80.31 98 ASP B CA 1
ATOM 2818 C C . ASP B 1 98 ? 13.508 -29.125 -17.625 1 80.31 98 ASP B C 1
ATOM 2820 O O . ASP B 1 98 ? 13.836 -30.047 -16.875 1 80.31 98 ASP B O 1
ATOM 2824 N N . SER B 1 99 ? 13.484 -27.875 -17.359 1 81.25 99 SER B N 1
ATOM 2825 C CA . SER B 1 99 ? 13.781 -27.531 -15.969 1 81.25 99 SER B CA 1
ATOM 2826 C C . SER B 1 99 ? 12.766 -28.141 -15.008 1 81.25 99 SER B C 1
ATOM 2828 O O . SER B 1 99 ? 11.57 -28.172 -15.305 1 81.25 99 SER B O 1
ATOM 2830 N N . PRO B 1 100 ? 13.281 -28.672 -13.922 1 81.06 100 PRO B N 1
ATOM 2831 C CA . PRO B 1 100 ? 12.336 -29.109 -12.891 1 81.06 100 PRO B CA 1
ATOM 2832 C C . PRO B 1 100 ? 11.562 -27.953 -12.258 1 81.06 100 PRO B C 1
ATOM 2834 O O . PRO B 1 100 ? 10.555 -28.188 -11.586 1 81.06 100 PRO B O 1
ATOM 2837 N N . PHE B 1 101 ? 12.023 -26.828 -12.516 1 83.31 101 PHE B N 1
ATOM 2838 C CA . PHE B 1 101 ? 11.32 -25.672 -11.992 1 83.31 101 PHE B CA 1
ATOM 2839 C C . PHE B 1 101 ? 9.977 -25.484 -12.688 1 83.31 101 PHE B C 1
ATOM 2841 O O . PHE B 1 101 ? 9.883 -25.625 -13.914 1 83.31 101 PHE B O 1
ATOM 2848 N N . GLY B 1 102 ? 8.984 -25.203 -11.875 1 88.62 102 GLY B N 1
ATOM 2849 C CA . GLY B 1 102 ? 7.691 -24.766 -12.367 1 88.62 102 GLY B CA 1
ATOM 2850 C C . GLY B 1 102 ? 6.891 -25.875 -13.016 1 88.62 102 GLY B C 1
ATOM 2851 O O . GLY B 1 102 ? 5.965 -25.625 -13.781 1 88.62 102 GLY B O 1
ATOM 2852 N N . LEU B 1 103 ? 7.293 -27.172 -12.82 1 91.06 103 LEU B N 1
ATOM 2853 C CA . LEU B 1 103 ? 6.531 -28.297 -13.344 1 91.06 103 LEU B CA 1
ATOM 2854 C C . LEU B 1 103 ? 5.082 -28.25 -12.867 1 91.06 103 LEU B C 1
ATOM 2856 O O . LEU B 1 103 ? 4.164 -28.578 -13.617 1 91.06 103 LEU B O 1
ATOM 2860 N N . ASP B 1 104 ? 4.949 -27.844 -11.664 1 92.19 104 ASP B N 1
ATOM 2861 C CA . ASP B 1 104 ? 3.613 -27.688 -11.094 1 92.19 104 ASP B CA 1
ATOM 2862 C C . ASP B 1 104 ? 2.805 -26.641 -11.844 1 92.19 104 ASP B C 1
ATOM 2864 O O . ASP B 1 104 ? 1.639 -26.859 -12.172 1 92.19 104 ASP B O 1
ATOM 2868 N N . MET B 1 105 ? 3.42 -25.531 -12.188 1 94.38 105 MET B N 1
ATOM 2869 C CA . MET B 1 105 ? 2.742 -24.453 -12.891 1 94.38 105 MET B CA 1
ATOM 2870 C C . MET B 1 105 ? 2.424 -24.859 -14.328 1 94.38 105 MET B C 1
ATOM 2872 O O . MET B 1 105 ? 1.327 -24.578 -14.82 1 94.38 105 MET B O 1
ATOM 2876 N N . ARG B 1 106 ? 3.338 -25.5 -14.945 1 96 106 ARG B N 1
ATOM 2877 C CA . ARG B 1 106 ? 3.094 -25.953 -16.312 1 96 106 ARG B CA 1
ATOM 2878 C C . ARG B 1 106 ? 1.997 -27 -16.344 1 96 106 ARG B C 1
ATOM 2880 O O . ARG B 1 106 ? 1.157 -27 -17.25 1 96 106 ARG B O 1
ATOM 2887 N N . SER B 1 107 ? 2.082 -27.922 -15.422 1 96.69 107 SER B N 1
ATOM 2888 C CA . SER B 1 107 ? 1.021 -28.906 -15.289 1 96.69 107 SER B CA 1
ATOM 2889 C C . SER B 1 107 ? -0.338 -28.25 -15.102 1 96.69 107 SER B C 1
ATOM 2891 O O . SER B 1 107 ? -1.326 -28.656 -15.711 1 96.69 107 SER B O 1
ATOM 2893 N N . ALA B 1 108 ? -0.396 -27.25 -14.273 1 97.94 108 ALA B N 1
ATOM 2894 C CA . ALA B 1 108 ? -1.637 -26.516 -14.016 1 97.94 108 ALA B CA 1
ATOM 2895 C C . ALA B 1 108 ? -2.125 -25.812 -15.273 1 97.94 108 ALA B C 1
ATOM 2897 O O . ALA B 1 108 ? -3.322 -25.797 -15.562 1 97.94 108 ALA B O 1
ATOM 2898 N N . GLU B 1 109 ? -1.223 -25.203 -15.992 1 98.06 109 GLU B N 1
ATOM 2899 C CA . GLU B 1 109 ? -1.603 -24.578 -17.25 1 98.06 109 GLU B CA 1
ATOM 2900 C C . GLU B 1 109 ? -2.199 -25.594 -18.219 1 98.06 109 GLU B C 1
ATOM 2902 O O . GLU B 1 109 ? -3.221 -25.328 -18.859 1 98.06 109 GLU B O 1
ATOM 2907 N N . ASP B 1 110 ? -1.521 -26.703 -18.344 1 97.44 110 ASP B N 1
ATOM 2908 C CA . ASP B 1 110 ? -2.023 -27.766 -19.219 1 97.44 110 ASP B CA 1
ATOM 2909 C C . ASP B 1 110 ? -3.441 -28.172 -18.812 1 97.44 110 ASP B C 1
ATOM 2911 O O . ASP B 1 110 ? -4.305 -28.359 -19.688 1 97.44 110 ASP B O 1
ATOM 2915 N N . ALA B 1 111 ? -3.666 -28.312 -17.562 1 98.06 111 ALA B N 1
ATOM 2916 C CA . ALA B 1 111 ? -4.969 -28.703 -17.031 1 98.06 111 ALA B CA 1
ATOM 2917 C C . ALA B 1 111 ? -6.047 -27.703 -17.422 1 98.06 111 ALA B C 1
ATOM 2919 O O . ALA B 1 111 ? -7.102 -28.078 -17.938 1 98.06 111 ALA B O 1
ATOM 2920 N N . VAL B 1 112 ? -5.77 -26.453 -17.188 1 97.75 112 VAL B N 1
ATOM 2921 C CA . VAL B 1 112 ? -6.773 -25.406 -17.406 1 97.75 112 VAL B CA 1
ATOM 2922 C C . VAL B 1 112 ? -7.008 -25.234 -18.906 1 97.75 112 VAL B C 1
ATOM 2924 O O . VAL B 1 112 ? -8.148 -25.094 -19.359 1 97.75 112 VAL B O 1
ATOM 2927 N N . ARG B 1 113 ? -5.977 -25.266 -19.703 1 97.31 113 ARG B N 1
ATOM 2928 C CA . ARG B 1 113 ? -6.078 -25.094 -21.156 1 97.31 113 ARG B CA 1
ATOM 2929 C C . ARG B 1 113 ? -6.766 -26.281 -21.797 1 97.31 113 ARG B C 1
ATOM 2931 O O . ARG B 1 113 ? -7.402 -26.156 -22.844 1 97.31 113 ARG B O 1
ATOM 2938 N N . GLY B 1 114 ? -6.609 -27.391 -21.203 1 96.75 114 GLY B N 1
ATOM 2939 C CA . GLY B 1 114 ? -7.191 -28.609 -21.734 1 96.75 114 GLY B CA 1
ATOM 2940 C C . GLY B 1 114 ? -8.641 -28.812 -21.328 1 96.75 114 GLY B C 1
ATOM 2941 O O . GLY B 1 114 ? -9.305 -29.734 -21.812 1 96.75 114 GLY B O 1
ATOM 2942 N N . SER B 1 115 ? -9.094 -28.047 -20.438 1 96.62 115 SER B N 1
ATOM 2943 C CA . SER B 1 115 ? -10.469 -28.172 -19.969 1 96.62 115 SER B CA 1
ATOM 2944 C C . SER B 1 115 ? -11.453 -27.578 -20.953 1 96.62 115 SER B C 1
ATOM 2946 O O . SER B 1 115 ? -11.055 -26.859 -21.875 1 96.62 115 SER B O 1
ATOM 2948 N N . ALA B 1 116 ? -12.75 -27.828 -20.797 1 95.94 116 ALA B N 1
ATOM 2949 C CA . ALA B 1 116 ? -13.812 -27.266 -21.625 1 95.94 116 ALA B CA 1
ATOM 2950 C C . ALA B 1 116 ? -14.242 -25.891 -21.109 1 95.94 116 ALA B C 1
ATOM 2952 O O . ALA B 1 116 ? -15.094 -25.234 -21.719 1 95.94 116 ALA B O 1
ATOM 2953 N N . LEU B 1 117 ? -13.656 -25.438 -20.047 1 96.75 117 LEU B N 1
ATOM 2954 C CA . LEU B 1 117 ? -14.023 -24.188 -19.406 1 96.75 117 LEU B CA 1
ATOM 2955 C C . LEU B 1 117 ? -13.32 -23.016 -20.078 1 96.75 117 LEU B C 1
ATOM 2957 O O . LEU B 1 117 ? -12.258 -23.188 -20.688 1 96.75 117 LEU B O 1
ATOM 2961 N N . GLU B 1 118 ? -14.016 -21.844 -20.047 1 97.19 118 GLU B N 1
ATOM 2962 C CA . GLU B 1 118 ? -13.258 -20.625 -20.344 1 97.19 118 GLU B CA 1
ATOM 2963 C C . GLU B 1 118 ? -12.078 -20.469 -19.391 1 97.19 118 GLU B C 1
ATOM 2965 O O . GLU B 1 118 ? -12.195 -20.719 -18.203 1 97.19 118 GLU B O 1
ATOM 2970 N N . TRP B 1 119 ? -10.953 -20.125 -19.984 1 97.75 119 TRP B N 1
ATOM 2971 C CA . TRP B 1 119 ? -9.805 -20 -19.109 1 97.75 119 TRP B CA 1
ATOM 2972 C C . TRP B 1 119 ? -8.984 -18.75 -19.438 1 97.75 119 TRP B C 1
ATOM 2974 O O . TRP B 1 119 ? -9.016 -18.281 -20.578 1 97.75 119 TRP B O 1
ATOM 2984 N N . THR B 1 120 ? -8.375 -18.172 -18.469 1 98.5 120 THR B N 1
ATOM 2985 C CA . THR B 1 120 ? -7.332 -17.172 -18.562 1 98.5 120 THR B CA 1
ATOM 2986 C C . THR B 1 120 ? -6.141 -17.547 -17.688 1 98.5 120 THR B C 1
ATOM 2988 O O . THR B 1 120 ? -6.312 -18 -16.562 1 98.5 120 THR B O 1
ATOM 2991 N N . VAL B 1 121 ? -4.926 -17.469 -18.266 1 98.62 121 VAL B N 1
ATOM 2992 C CA . VAL B 1 121 ? -3.699 -17.719 -17.516 1 98.62 121 VAL B CA 1
ATOM 2993 C C . VAL B 1 121 ? -2.955 -16.422 -17.266 1 98.62 121 VAL B C 1
ATOM 2995 O O . VAL B 1 121 ? -2.711 -15.648 -18.203 1 98.62 121 VAL B O 1
ATOM 2998 N N . LEU B 1 122 ? -2.695 -16.141 -15.992 1 98.81 122 LEU B N 1
ATOM 2999 C CA . LEU B 1 122 ? -1.899 -14.984 -15.594 1 98.81 122 LEU B CA 1
ATOM 3000 C C . LEU B 1 122 ? -0.496 -15.414 -15.172 1 98.81 122 LEU B C 1
ATOM 3002 O O . LEU B 1 122 ? -0.313 -16 -14.109 1 98.81 122 LEU B O 1
ATOM 3006 N N . ARG B 1 123 ? 0.457 -15.141 -16.031 1 98.56 123 ARG B N 1
ATOM 3007 C CA . ARG B 1 123 ? 1.856 -15.469 -15.781 1 98.56 123 ARG B CA 1
ATOM 3008 C C . ARG B 1 123 ? 2.592 -14.281 -15.164 1 98.56 123 ARG B C 1
ATOM 3010 O O . ARG B 1 123 ? 2.992 -13.359 -15.867 1 98.56 123 ARG B O 1
ATOM 3017 N N . ALA B 1 124 ? 2.834 -14.344 -13.898 1 98.19 124 ALA B N 1
ATOM 3018 C CA . ALA B 1 124 ? 3.402 -13.203 -13.172 1 98.19 124 ALA B CA 1
ATOM 3019 C C . ALA B 1 124 ? 4.906 -13.375 -12.984 1 98.19 124 ALA B C 1
ATOM 3021 O O . ALA B 1 124 ? 5.387 -14.477 -12.719 1 98.19 124 ALA B O 1
ATOM 3022 N N . SER B 1 125 ? 5.629 -12.266 -13.109 1 97.25 125 SER B N 1
ATOM 3023 C CA . SER B 1 125 ? 7.016 -12.219 -12.664 1 97.25 125 SER B CA 1
ATOM 3024 C C . SER B 1 125 ? 7.105 -12.242 -11.141 1 97.25 125 SER B C 1
ATOM 3026 O O . SER B 1 125 ? 6.082 -12.281 -10.453 1 97.25 125 SER B O 1
ATOM 3028 N N . ASN B 1 126 ? 8.367 -12.336 -10.641 1 96.25 126 ASN B N 1
ATOM 3029 C CA . ASN B 1 126 ? 8.57 -12.297 -9.195 1 96.25 126 ASN B CA 1
ATOM 3030 C C . ASN B 1 126 ? 7.902 -11.078 -8.57 1 96.25 126 ASN B C 1
ATOM 3032 O O . ASN B 1 126 ? 7.973 -9.977 -9.117 1 96.25 126 ASN B O 1
ATOM 3036 N N . PHE B 1 127 ? 7.25 -11.336 -7.453 1 98.06 127 PHE B N 1
ATOM 3037 C CA . PHE B 1 127 ? 6.531 -10.258 -6.781 1 98.06 127 PHE B CA 1
ATOM 3038 C C . PHE B 1 127 ? 7.5 -9.32 -6.074 1 98.06 127 PHE B C 1
ATOM 3040 O O . PHE B 1 127 ? 8.469 -9.773 -5.461 1 98.06 127 PHE B O 1
ATOM 3047 N N . ASP B 1 128 ? 7.164 -8.016 -6.102 1 98.69 128 ASP B N 1
ATOM 3048 C CA . ASP B 1 128 ? 7.852 -7.074 -5.23 1 98.69 128 ASP B CA 1
ATOM 3049 C C . ASP B 1 128 ? 7.801 -7.531 -3.773 1 98.69 128 ASP B C 1
ATOM 3051 O O . ASP B 1 128 ? 8.797 -7.438 -3.051 1 98.69 128 ASP B O 1
ATOM 3055 N N . GLN B 1 129 ? 6.691 -8.102 -3.381 1 98.31 129 GLN B N 1
ATOM 3056 C CA . GLN B 1 129 ? 6.379 -8.445 -1.998 1 98.31 129 GLN B CA 1
ATOM 3057 C C . GLN B 1 129 ? 7.215 -9.633 -1.524 1 98.31 129 GLN B C 1
ATOM 3059 O O . GLN B 1 129 ? 7.203 -9.969 -0.34 1 98.31 129 GLN B O 1
ATOM 3064 N N . ASN B 1 130 ? 7.953 -10.281 -2.42 1 96.56 130 ASN B N 1
ATOM 3065 C CA . ASN B 1 130 ? 8.914 -11.281 -1.975 1 96.56 130 ASN B CA 1
ATOM 3066 C C . ASN B 1 130 ? 9.969 -10.68 -1.05 1 96.56 130 ASN B C 1
ATOM 3068 O O . ASN B 1 130 ? 10.562 -11.391 -0.235 1 96.56 130 ASN B O 1
ATOM 3072 N N . PHE B 1 131 ? 10.172 -9.375 -1.113 1 98.19 131 PHE B N 1
ATOM 3073 C CA . PHE B 1 131 ? 11.211 -8.703 -0.352 1 98.19 131 PHE B CA 1
ATOM 3074 C C . PHE B 1 131 ? 10.742 -8.406 1.067 1 98.19 131 PHE B C 1
ATOM 3076 O O . PHE B 1 131 ? 11.555 -8.086 1.941 1 98.19 131 PHE B O 1
ATOM 3083 N N . ASP B 1 132 ? 9.414 -8.492 1.35 1 97.75 132 ASP B N 1
ATOM 3084 C CA . ASP B 1 132 ? 8.992 -8.195 2.715 1 97.75 132 ASP B CA 1
ATOM 3085 C C . ASP B 1 132 ? 7.957 -9.211 3.203 1 97.75 132 ASP B C 1
ATOM 3087 O O . ASP B 1 132 ? 7.652 -9.273 4.395 1 97.75 132 ASP B O 1
ATOM 3091 N N . GLU B 1 133 ? 7.402 -10.023 2.309 1 95.44 133 GLU B N 1
ATOM 3092 C CA . GLU B 1 133 ? 6.363 -10.961 2.721 1 95.44 133 GLU B CA 1
ATOM 3093 C C . GLU B 1 133 ? 6.785 -12.406 2.465 1 95.44 133 GLU B C 1
ATOM 3095 O O . GLU B 1 133 ? 5.965 -13.32 2.535 1 95.44 133 GLU B O 1
ATOM 3100 N N . ASP B 1 134 ? 8.023 -12.633 2.076 1 91.81 134 ASP B N 1
ATOM 3101 C CA . ASP B 1 134 ? 8.461 -13.984 1.729 1 91.81 134 ASP B CA 1
ATOM 3102 C C . ASP B 1 134 ? 9.93 -14.195 2.076 1 91.81 134 ASP B C 1
ATOM 3104 O O . ASP B 1 134 ? 10.414 -13.688 3.092 1 91.81 134 ASP B O 1
ATOM 3108 N N . LEU B 1 135 ? 10.664 -14.977 1.294 1 86.94 135 LEU B N 1
ATOM 3109 C CA . LEU B 1 135 ? 11.945 -15.586 1.643 1 86.94 135 LEU B CA 1
ATOM 3110 C C . LEU B 1 135 ? 13.031 -14.531 1.766 1 86.94 135 LEU B C 1
ATOM 3112 O O . LEU B 1 135 ? 14.039 -14.742 2.451 1 86.94 135 LEU B O 1
ATOM 3116 N N . PHE B 1 136 ? 12.797 -13.352 1.177 1 94.38 136 PHE B N 1
ATOM 3117 C CA . PHE B 1 136 ? 13.875 -12.375 1.176 1 94.38 136 PHE B CA 1
ATOM 3118 C C . PHE B 1 136 ? 13.773 -11.453 2.389 1 94.38 136 PHE B C 1
ATOM 3120 O O . PHE B 1 136 ? 14.695 -10.688 2.672 1 94.38 136 PHE B O 1
ATOM 3127 N N . HIS B 1 137 ? 12.719 -11.539 3.133 1 96.31 137 HIS B N 1
ATOM 3128 C CA . HIS B 1 137 ? 12.453 -10.594 4.219 1 96.31 137 HIS B CA 1
ATOM 3129 C C . HIS B 1 137 ? 13.484 -10.734 5.332 1 96.31 137 HIS B C 1
ATOM 3131 O O . HIS B 1 137 ? 14.195 -9.781 5.652 1 96.31 137 HIS B O 1
ATOM 3137 N N . ALA B 1 138 ? 13.617 -11.953 5.871 1 94.38 138 ALA B N 1
ATOM 3138 C CA . ALA B 1 138 ? 14.453 -12.172 7.051 1 94.38 138 ALA B CA 1
ATOM 3139 C C . ALA B 1 138 ? 15.898 -11.781 6.773 1 94.38 138 ALA B C 1
ATOM 3141 O O . ALA B 1 138 ? 16.516 -11.055 7.551 1 94.38 138 ALA B O 1
ATOM 3142 N N . PRO B 1 139 ? 16.469 -12.234 5.641 1 95.5 139 PRO B N 1
ATOM 3143 C CA . PRO B 1 139 ? 17.844 -11.82 5.34 1 95.5 139 PRO B CA 1
ATOM 3144 C C . PRO B 1 139 ? 17.984 -10.305 5.234 1 95.5 139 PRO B C 1
ATOM 3146 O O . PRO B 1 139 ? 19 -9.742 5.656 1 95.5 139 PRO B O 1
ATOM 3149 N N . LEU B 1 140 ? 17.031 -9.625 4.668 1 97.69 140 LEU B N 1
ATOM 3150 C CA . LEU B 1 140 ? 17.078 -8.172 4.543 1 97.69 140 LEU B CA 1
ATOM 3151 C C . LEU B 1 140 ? 17.047 -7.512 5.914 1 97.69 140 LEU B C 1
ATOM 3153 O O . LEU B 1 140 ? 17.781 -6.547 6.164 1 97.69 140 LEU B O 1
ATOM 3157 N N . VAL B 1 141 ? 16.203 -7.996 6.777 1 97.5 141 VAL B N 1
ATOM 3158 C CA . VAL B 1 141 ? 16.141 -7.488 8.141 1 97.5 141 VAL B CA 1
ATOM 3159 C C . VAL B 1 141 ? 17.484 -7.688 8.836 1 97.5 141 VAL B C 1
ATOM 3161 O O . VAL B 1 141 ? 17.938 -6.832 9.602 1 97.5 141 VAL B O 1
ATOM 3164 N N . ASP B 1 142 ? 18.125 -8.773 8.461 1 96.12 142 ASP B N 1
ATOM 3165 C CA . ASP B 1 142 ? 19.422 -9.109 9.047 1 96.12 142 ASP B CA 1
ATOM 3166 C C . ASP B 1 142 ? 20.547 -8.289 8.414 1 96.12 142 ASP B C 1
ATOM 3168 O O . ASP B 1 142 ? 21.703 -8.375 8.836 1 96.12 142 ASP B O 1
ATOM 3172 N N . GLY B 1 143 ? 20.266 -7.586 7.375 1 97.62 143 GLY B N 1
ATOM 3173 C CA . GLY B 1 143 ? 21.203 -6.617 6.84 1 97.62 143 GLY B CA 1
ATOM 3174 C C . GLY B 1 143 ? 21.906 -7.094 5.582 1 97.62 143 GLY B C 1
ATOM 3175 O O . GLY B 1 143 ? 22.781 -6.398 5.047 1 97.62 143 GLY B O 1
ATOM 3176 N N . GLU B 1 144 ? 21.562 -8.328 5.082 1 97.81 144 GLU B N 1
ATOM 3177 C CA . GLU B 1 144 ? 22.219 -8.812 3.873 1 97.81 144 GLU B CA 1
ATOM 3178 C C . GLU B 1 144 ? 21.344 -9.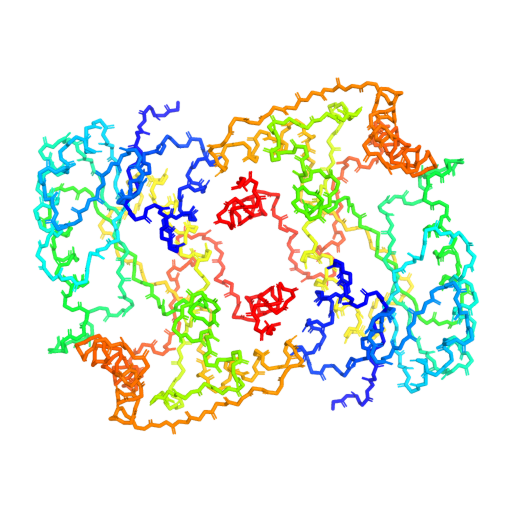82 3.131 1 97.81 144 GLU B C 1
ATOM 3180 O O . GLU B 1 144 ? 20.812 -10.758 3.732 1 97.81 144 GLU B O 1
ATOM 3185 N N . LEU B 1 145 ? 21.188 -9.578 1.86 1 97.56 145 LEU B N 1
ATOM 3186 C CA . LEU B 1 145 ? 20.547 -10.547 0.981 1 97.56 145 LEU B CA 1
ATOM 3187 C C . LEU B 1 145 ? 21.562 -11.227 0.08 1 97.56 145 LEU B C 1
ATOM 3189 O O . LEU B 1 145 ? 22.203 -10.578 -0.747 1 97.56 145 LEU B O 1
ATOM 3193 N N . ALA B 1 146 ? 21.719 -12.516 0.268 1 96.69 146 ALA B N 1
ATOM 3194 C CA . ALA B 1 146 ? 22.625 -13.32 -0.542 1 96.69 146 ALA B CA 1
ATOM 3195 C C . ALA B 1 146 ? 21.859 -14.234 -1.489 1 96.69 146 ALA B C 1
ATOM 3197 O O . ALA B 1 146 ? 21.078 -15.078 -1.048 1 96.69 146 ALA B O 1
ATOM 3198 N N . LEU B 1 147 ? 22.016 -14.016 -2.764 1 95.88 147 LEU B N 1
ATOM 3199 C CA . LEU B 1 147 ? 21.344 -14.82 -3.773 1 95.88 147 LEU B CA 1
ATOM 3200 C C . LEU B 1 147 ? 22.297 -15.172 -4.914 1 95.88 147 LEU B C 1
ATOM 3202 O O . LEU B 1 147 ? 23.297 -14.484 -5.129 1 95.88 147 LEU B O 1
ATOM 3206 N N . PRO B 1 148 ? 22.031 -16.219 -5.676 1 94.38 148 PRO B N 1
ATOM 3207 C CA . PRO B 1 148 ? 22.844 -16.531 -6.852 1 94.38 148 PRO B CA 1
ATOM 3208 C C . PRO B 1 148 ? 22.5 -15.68 -8.062 1 94.38 148 PRO B C 1
ATOM 3210 O O . PRO B 1 148 ? 23.047 -15.867 -9.148 1 94.38 148 PRO B O 1
ATOM 3213 N N . ALA B 1 149 ? 21.688 -14.734 -7.855 1 91.5 149 ALA B N 1
ATOM 3214 C CA . ALA B 1 149 ? 21.297 -13.859 -8.961 1 91.5 149 ALA B CA 1
ATOM 3215 C C . ALA B 1 149 ? 22.391 -12.852 -9.273 1 91.5 149 ALA B C 1
ATOM 3217 O O . ALA B 1 149 ? 22.875 -12.148 -8.383 1 91.5 149 ALA B O 1
ATOM 3218 N N . GLY B 1 150 ? 22.828 -12.82 -10.508 1 91.12 150 GLY B N 1
ATOM 3219 C CA . GLY B 1 150 ? 23.844 -11.883 -10.977 1 91.12 150 GLY B CA 1
ATOM 3220 C C . GLY B 1 150 ? 23.266 -10.57 -11.469 1 91.12 150 GLY B C 1
ATOM 3221 O O . GLY B 1 150 ? 22.406 -9.977 -10.812 1 91.12 150 GLY B O 1
ATOM 3222 N N . SER B 1 151 ? 23.734 -10.125 -12.656 1 93.44 151 SER B N 1
ATOM 3223 C CA . SER B 1 151 ? 23.391 -8.789 -13.133 1 93.44 151 SER B CA 1
ATOM 3224 C C . SER B 1 151 ? 22.188 -8.82 -14.062 1 93.44 151 SER B C 1
ATOM 3226 O O . SER B 1 151 ? 21.766 -7.777 -14.57 1 93.44 151 SER B O 1
ATOM 3228 N N . VAL B 1 152 ? 21.641 -10 -14.281 1 94.62 152 VAL B N 1
ATOM 3229 C CA . VAL B 1 152 ? 20.438 -10.078 -15.125 1 94.62 152 VAL B CA 1
ATOM 3230 C C . VAL B 1 152 ? 19.25 -9.461 -14.391 1 94.62 152 VAL B C 1
ATOM 3232 O O . VAL B 1 152 ? 18.922 -9.867 -13.273 1 94.62 152 VAL B O 1
ATOM 3235 N N . PRO B 1 153 ? 18.641 -8.477 -14.953 1 97.06 153 PRO B N 1
ATOM 3236 C CA . PRO B 1 153 ? 17.531 -7.832 -14.266 1 97.06 153 PRO B CA 1
ATOM 3237 C C . PRO B 1 153 ? 16.25 -8.672 -14.305 1 97.06 153 PRO B C 1
ATOM 3239 O O . PRO B 1 153 ? 16.141 -9.602 -15.109 1 97.06 153 PRO B O 1
ATOM 3242 N N . GLU B 1 154 ? 15.383 -8.461 -13.398 1 96.69 154 GLU B N 1
ATOM 3243 C CA . GLU B 1 154 ? 14.039 -9.016 -13.266 1 96.69 154 GLU B CA 1
ATOM 3244 C C . GLU B 1 154 ? 12.984 -7.914 -13.258 1 96.69 154 GLU B C 1
ATOM 3246 O O . GLU B 1 154 ? 13.109 -6.934 -12.516 1 96.69 154 GLU B O 1
ATOM 3251 N N . PRO B 1 155 ? 12.039 -7.992 -14.141 1 98.06 155 PRO B N 1
ATOM 3252 C CA . PRO B 1 155 ? 10.93 -7.039 -14.062 1 98.06 155 PRO B CA 1
ATOM 3253 C C . PRO B 1 155 ? 9.914 -7.41 -12.984 1 98.06 155 PRO B C 1
ATOM 3255 O O . PRO B 1 155 ? 8.773 -7.754 -13.305 1 98.06 155 PRO B O 1
ATOM 3258 N N . PHE B 1 156 ? 10.312 -7.215 -11.742 1 98.31 156 PHE B N 1
ATOM 3259 C CA . PHE B 1 156 ? 9.445 -7.52 -10.609 1 98.31 156 PHE B CA 1
ATOM 3260 C C . PHE B 1 156 ? 8.086 -6.852 -10.781 1 98.31 156 PHE B C 1
ATOM 3262 O O . PHE B 1 156 ? 7.996 -5.738 -11.305 1 98.31 156 PHE B O 1
ATOM 3269 N N . VAL B 1 157 ? 7.039 -7.574 -10.367 1 98.81 157 VAL B N 1
ATOM 3270 C CA . VAL B 1 157 ? 5.688 -7.043 -10.5 1 98.81 157 VAL B CA 1
ATOM 3271 C C . VAL B 1 157 ? 5.086 -6.801 -9.117 1 98.81 157 VAL B C 1
ATOM 3273 O O . VAL B 1 157 ? 5.262 -7.613 -8.211 1 98.81 157 VAL B O 1
ATOM 3276 N N . ASP B 1 158 ? 4.461 -5.598 -8.922 1 98.81 158 ASP B N 1
ATOM 3277 C CA . ASP B 1 158 ? 3.695 -5.355 -7.699 1 98.81 158 ASP B CA 1
ATOM 3278 C C . ASP B 1 158 ? 2.533 -6.34 -7.574 1 98.81 158 ASP B C 1
ATOM 3280 O O . ASP B 1 158 ? 1.696 -6.438 -8.477 1 98.81 158 ASP B O 1
ATOM 3284 N N . ILE B 1 159 ? 2.438 -7.059 -6.492 1 98.62 159 ILE B N 1
ATOM 3285 C CA . ILE B 1 159 ? 1.407 -8.07 -6.281 1 98.62 159 ILE B CA 1
ATOM 3286 C C . ILE B 1 159 ? 0.026 -7.426 -6.348 1 98.62 159 ILE B C 1
ATOM 3288 O O . ILE B 1 159 ? -0.959 -8.078 -6.695 1 98.62 159 ILE B O 1
ATOM 3292 N N . GLU B 1 160 ? -0.064 -6.129 -6.031 1 98.44 160 GLU B N 1
ATOM 3293 C CA . GLU B 1 160 ? -1.325 -5.406 -6.16 1 98.44 160 GLU B CA 1
ATOM 3294 C C . GLU B 1 160 ? -1.777 -5.34 -7.613 1 98.44 160 GLU B C 1
ATOM 3296 O O . GLU B 1 160 ? -2.975 -5.402 -7.902 1 98.44 160 GLU B O 1
ATOM 3301 N N . ASP B 1 161 ? -0.814 -5.184 -8.516 1 98.75 161 ASP B N 1
ATOM 3302 C CA . ASP B 1 161 ? -1.152 -5.195 -9.93 1 98.75 161 ASP B CA 1
ATOM 3303 C C . ASP B 1 161 ? -1.644 -6.574 -10.367 1 98.75 161 ASP B C 1
ATOM 3305 O O . ASP B 1 161 ? -2.572 -6.68 -11.172 1 98.75 161 ASP B O 1
ATOM 3309 N N . VAL B 1 162 ? -1.01 -7.625 -9.844 1 98.81 162 VAL B N 1
ATOM 3310 C CA . VAL B 1 162 ? -1.426 -8.992 -10.148 1 98.81 162 VAL B CA 1
ATOM 3311 C C . VAL B 1 162 ? -2.852 -9.219 -9.656 1 98.81 162 VAL B C 1
ATOM 3313 O O . VAL B 1 162 ? -3.688 -9.758 -10.391 1 98.81 162 VAL B O 1
ATOM 3316 N N . ALA B 1 163 ? -3.119 -8.758 -8.477 1 98.81 163 ALA B N 1
ATOM 3317 C CA . ALA B 1 163 ? -4.449 -8.914 -7.895 1 98.81 163 ALA B CA 1
ATOM 3318 C C . ALA B 1 163 ? -5.484 -8.102 -8.672 1 98.81 163 ALA B C 1
ATOM 3320 O O . ALA B 1 163 ? -6.605 -8.555 -8.891 1 98.81 163 ALA B O 1
ATOM 3321 N N . ASP B 1 164 ? -5.098 -6.863 -9.062 1 98.56 164 ASP B N 1
ATOM 3322 C CA . ASP B 1 164 ? -5.984 -6.051 -9.891 1 98.56 164 ASP B CA 1
ATOM 3323 C C . ASP B 1 164 ? -6.32 -6.762 -11.203 1 98.56 164 ASP B C 1
ATOM 3325 O O . ASP B 1 164 ? -7.477 -6.785 -11.625 1 98.56 164 ASP B O 1
ATOM 3329 N N . ALA B 1 165 ? -5.32 -7.324 -11.812 1 98.69 165 ALA B N 1
ATOM 3330 C CA . ALA B 1 165 ? -5.516 -8.016 -13.078 1 98.69 165 ALA B CA 1
ATOM 3331 C C . ALA B 1 165 ? -6.422 -9.234 -12.906 1 98.69 165 ALA B C 1
ATOM 3333 O O . ALA B 1 165 ? -7.359 -9.438 -13.68 1 98.69 165 ALA B O 1
ATOM 3334 N N . ALA B 1 166 ? -6.137 -10.039 -11.875 1 98.62 166 ALA B N 1
ATOM 3335 C CA . ALA B 1 166 ? -6.949 -11.219 -11.609 1 98.62 166 ALA B CA 1
ATOM 3336 C C . ALA B 1 166 ? -8.406 -10.844 -11.367 1 98.62 166 ALA B C 1
ATOM 3338 O O . ALA B 1 166 ? -9.32 -11.453 -11.93 1 98.62 166 ALA B O 1
ATOM 3339 N N . ALA B 1 167 ? -8.633 -9.82 -10.57 1 98.12 167 ALA B N 1
ATOM 3340 C CA . ALA B 1 167 ? -9.984 -9.367 -10.266 1 98.12 167 ALA B CA 1
ATOM 3341 C C . ALA B 1 167 ? -10.695 -8.867 -11.516 1 98.12 167 ALA B C 1
ATOM 3343 O O . ALA B 1 167 ? -11.875 -9.148 -11.727 1 98.12 167 ALA B O 1
ATOM 3344 N N . ALA B 1 168 ? -9.953 -8.102 -12.312 1 97.56 168 ALA B N 1
ATOM 3345 C CA . ALA B 1 168 ? -10.523 -7.586 -13.555 1 97.56 168 ALA B CA 1
ATOM 3346 C C . ALA B 1 168 ? -10.945 -8.719 -14.484 1 97.56 168 ALA B C 1
ATOM 3348 O O . ALA B 1 168 ? -12.047 -8.711 -15.023 1 97.56 168 ALA B O 1
ATOM 3349 N N . VAL B 1 169 ? -10.078 -9.688 -14.641 1 97.56 169 VAL B N 1
ATOM 3350 C CA . VAL B 1 169 ? -10.344 -10.828 -15.508 1 97.56 169 VAL B CA 1
ATOM 3351 C C . VAL B 1 169 ? -11.555 -11.602 -14.984 1 97.56 169 VAL B C 1
ATOM 3353 O O . VAL B 1 169 ? -12.438 -11.984 -15.75 1 97.56 169 VAL B O 1
ATOM 3356 N N . LEU B 1 170 ? -11.641 -11.797 -13.688 1 97 170 LEU B N 1
ATOM 3357 C CA . LEU B 1 170 ? -12.727 -12.547 -13.062 1 97 170 LEU B CA 1
ATOM 3358 C C . LEU B 1 170 ? -14.047 -11.797 -13.172 1 97 170 LEU B C 1
ATOM 3360 O O . LEU B 1 170 ? -15.117 -12.406 -13.203 1 97 170 LEU B O 1
ATOM 3364 N N . ALA B 1 171 ? -13.938 -10.5 -13.25 1 92.69 171 ALA B N 1
ATOM 3365 C CA . ALA B 1 171 ? -15.141 -9.656 -13.242 1 92.69 171 ALA B CA 1
ATOM 3366 C C . ALA B 1 171 ? -15.664 -9.438 -14.656 1 92.69 171 ALA B C 1
ATOM 3368 O O . ALA B 1 171 ? -16.766 -8.93 -14.844 1 92.69 171 ALA B O 1
ATOM 3369 N N . GLU B 1 172 ? -14.891 -9.727 -15.648 1 90.88 172 GLU B N 1
ATOM 3370 C CA . GLU B 1 172 ? -15.266 -9.461 -17.031 1 90.88 172 GLU B CA 1
ATOM 3371 C C . GLU B 1 172 ? -15.328 -10.75 -17.844 1 90.88 172 GLU B C 1
ATOM 3373 O O . GLU B 1 172 ? -14.5 -10.977 -18.719 1 90.88 172 GLU B O 1
ATOM 3378 N N . PRO B 1 173 ? -16.391 -11.508 -17.656 1 85.38 173 PRO B N 1
ATOM 3379 C CA . PRO B 1 173 ? -16.5 -12.766 -18.391 1 85.38 173 PRO B CA 1
ATOM 3380 C C . PRO B 1 173 ? -16.438 -12.578 -19.906 1 85.38 173 PRO B C 1
ATOM 3382 O O . PRO B 1 173 ? -16.953 -11.586 -20.438 1 85.38 173 PRO B O 1
ATOM 3385 N N . GLY B 1 174 ? -15.781 -13.453 -20.562 1 88.5 174 GLY B N 1
ATOM 3386 C CA . GLY B 1 174 ? -15.742 -13.492 -22.016 1 88.5 174 GLY B CA 1
ATOM 3387 C C . GLY B 1 174 ? -14.602 -12.68 -22.594 1 88.5 174 GLY B C 1
ATOM 3388 O O . GLY B 1 174 ? -13.922 -13.133 -23.516 1 88.5 174 GLY B O 1
ATOM 3389 N N . ARG B 1 175 ? -14.312 -11.586 -22.062 1 91.25 175 ARG B N 1
ATOM 3390 C CA . ARG B 1 175 ? -13.352 -10.664 -22.656 1 91.25 175 ARG B CA 1
ATOM 3391 C C . ARG B 1 175 ? -11.953 -11.266 -22.688 1 91.25 175 ARG B C 1
ATOM 3393 O O . ARG B 1 175 ? -11.188 -11.031 -23.625 1 91.25 175 ARG B O 1
ATOM 3400 N N . HIS B 1 176 ? -11.664 -12.125 -21.719 1 96.06 176 HIS B N 1
ATOM 3401 C CA . HIS B 1 176 ? -10.289 -12.586 -21.547 1 96.06 176 HIS B CA 1
ATOM 3402 C C . HIS B 1 176 ? -10.18 -14.086 -21.781 1 96.06 176 HIS B C 1
ATOM 3404 O O . HIS B 1 176 ? -9.164 -14.703 -21.453 1 96.06 176 HIS B O 1
ATOM 3410 N N . ALA B 1 177 ? -11.141 -14.648 -22.422 1 96.56 177 ALA B N 1
ATOM 3411 C CA . ALA B 1 177 ? -11.203 -16.094 -22.625 1 96.56 177 ALA B CA 1
ATOM 3412 C C . ALA B 1 177 ? -10.078 -16.562 -23.547 1 96.56 177 ALA B C 1
ATOM 3414 O O . ALA B 1 177 ? -9.836 -15.977 -24.594 1 96.56 177 ALA B O 1
ATOM 3415 N N . GLY B 1 178 ? -9.391 -17.578 -23.094 1 97.44 178 GLY B N 1
ATOM 3416 C CA . GLY B 1 178 ? -8.375 -18.234 -23.906 1 97.44 178 GLY B CA 1
ATOM 3417 C C . GLY B 1 178 ? -7.09 -17.438 -24.016 1 97.44 178 GLY B C 1
ATOM 3418 O O . GLY B 1 178 ? -6.293 -17.641 -24.922 1 97.44 178 GLY B O 1
ATOM 3419 N N . ARG B 1 179 ? -6.902 -16.516 -23.094 1 97.38 179 ARG B N 1
ATOM 3420 C CA . ARG B 1 179 ? -5.738 -15.641 -23.172 1 97.38 179 ARG B CA 1
ATOM 3421 C C . ARG B 1 179 ? -4.738 -15.953 -22.062 1 97.38 179 ARG B C 1
ATOM 3423 O O . ARG B 1 179 ? -5.125 -16.406 -20.984 1 97.38 179 ARG B O 1
ATOM 3430 N N . THR B 1 180 ? -3.506 -15.805 -22.375 1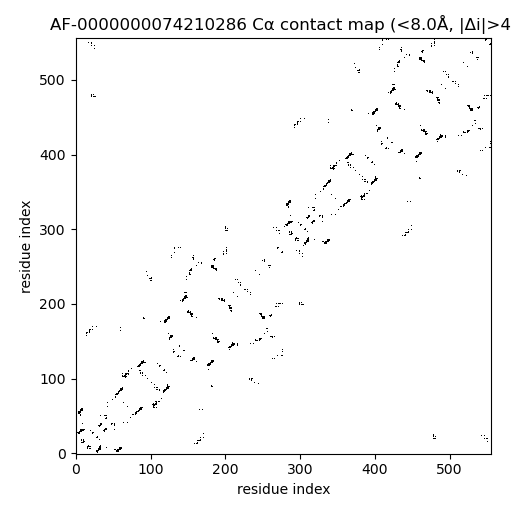 98.06 180 THR B N 1
ATOM 3431 C CA . THR B 1 180 ? -2.404 -15.797 -21.422 1 98.06 180 THR B CA 1
ATOM 3432 C C . THR B 1 180 ? -1.778 -14.406 -21.344 1 98.06 180 THR B C 1
ATOM 3434 O O . THR B 1 180 ? -1.406 -13.828 -22.359 1 98.06 180 THR B O 1
ATOM 3437 N N . TYR B 1 181 ? -1.729 -13.844 -20.188 1 98.5 181 TYR B N 1
ATOM 3438 C CA . TYR B 1 181 ? -1.117 -12.539 -19.984 1 98.5 181 TYR B CA 1
ATOM 3439 C C . TYR B 1 181 ? 0.177 -12.664 -19.188 1 98.5 181 TYR B C 1
ATOM 3441 O O . TYR B 1 181 ? 0.203 -13.297 -18.125 1 98.5 181 TYR B O 1
ATOM 3449 N N . GLU B 1 182 ? 1.266 -12.125 -19.719 1 98.56 182 GLU B N 1
ATOM 3450 C CA . GLU B 1 182 ? 2.521 -11.977 -18.984 1 98.56 182 GLU B CA 1
ATOM 3451 C C . GLU B 1 182 ? 2.533 -10.68 -18.172 1 98.56 182 GLU B C 1
ATOM 3453 O O . GLU B 1 182 ? 2.502 -9.586 -18.75 1 98.56 182 GLU B O 1
ATOM 3458 N N . LEU B 1 183 ? 2.547 -10.812 -16.875 1 98.81 183 LEU B N 1
ATOM 3459 C CA . LEU B 1 183 ? 2.441 -9.664 -15.992 1 98.81 183 LEU B CA 1
ATOM 3460 C C . LEU B 1 183 ? 3.797 -9.32 -15.383 1 98.81 183 LEU B C 1
ATOM 3462 O O . LEU B 1 183 ? 4.352 -10.094 -14.602 1 98.81 183 LEU B O 1
ATOM 3466 N N . THR B 1 184 ? 4.316 -8.211 -15.727 1 98.75 184 THR B N 1
ATOM 3467 C CA . THR B 1 184 ? 5.605 -7.762 -15.219 1 98.75 184 THR B CA 1
ATOM 3468 C C . THR B 1 184 ? 5.52 -6.32 -14.727 1 98.75 184 THR B C 1
ATOM 3470 O O . THR B 1 184 ? 4.508 -5.648 -14.93 1 98.75 184 THR B O 1
ATOM 3473 N N . GLY B 1 185 ? 6.551 -5.898 -13.961 1 98.62 185 GLY B N 1
ATOM 3474 C CA . GLY B 1 185 ? 6.738 -4.48 -13.695 1 98.62 185 GLY B CA 1
ATOM 3475 C C . GLY B 1 185 ? 7.211 -3.703 -14.906 1 98.62 185 GLY B C 1
ATOM 3476 O O . GLY B 1 185 ? 7.348 -4.266 -16 1 98.62 185 GLY B O 1
ATOM 3477 N N . PRO B 1 186 ? 7.441 -2.465 -14.68 1 98.5 186 PRO B N 1
ATOM 3478 C CA . PRO B 1 186 ? 7.66 -1.583 -15.828 1 98.5 186 PRO B CA 1
ATOM 3479 C C . PRO B 1 186 ? 9.094 -1.623 -16.344 1 98.5 186 PRO B C 1
ATOM 3481 O O . PRO B 1 186 ? 9.375 -1.149 -17.453 1 98.5 186 PRO B O 1
ATOM 3484 N N . ARG B 1 187 ? 10 -2.137 -15.539 1 98.25 187 ARG B N 1
ATOM 3485 C CA . ARG B 1 187 ? 11.398 -2.205 -15.961 1 98.25 187 ARG B CA 1
ATOM 3486 C C . ARG B 1 187 ? 12.141 -3.324 -15.242 1 98.25 187 ARG B C 1
ATOM 3488 O O . ARG B 1 187 ? 11.695 -3.787 -14.188 1 98.25 187 ARG B O 1
ATOM 3495 N N . GLY B 1 188 ? 13.227 -3.703 -15.867 1 97.75 188 GLY B N 1
ATOM 3496 C CA . GLY B 1 188 ? 14.086 -4.656 -15.188 1 97.75 188 GLY B CA 1
ATOM 3497 C C . GLY B 1 188 ? 14.828 -4.051 -14 1 97.75 188 GLY B C 1
ATOM 3498 O O . GLY B 1 188 ? 15.312 -2.922 -14.078 1 97.75 188 GLY B O 1
ATOM 3499 N N . VAL B 1 189 ? 14.867 -4.77 -12.875 1 98.06 189 VAL B N 1
ATOM 3500 C CA . VAL B 1 189 ? 15.586 -4.398 -11.656 1 98.06 189 VAL B CA 1
ATOM 3501 C C . VAL B 1 189 ? 16.484 -5.555 -11.211 1 98.06 189 VAL B C 1
ATOM 3503 O O . VAL B 1 189 ? 16.016 -6.684 -11.055 1 98.06 189 VAL B O 1
ATOM 3506 N N . THR B 1 190 ? 17.734 -5.301 -11.102 1 97.75 190 THR B N 1
ATOM 3507 C CA . THR B 1 190 ? 18.594 -6.355 -10.562 1 97.75 190 THR B CA 1
ATOM 3508 C C . THR B 1 190 ? 18.359 -6.52 -9.062 1 97.75 190 THR B C 1
ATOM 3510 O O . THR B 1 190 ? 17.859 -5.605 -8.406 1 97.75 190 THR B O 1
ATOM 3513 N N . PHE B 1 191 ? 18.75 -7.668 -8.547 1 97.69 191 PHE B N 1
ATOM 3514 C CA . PHE B 1 191 ? 18.625 -7.867 -7.109 1 97.69 191 PHE B CA 1
ATOM 3515 C C . PHE B 1 191 ? 19.516 -6.887 -6.348 1 97.69 191 PHE B C 1
ATOM 3517 O O . PHE B 1 191 ? 19.109 -6.367 -5.301 1 97.69 191 PHE B O 1
ATOM 3524 N N . ALA B 1 192 ? 20.656 -6.625 -6.855 1 98.12 192 ALA B N 1
ATOM 3525 C CA . ALA B 1 192 ? 21.547 -5.637 -6.246 1 98.12 192 ALA B CA 1
ATOM 3526 C C . ALA B 1 192 ? 20.891 -4.262 -6.211 1 98.12 192 ALA B C 1
ATOM 3528 O O . ALA B 1 192 ? 20.922 -3.572 -5.188 1 98.12 192 ALA B O 1
ATOM 3529 N N . GLU B 1 193 ? 20.344 -3.881 -7.344 1 98.31 193 GLU B N 1
ATOM 3530 C CA . GLU B 1 193 ? 19.625 -2.605 -7.402 1 98.31 193 GLU B CA 1
ATOM 3531 C C . GLU B 1 193 ? 18.453 -2.582 -6.426 1 98.31 193 GLU B C 1
ATOM 3533 O O . GLU B 1 193 ? 18.234 -1.58 -5.746 1 98.31 193 GLU B O 1
ATOM 3538 N N . ALA B 1 194 ? 17.656 -3.691 -6.363 1 98.62 194 ALA B N 1
ATOM 3539 C CA . ALA B 1 194 ? 16.531 -3.785 -5.434 1 98.62 194 ALA B CA 1
ATOM 3540 C C . ALA B 1 194 ? 17 -3.559 -3.996 1 98.62 194 ALA B C 1
ATOM 3542 O O . ALA B 1 194 ? 16.391 -2.773 -3.262 1 98.62 194 ALA B O 1
ATOM 3543 N N . VAL B 1 195 ? 18.078 -4.191 -3.639 1 98.69 195 VAL B N 1
ATOM 3544 C CA . VAL B 1 195 ? 18.594 -4.086 -2.277 1 98.69 195 VAL B CA 1
ATOM 3545 C C . VAL B 1 195 ? 19.078 -2.662 -2.018 1 98.69 195 VAL B C 1
ATOM 3547 O O . VAL B 1 195 ? 18.875 -2.121 -0.928 1 98.69 195 VAL B O 1
ATOM 3550 N N . GLU B 1 196 ? 19.703 -2.08 -2.982 1 98.44 196 GLU B N 1
ATOM 3551 C CA . GLU B 1 196 ? 20.141 -0.696 -2.848 1 98.44 196 GLU B CA 1
ATOM 3552 C C . GLU B 1 196 ? 18.969 0.245 -2.613 1 98.44 196 GLU B C 1
ATOM 3554 O O . GLU B 1 196 ? 19.031 1.112 -1.738 1 98.44 196 GLU B O 1
ATOM 3559 N N . LEU B 1 197 ? 17.922 0.104 -3.412 1 98.62 197 LEU B N 1
ATOM 3560 C CA . LEU B 1 197 ? 16.734 0.925 -3.266 1 98.62 197 LEU B CA 1
ATOM 3561 C C . LEU B 1 197 ? 16.094 0.729 -1.89 1 98.62 197 LEU B C 1
ATOM 3563 O O . LEU B 1 197 ? 15.695 1.698 -1.242 1 98.62 197 LEU B O 1
ATOM 3567 N N . ILE B 1 198 ? 16.016 -0.524 -1.427 1 98.75 198 ILE B N 1
ATOM 3568 C CA . ILE B 1 198 ? 15.461 -0.853 -0.117 1 98.75 198 ILE B CA 1
ATOM 3569 C C . ILE B 1 198 ? 16.328 -0.227 0.979 1 98.75 198 ILE B C 1
ATOM 3571 O O . ILE B 1 198 ? 15.797 0.373 1.92 1 98.75 198 ILE B O 1
ATOM 3575 N N . SER B 1 199 ? 17.641 -0.331 0.807 1 98.5 199 SER B N 1
ATOM 3576 C CA . SER B 1 199 ? 18.578 0.24 1.77 1 98.5 199 SER B CA 1
ATOM 3577 C C . SER B 1 199 ? 18.391 1.75 1.888 1 98.5 199 SER B C 1
ATOM 3579 O O . SER B 1 199 ? 18.234 2.277 2.992 1 98.5 199 SER B O 1
ATOM 3581 N N . ARG B 1 200 ? 18.328 2.406 0.823 1 97.81 200 ARG B N 1
ATOM 3582 C CA . ARG B 1 200 ? 18.188 3.857 0.803 1 97.81 200 ARG B CA 1
ATOM 3583 C C . ARG B 1 200 ? 16.859 4.281 1.436 1 97.81 200 ARG B C 1
ATOM 3585 O O . ARG B 1 200 ? 16.844 5.113 2.344 1 97.81 200 ARG B O 1
ATOM 3592 N N . ALA B 1 201 ? 15.766 3.684 1.021 1 97.94 201 ALA B N 1
ATOM 3593 C CA . ALA B 1 201 ? 14.438 4.105 1.461 1 97.94 201 ALA B CA 1
ATOM 3594 C C . ALA B 1 201 ? 14.242 3.836 2.951 1 97.94 201 ALA B C 1
ATOM 3596 O O . ALA B 1 201 ? 13.555 4.594 3.641 1 97.94 201 ALA B O 1
ATOM 3597 N N . SER B 1 202 ? 14.82 2.793 3.422 1 97.19 202 SER B N 1
ATOM 3598 C CA . SER B 1 202 ? 14.609 2.391 4.809 1 97.19 202 SER B CA 1
ATOM 3599 C C . SER B 1 202 ? 15.625 3.045 5.738 1 97.19 202 SER B C 1
ATOM 3601 O O . SER B 1 202 ? 15.477 2.996 6.961 1 97.19 202 SER B O 1
ATOM 3603 N N . ASP B 1 203 ? 16.625 3.658 5.172 1 96.19 203 ASP B N 1
ATOM 3604 C CA . ASP B 1 203 ? 17.719 4.246 5.934 1 96.19 203 ASP B CA 1
ATOM 3605 C C . ASP B 1 203 ? 18.422 3.195 6.793 1 96.19 203 ASP B C 1
ATOM 3607 O O . ASP B 1 203 ? 18.703 3.436 7.965 1 96.19 203 ASP B O 1
ATOM 3611 N N . LEU B 1 204 ? 18.547 2.008 6.23 1 97.06 204 LEU B N 1
ATOM 3612 C CA . LEU B 1 204 ? 19.266 0.899 6.84 1 97.06 204 LEU B CA 1
ATOM 3613 C C . LEU B 1 204 ? 20.438 0.469 5.965 1 97.06 204 LEU B C 1
ATOM 3615 O O . LEU B 1 204 ? 20.359 0.54 4.734 1 97.06 204 LEU B O 1
ATOM 3619 N N . ARG B 1 205 ? 21.516 0.098 6.586 1 96.94 205 ARG B N 1
ATOM 3620 C CA . ARG B 1 205 ? 22.625 -0.448 5.828 1 96.94 205 ARG B CA 1
ATOM 3621 C C . ARG B 1 205 ? 22.375 -1.899 5.438 1 96.94 205 ARG B C 1
ATOM 3623 O O . ARG B 1 205 ? 22.547 -2.807 6.254 1 96.94 205 ARG B O 1
ATOM 3630 N N . ILE B 1 206 ? 21.906 -2.174 4.289 1 98.31 206 ILE B N 1
ATOM 3631 C CA . ILE B 1 206 ? 21.641 -3.496 3.74 1 98.31 206 ILE B CA 1
ATOM 3632 C C . ILE B 1 206 ? 22.484 -3.725 2.49 1 98.31 206 ILE B C 1
ATOM 3634 O O . ILE B 1 206 ? 22.578 -2.846 1.631 1 98.31 206 ILE B O 1
ATOM 3638 N N . THR B 1 207 ? 23.094 -4.879 2.389 1 98.31 207 THR B N 1
ATOM 3639 C CA . THR B 1 207 ? 23.984 -5.152 1.26 1 98.31 207 THR B CA 1
ATOM 3640 C C . THR B 1 207 ? 23.516 -6.391 0.497 1 98.31 207 THR B C 1
ATOM 3642 O O . THR B 1 207 ? 22.797 -7.23 1.045 1 98.31 207 THR B O 1
ATOM 3645 N N . TYR B 1 208 ? 23.844 -6.41 -0.762 1 98.38 208 TYR B N 1
ATOM 3646 C CA . TYR B 1 208 ? 23.609 -7.57 -1.616 1 98.38 208 TYR B CA 1
ATOM 3647 C C . TYR B 1 208 ? 24.922 -8.328 -1.863 1 98.38 208 TYR B C 1
ATOM 3649 O O . TYR B 1 208 ? 25.969 -7.715 -2.088 1 98.38 208 TYR B O 1
ATOM 3657 N N . ARG B 1 209 ? 24.828 -9.57 -1.795 1 97.88 209 ARG B N 1
ATOM 3658 C CA . ARG B 1 209 ? 25.984 -10.414 -2.086 1 97.88 209 ARG B CA 1
ATOM 3659 C C . ARG B 1 209 ? 25.594 -11.562 -3.01 1 97.88 209 ARG B C 1
ATOM 3661 O O . ARG B 1 209 ? 24.703 -12.352 -2.699 1 97.88 209 ARG B O 1
ATOM 3668 N N . GLN B 1 210 ? 26.328 -11.664 -4.113 1 96.56 210 GLN B N 1
ATOM 3669 C CA . GLN B 1 210 ? 26.094 -12.797 -5.008 1 96.56 210 GLN B CA 1
ATOM 3670 C C . GLN B 1 210 ? 26.812 -14.047 -4.512 1 96.56 210 GLN B C 1
ATOM 3672 O O . GLN B 1 210 ? 27.984 -13.984 -4.125 1 96.56 210 GLN B O 1
ATOM 3677 N N . VAL B 1 211 ? 26.109 -15.102 -4.531 1 96.56 211 VAL B N 1
ATOM 3678 C CA . VAL B 1 211 ? 26.688 -16.391 -4.152 1 96.56 211 VAL B CA 1
ATOM 3679 C C . VAL B 1 211 ? 26.391 -17.422 -5.238 1 96.56 211 VAL B C 1
ATOM 3681 O O . VAL B 1 211 ? 25.672 -17.141 -6.195 1 96.56 211 VAL B O 1
ATOM 3684 N N . SER B 1 212 ? 27 -18.594 -5.137 1 94.75 212 SER B N 1
ATOM 3685 C CA . SER B 1 212 ? 26.703 -19.656 -6.094 1 94.75 212 SER B CA 1
ATOM 3686 C C . SER B 1 212 ? 25.391 -20.359 -5.766 1 94.75 212 SER B C 1
ATOM 3688 O O . SER B 1 212 ? 24.938 -20.328 -4.617 1 94.75 212 SER B O 1
ATOM 3690 N N . PRO B 1 213 ? 24.781 -20.922 -6.836 1 92.56 213 PRO B N 1
A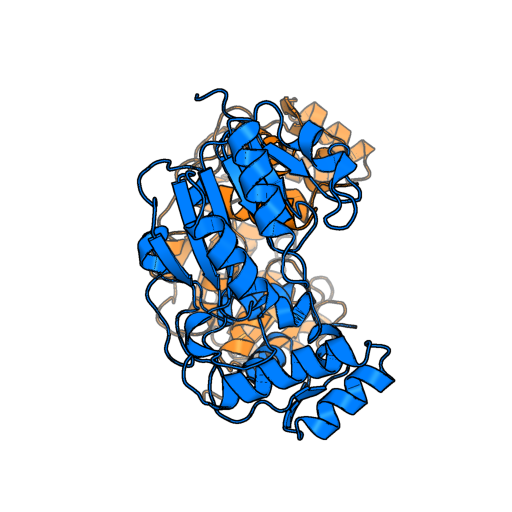TOM 3691 C CA . PRO B 1 213 ? 23.562 -21.688 -6.555 1 92.56 213 PRO B CA 1
ATOM 3692 C C . PRO B 1 213 ? 23.781 -22.766 -5.492 1 92.56 213 PRO B C 1
ATOM 3694 O O . PRO B 1 213 ? 22.891 -23 -4.656 1 92.56 213 PRO B O 1
ATOM 3697 N N . ALA B 1 214 ? 24.922 -23.328 -5.469 1 92.56 214 ALA B N 1
ATOM 3698 C CA . ALA B 1 214 ? 25.219 -24.375 -4.492 1 92.56 214 ALA B CA 1
ATOM 3699 C C . ALA B 1 214 ? 25.297 -23.797 -3.08 1 92.56 214 ALA B C 1
ATOM 3701 O O . ALA B 1 214 ? 24.75 -24.375 -2.137 1 92.56 214 ALA B O 1
ATOM 3702 N N . GLU B 1 215 ? 25.938 -22.734 -2.951 1 94.56 215 GLU B N 1
ATOM 3703 C CA . GLU B 1 215 ? 26.047 -22.062 -1.66 1 94.56 215 GLU B CA 1
ATOM 3704 C C . GLU B 1 215 ? 24.672 -21.625 -1.161 1 94.56 215 GLU B C 1
ATOM 3706 O O . GLU B 1 215 ? 24.359 -21.75 0.028 1 94.56 215 GLU B O 1
ATOM 3711 N N . TYR B 1 216 ? 23.875 -21.125 -2.043 1 94.31 216 TYR B N 1
ATOM 3712 C CA . TYR B 1 216 ? 22.547 -20.656 -1.689 1 94.31 216 TYR B CA 1
ATOM 3713 C C . TYR B 1 216 ? 21.672 -21.812 -1.205 1 94.31 216 TYR B C 1
ATOM 3715 O O . TYR B 1 216 ? 21.016 -21.719 -0.168 1 94.31 216 TYR B O 1
ATOM 3723 N N . SER B 1 217 ? 21.688 -22.875 -1.951 1 93.75 217 SER B N 1
ATOM 3724 C CA . SER B 1 217 ? 20.906 -24.062 -1.573 1 93.75 217 SER B CA 1
ATOM 3725 C C . SER B 1 217 ? 21.312 -24.578 -0.203 1 93.75 217 SER B C 1
ATOM 3727 O O . SER B 1 217 ? 20.469 -24.938 0.613 1 93.75 217 SER B O 1
ATOM 3729 N N . ALA B 1 218 ? 22.547 -24.547 0.066 1 93.44 218 ALA B N 1
ATOM 3730 C CA . ALA B 1 218 ? 23.078 -25.016 1.346 1 93.44 218 ALA B CA 1
ATOM 3731 C C . ALA B 1 218 ? 22.609 -24.125 2.49 1 93.44 218 ALA B C 1
ATOM 3733 O O . ALA B 1 218 ? 22.266 -24.609 3.566 1 93.44 218 ALA B O 1
ATOM 3734 N N . ALA B 1 219 ? 22.625 -22.906 2.213 1 91.5 219 ALA B N 1
ATOM 3735 C CA . ALA B 1 219 ? 22.188 -21.953 3.223 1 91.5 219 ALA B CA 1
ATOM 3736 C C . ALA B 1 219 ? 20.719 -22.125 3.555 1 91.5 219 ALA B C 1
ATOM 3738 O O . ALA B 1 219 ? 20.312 -22 4.715 1 91.5 219 ALA B O 1
ATOM 3739 N N . LEU B 1 220 ? 19.875 -22.344 2.543 1 91.25 220 LEU B N 1
ATOM 3740 C CA . LEU B 1 220 ? 18.438 -22.562 2.752 1 91.25 220 LEU B CA 1
ATOM 3741 C C . LEU B 1 220 ? 18.203 -23.812 3.588 1 91.25 220 LEU B C 1
ATOM 3743 O O . LEU B 1 220 ? 17.375 -23.797 4.5 1 91.25 220 LEU B O 1
ATOM 3747 N N . VAL B 1 221 ? 18.969 -24.797 3.295 1 93.19 221 VAL B N 1
ATOM 3748 C CA . VAL B 1 221 ? 18.828 -26.047 4.031 1 93.19 221 VAL B CA 1
ATOM 3749 C C . VAL B 1 221 ? 19.25 -25.844 5.488 1 93.19 221 VAL B C 1
ATOM 3751 O O . VAL B 1 221 ? 18.578 -26.328 6.406 1 93.19 221 VAL B O 1
ATOM 3754 N N . GLU B 1 222 ? 20.297 -25.125 5.691 1 91.44 222 GLU B N 1
ATOM 3755 C CA . GLU B 1 222 ? 20.75 -24.797 7.039 1 91.44 222 GLU B CA 1
ATOM 3756 C C . GLU B 1 222 ? 19.703 -23.984 7.797 1 91.44 222 GLU B C 1
ATOM 3758 O O . GLU B 1 222 ? 19.562 -24.125 9.016 1 91.44 222 GLU B O 1
ATOM 3763 N N . ALA B 1 223 ? 18.969 -23.203 7.09 1 88.62 223 ALA B N 1
ATOM 3764 C CA . ALA B 1 223 ? 17.938 -22.359 7.684 1 88.62 223 ALA B CA 1
ATOM 3765 C C . ALA B 1 223 ? 16.641 -23.156 7.906 1 88.62 223 ALA B C 1
ATOM 3767 O O . ALA B 1 223 ? 15.641 -22.594 8.344 1 88.62 223 ALA B O 1
ATOM 3768 N N . GLY B 1 224 ? 16.625 -24.375 7.488 1 89.81 224 GLY B N 1
ATOM 3769 C CA . GLY B 1 224 ? 15.492 -25.234 7.809 1 89.81 224 GLY B CA 1
ATOM 3770 C C . GLY B 1 224 ? 14.586 -25.5 6.621 1 89.81 224 GLY B C 1
ATOM 3771 O O . GLY B 1 224 ? 13.523 -26.109 6.77 1 89.81 224 GLY B O 1
ATOM 3772 N N . VAL B 1 225 ? 14.992 -25.031 5.496 1 87.75 225 VAL B N 1
ATOM 3773 C CA . VAL B 1 225 ? 14.227 -25.297 4.281 1 87.75 225 VAL B CA 1
ATOM 3774 C C . VAL B 1 225 ? 14.531 -26.703 3.777 1 87.75 225 VAL B C 1
ATOM 3776 O O . VAL B 1 225 ? 15.68 -27.156 3.795 1 87.75 225 VAL B O 1
ATOM 3779 N N . GLY B 1 226 ? 13.453 -27.422 3.377 1 90.19 226 GLY B N 1
ATOM 3780 C CA . GLY B 1 226 ? 13.656 -28.75 2.812 1 90.19 226 GLY B CA 1
ATOM 3781 C C . GLY B 1 226 ? 14.555 -28.734 1.588 1 90.19 226 GLY B C 1
ATOM 3782 O O . GLY B 1 226 ? 14.539 -27.781 0.808 1 90.19 226 GLY B O 1
ATOM 3783 N N . GLU B 1 227 ? 15.281 -29.781 1.41 1 89.88 227 GLU B N 1
ATOM 3784 C CA . GLU B 1 227 ? 16.25 -29.859 0.326 1 89.88 227 GLU B CA 1
ATOM 3785 C C . GLU B 1 227 ? 15.594 -29.641 -1.031 1 89.88 227 GLU B C 1
ATOM 3787 O O . GLU B 1 227 ? 16.125 -28.906 -1.872 1 89.88 227 GLU B O 1
ATOM 3792 N N . ASP B 1 228 ? 14.484 -30.203 -1.215 1 85.56 228 ASP B N 1
ATOM 3793 C CA . ASP B 1 228 ? 13.789 -30.078 -2.492 1 85.56 228 ASP B CA 1
ATOM 3794 C C . ASP B 1 228 ? 13.344 -28.641 -2.74 1 85.56 228 ASP B C 1
ATOM 3796 O O . ASP B 1 228 ? 13.484 -28.125 -3.852 1 85.56 228 ASP B O 1
ATOM 3800 N N . ASP B 1 229 ? 12.883 -28.047 -1.712 1 86.31 229 ASP B N 1
ATOM 3801 C CA . ASP B 1 229 ? 12.461 -26.641 -1.815 1 86.31 229 ASP B CA 1
ATOM 3802 C C . ASP B 1 229 ? 13.656 -25.734 -2.074 1 86.31 229 ASP B C 1
ATOM 3804 O O . ASP B 1 229 ? 13.57 -24.812 -2.889 1 86.31 229 ASP B O 1
ATOM 3808 N N . ALA B 1 230 ? 14.68 -26.078 -1.426 1 89.31 230 ALA B N 1
ATOM 3809 C CA . ALA B 1 230 ? 15.898 -25.297 -1.606 1 89.31 230 ALA B CA 1
ATOM 3810 C C . ALA B 1 230 ? 16.406 -25.391 -3.041 1 89.31 230 ALA B C 1
ATOM 3812 O O . ALA B 1 230 ? 16.781 -24.375 -3.646 1 89.31 230 ALA B O 1
ATOM 3813 N N . HIS B 1 231 ? 16.328 -26.578 -3.514 1 85.69 231 HIS B N 1
ATOM 3814 C CA . HIS B 1 231 ? 16.766 -26.797 -4.887 1 85.69 231 HIS B CA 1
ATOM 3815 C C . HIS B 1 231 ? 15.836 -26.109 -5.879 1 85.69 231 HIS B C 1
ATOM 3817 O O . HIS B 1 231 ? 16.297 -25.562 -6.887 1 85.69 231 HIS B O 1
ATOM 3823 N N . HIS B 1 232 ? 14.602 -26.172 -5.551 1 85.06 232 HIS B N 1
ATOM 3824 C CA . HIS B 1 232 ? 13.609 -25.531 -6.406 1 85.06 232 HIS B CA 1
ATOM 3825 C C . HIS B 1 232 ? 13.852 -24.016 -6.496 1 85.06 232 HIS B C 1
ATOM 3827 O O . HIS B 1 232 ? 13.836 -23.453 -7.586 1 85.06 232 HIS B O 1
ATOM 3833 N N . VAL B 1 233 ? 14.133 -23.438 -5.414 1 86.62 233 VAL B N 1
ATOM 3834 C CA . VAL B 1 233 ? 14.375 -22 -5.379 1 86.62 233 VAL B CA 1
ATOM 3835 C C . VAL B 1 233 ? 15.672 -21.688 -6.121 1 86.62 233 VAL B C 1
ATOM 3837 O O . VAL B 1 233 ? 15.727 -20.719 -6.891 1 86.62 233 VAL B O 1
ATOM 3840 N N . ALA B 1 234 ? 16.656 -22.516 -5.918 1 88.06 234 ALA B N 1
ATOM 3841 C CA . ALA B 1 234 ? 17.938 -22.312 -6.594 1 88.06 234 ALA B CA 1
ATOM 3842 C C . ALA B 1 234 ? 17.781 -22.406 -8.109 1 88.06 234 ALA B C 1
ATOM 3844 O O . ALA B 1 234 ? 18.406 -21.656 -8.852 1 88.06 234 ALA B O 1
ATOM 3845 N N . GLU B 1 235 ? 16.969 -23.297 -8.492 1 86.94 235 GLU B N 1
ATOM 3846 C CA . GLU B 1 235 ? 16.734 -23.484 -9.914 1 86.94 235 GLU B CA 1
ATOM 3847 C C . GLU B 1 235 ? 16.078 -22.25 -10.539 1 86.94 235 GLU B C 1
ATOM 3849 O O . GLU B 1 235 ? 16.328 -21.938 -11.703 1 86.94 235 GLU B O 1
ATOM 3854 N N . MET B 1 236 ? 15.258 -21.672 -9.742 1 88.06 236 MET B N 1
ATOM 3855 C CA . MET B 1 236 ? 14.641 -20.438 -10.219 1 88.06 236 MET B CA 1
ATOM 3856 C C . MET B 1 236 ? 15.695 -19.422 -10.602 1 88.06 236 MET B C 1
ATOM 3858 O O . MET B 1 236 ? 15.594 -18.781 -11.648 1 88.06 236 MET B O 1
ATOM 3862 N N . PHE B 1 237 ? 16.719 -19.281 -9.82 1 91 237 PHE B N 1
ATOM 3863 C CA . PHE B 1 237 ? 17.766 -18.297 -10.078 1 91 237 PHE B CA 1
ATOM 3864 C C . PHE B 1 237 ? 18.594 -18.672 -11.297 1 91 237 PHE B C 1
ATOM 3866 O O . PHE B 1 237 ? 19.031 -17.812 -12.055 1 91 237 PHE B O 1
ATOM 3873 N N . VAL B 1 238 ? 18.781 -19.969 -11.469 1 86.5 238 VAL B N 1
ATOM 3874 C CA . VAL B 1 238 ? 19.5 -20.438 -12.648 1 86.5 238 VAL B CA 1
ATOM 3875 C C . VAL B 1 238 ? 18.719 -20.062 -13.906 1 86.5 238 VAL B C 1
ATOM 3877 O O . VAL B 1 238 ? 19.312 -19.594 -14.883 1 86.5 238 VAL B O 1
ATOM 3880 N N . LEU B 1 239 ? 17.453 -20.219 -13.812 1 86.12 239 LEU B N 1
ATOM 3881 C CA . LEU B 1 239 ? 16.609 -19.859 -14.938 1 86.12 239 LEU B CA 1
ATOM 3882 C C . LEU B 1 239 ? 16.656 -18.359 -15.203 1 86.12 239 LEU B C 1
ATOM 3884 O O . LEU B 1 239 ? 16.75 -17.922 -16.344 1 86.12 239 LEU B O 1
ATOM 3888 N N . MET B 1 240 ? 16.609 -17.594 -14.164 1 87 240 MET B N 1
ATOM 3889 C CA . MET B 1 240 ? 16.641 -16.141 -14.281 1 87 240 MET B CA 1
ATOM 3890 C C . MET B 1 240 ? 17.953 -15.695 -14.938 1 87 240 MET B C 1
ATOM 3892 O O . MET B 1 240 ? 17.969 -14.734 -15.703 1 87 240 MET B O 1
ATOM 3896 N N . GLU B 1 241 ? 18.984 -16.359 -14.664 1 87.5 241 GLU B N 1
ATOM 3897 C CA . GLU B 1 241 ? 20.297 -15.977 -15.148 1 87.5 241 GLU B CA 1
ATOM 3898 C C . GLU B 1 241 ? 20.391 -16.109 -16.672 1 87.5 241 GLU B C 1
ATOM 3900 O O . GLU B 1 241 ? 21.25 -15.477 -17.297 1 87.5 241 GLU B O 1
ATOM 3905 N N . ARG B 1 242 ? 19.516 -16.859 -17.188 1 86.81 242 ARG B N 1
ATOM 3906 C CA . ARG B 1 242 ? 19.5 -17.016 -18.641 1 86.81 242 ARG B CA 1
ATOM 3907 C C . ARG B 1 242 ? 19.062 -15.727 -19.328 1 86.81 242 ARG B C 1
ATOM 3909 O O . ARG B 1 242 ? 19.297 -15.523 -20.516 1 86.81 242 ARG B O 1
ATOM 3916 N N . GLY B 1 243 ? 18.312 -14.867 -18.562 1 89.06 243 GLY B N 1
ATOM 3917 C CA . GLY B 1 243 ? 17.953 -13.539 -19.031 1 89.06 243 GLY B CA 1
ATOM 3918 C C . GLY B 1 243 ? 16.812 -13.539 -20.031 1 89.06 243 GLY B C 1
ATOM 3919 O O . GLY B 1 243 ? 16.5 -12.516 -20.641 1 89.06 243 GLY B O 1
ATOM 3920 N N . LEU B 1 244 ? 16.234 -14.68 -20.172 1 86.88 244 LEU B N 1
ATOM 3921 C CA . LEU B 1 244 ? 15.195 -14.82 -21.188 1 86.88 244 LEU B CA 1
ATOM 3922 C C . LEU B 1 244 ? 13.953 -14.023 -20.812 1 86.88 244 LEU B C 1
ATOM 3924 O O . LEU B 1 244 ? 13.18 -13.625 -21.688 1 86.88 244 LEU B O 1
ATOM 3928 N N . LEU B 1 245 ? 13.859 -13.75 -19.5 1 91 245 LEU B N 1
ATOM 3929 C CA . LEU B 1 245 ? 12.633 -13.125 -19.016 1 91 245 LEU B CA 1
ATOM 3930 C C . LEU B 1 245 ? 12.93 -11.758 -18.391 1 91 245 LEU B C 1
ATOM 3932 O O . LEU B 1 245 ? 12.164 -11.273 -17.562 1 91 245 LEU B O 1
ATOM 3936 N N . ALA B 1 246 ? 13.992 -11.156 -18.875 1 94.19 246 ALA B N 1
ATOM 3937 C CA . ALA B 1 246 ? 14.461 -9.914 -18.266 1 94.19 246 ALA B CA 1
ATOM 3938 C C . ALA B 1 246 ? 13.664 -8.719 -18.781 1 94.19 246 ALA B C 1
ATOM 3940 O O . ALA B 1 246 ? 13.594 -7.68 -18.125 1 94.19 246 ALA B O 1
ATOM 3941 N N . GLU B 1 247 ? 13.062 -8.875 -19.969 1 95.56 247 GLU B N 1
ATOM 3942 C CA . GLU B 1 247 ? 12.375 -7.746 -20.578 1 95.56 247 GLU B CA 1
ATOM 3943 C C . GLU B 1 247 ? 10.945 -7.621 -20.078 1 95.56 247 GLU B C 1
ATOM 3945 O O . GLU B 1 247 ? 10.227 -8.617 -19.969 1 95.56 247 GLU B O 1
ATOM 3950 N N . PRO B 1 248 ? 10.547 -6.367 -19.734 1 98 248 PRO B N 1
ATOM 3951 C CA . PRO B 1 248 ? 9.156 -6.16 -19.344 1 98 248 PRO B CA 1
ATOM 3952 C C . PRO B 1 248 ? 8.172 -6.477 -20.469 1 98 248 PRO B C 1
ATOM 3954 O O . PRO B 1 248 ? 8.547 -6.488 -21.641 1 98 248 PRO B O 1
ATOM 3957 N N . THR B 1 249 ? 6.98 -6.82 -20.062 1 98 249 THR B N 1
ATOM 3958 C CA . THR B 1 249 ? 5.895 -7.062 -21.016 1 98 249 THR B CA 1
ATOM 3959 C C . THR B 1 249 ? 4.758 -6.07 -20.797 1 98 249 THR B C 1
ATOM 3961 O O . THR B 1 249 ? 4.809 -5.246 -19.891 1 98 249 THR B O 1
ATOM 3964 N N . ASP B 1 250 ? 3.74 -6.137 -21.625 1 97.94 250 ASP B N 1
ATOM 3965 C CA . ASP B 1 250 ? 2.66 -5.156 -21.594 1 97.94 250 ASP B CA 1
ATOM 3966 C C . ASP B 1 250 ? 1.394 -5.762 -20.984 1 97.94 250 ASP B C 1
ATOM 3968 O O . ASP B 1 250 ? 0.308 -5.188 -21.109 1 97.94 250 ASP B O 1
ATOM 3972 N N . GLY B 1 251 ? 1.514 -6.918 -20.359 1 98.5 251 GLY B N 1
ATOM 3973 C CA . GLY B 1 251 ? 0.344 -7.641 -19.875 1 98.5 251 GLY B CA 1
ATOM 3974 C C . GLY B 1 251 ? -0.478 -6.852 -18.875 1 98.5 251 GLY B C 1
ATOM 3975 O O . GLY B 1 251 ? -1.71 -6.859 -18.938 1 98.5 251 GLY B O 1
ATOM 3976 N N . VAL B 1 252 ? 0.147 -6.145 -17.953 1 98.69 252 VAL B N 1
ATOM 3977 C CA . VAL B 1 252 ? -0.569 -5.348 -16.969 1 98.69 252 VAL B CA 1
ATOM 3978 C C . VAL B 1 252 ? -1.37 -4.254 -17.656 1 98.69 252 VAL B C 1
ATOM 3980 O O . VAL B 1 252 ? -2.559 -4.07 -17.391 1 98.69 252 VAL B O 1
ATOM 3983 N N . ALA B 1 253 ? -0.72 -3.566 -18.547 1 98.5 253 ALA B N 1
ATOM 3984 C CA . ALA B 1 253 ? -1.398 -2.5 -19.281 1 98.5 253 ALA B CA 1
ATOM 3985 C C . ALA B 1 253 ? -2.537 -3.057 -20.125 1 98.5 253 ALA B C 1
ATOM 3987 O O . ALA B 1 253 ? -3.594 -2.432 -20.25 1 98.5 253 ALA B O 1
ATOM 3988 N N . ALA B 1 254 ? -2.332 -4.172 -20.734 1 98.12 254 ALA B N 1
ATOM 3989 C CA . ALA B 1 254 ? -3.34 -4.801 -21.594 1 98.12 254 ALA B CA 1
ATOM 3990 C C . ALA B 1 254 ? -4.602 -5.125 -20.797 1 98.12 254 ALA B C 1
ATOM 3992 O O . ALA B 1 254 ? -5.719 -4.965 -21.312 1 98.12 254 ALA B O 1
ATOM 3993 N N . VAL B 1 255 ? -4.473 -5.594 -19.578 1 98.19 255 VAL B N 1
ATOM 3994 C CA . VAL B 1 255 ? -5.609 -6.023 -18.781 1 98.19 255 VAL B CA 1
ATOM 3995 C C . VAL B 1 255 ? -6.227 -4.824 -18.062 1 98.19 255 VAL B C 1
ATOM 3997 O O . VAL B 1 255 ? -7.449 -4.68 -18.016 1 98.19 255 VAL B O 1
ATOM 4000 N N . LEU B 1 256 ? -5.363 -3.912 -17.547 1 97.81 256 LEU B N 1
ATOM 4001 C CA . LEU B 1 256 ? -5.844 -2.916 -16.594 1 97.81 256 LEU B CA 1
ATOM 4002 C C . LEU B 1 256 ? -5.984 -1.552 -17.266 1 97.81 256 LEU B C 1
ATOM 4004 O O . LEU B 1 256 ? -6.594 -0.641 -16.703 1 97.81 256 LEU B O 1
ATOM 4008 N N . GLY B 1 257 ? -5.414 -1.356 -18.406 1 97.38 257 GLY B N 1
ATOM 4009 C CA . GLY B 1 257 ? -5.5 -0.078 -19.094 1 97.38 257 GLY B CA 1
ATOM 4010 C C . GLY B 1 257 ? -4.59 0.982 -18.5 1 97.38 257 GLY B C 1
ATOM 4011 O O . GLY B 1 257 ? -4.816 2.178 -18.688 1 97.38 257 GLY B O 1
ATOM 4012 N N . ARG B 1 258 ? -3.676 0.66 -17.703 1 97.12 258 ARG B N 1
ATOM 4013 C CA . ARG B 1 258 ? -2.668 1.527 -17.094 1 97.12 258 ARG B CA 1
ATOM 4014 C C . ARG B 1 258 ? -1.331 0.804 -16.969 1 97.12 258 ARG B C 1
ATOM 4016 O O . ARG B 1 258 ? -1.283 -0.428 -16.969 1 97.12 258 ARG B O 1
ATOM 4023 N N . PRO B 1 259 ? -0.247 1.55 -16.938 1 97.62 259 PRO B N 1
ATOM 4024 C CA . PRO B 1 259 ? 1.052 0.907 -16.719 1 97.62 259 PRO B CA 1
ATOM 4025 C C . PRO B 1 259 ? 1.16 0.23 -15.359 1 97.62 259 PRO B C 1
ATOM 4027 O O . PRO B 1 259 ? 0.422 0.577 -14.43 1 97.62 259 PRO B O 1
ATOM 4030 N N . PRO B 1 260 ? 2.039 -0.796 -15.234 1 98.56 260 PRO B N 1
ATOM 4031 C CA . PRO B 1 260 ? 2.307 -1.373 -13.914 1 98.56 260 PRO B CA 1
ATOM 4032 C C . PRO B 1 260 ? 2.994 -0.391 -12.969 1 98.56 260 PRO B C 1
ATOM 4034 O O . PRO B 1 260 ? 3.592 0.59 -13.422 1 98.56 260 PRO B O 1
ATOM 4037 N N . ARG B 1 261 ? 2.828 -0.601 -11.719 1 97.88 261 ARG B N 1
ATOM 4038 C CA . ARG B 1 261 ? 3.465 0.21 -10.688 1 97.88 261 ARG B CA 1
ATOM 4039 C C . ARG B 1 261 ? 4.977 -0.001 -10.68 1 97.88 261 ARG B C 1
ATOM 4041 O O . ARG B 1 261 ? 5.453 -1.117 -10.891 1 97.88 261 ARG B O 1
ATOM 4048 N N . ALA B 1 262 ? 5.637 1.087 -10.406 1 98.25 262 ALA B N 1
ATOM 4049 C CA . ALA B 1 262 ? 7.094 1.021 -10.328 1 98.25 262 ALA B CA 1
ATOM 4050 C C . ALA B 1 262 ? 7.543 0.312 -9.055 1 98.25 262 ALA B C 1
ATOM 4052 O O . ALA B 1 262 ? 6.871 0.391 -8.023 1 98.25 262 ALA B O 1
ATOM 4053 N N . PHE B 1 263 ? 8.734 -0.362 -9.125 1 98.62 263 PHE B N 1
ATOM 4054 C CA . PHE B 1 263 ? 9.312 -1.03 -7.965 1 98.62 263 PHE B CA 1
ATOM 4055 C C . PHE B 1 263 ? 9.523 -0.046 -6.824 1 98.62 263 PHE B C 1
ATOM 4057 O O . PHE B 1 263 ? 9.305 -0.383 -5.656 1 98.62 263 PHE B O 1
ATOM 4064 N N . GLU B 1 264 ? 9.836 1.179 -7.164 1 98.56 264 GLU B N 1
ATOM 4065 C CA . GLU B 1 264 ? 10.133 2.225 -6.188 1 98.56 264 GLU B CA 1
ATOM 4066 C C . GLU B 1 264 ? 8.906 2.561 -5.348 1 98.56 264 GLU B C 1
ATOM 4068 O O . GLU B 1 264 ? 9.023 2.891 -4.168 1 98.56 264 GLU B O 1
ATOM 4073 N N . GLU B 1 265 ? 7.73 2.527 -6 1 97.75 265 GLU B N 1
ATOM 4074 C CA . GLU B 1 265 ? 6.5 2.789 -5.266 1 97.75 265 GLU B CA 1
ATOM 4075 C C . GLU B 1 265 ? 6.289 1.76 -4.156 1 97.75 265 GLU B C 1
ATOM 4077 O O . GLU B 1 265 ? 5.891 2.109 -3.045 1 97.75 265 GLU B O 1
ATOM 4082 N N . TYR B 1 266 ? 6.59 0.535 -4.523 1 98.31 266 TYR B N 1
ATOM 4083 C CA . TYR B 1 266 ? 6.531 -0.528 -3.525 1 98.31 266 TYR B CA 1
ATOM 4084 C C . TYR B 1 266 ? 7.535 -0.281 -2.406 1 98.31 266 TYR B C 1
ATOM 4086 O O . TYR B 1 266 ? 7.188 -0.372 -1.225 1 98.31 266 TYR B O 1
ATOM 4094 N N . VAL B 1 267 ? 8.734 0.051 -2.729 1 98.69 267 VAL B N 1
ATOM 4095 C CA . VAL B 1 267 ? 9.836 0.161 -1.779 1 98.69 267 VAL B CA 1
ATOM 4096 C C . VAL B 1 267 ? 9.523 1.229 -0.736 1 98.69 267 VAL B C 1
ATOM 4098 O O . VAL B 1 267 ? 9.656 0.991 0.467 1 98.69 267 VAL B O 1
ATOM 4101 N N . VAL B 1 268 ? 9.039 2.389 -1.148 1 97.88 268 VAL B N 1
ATOM 4102 C CA . VAL B 1 268 ? 8.812 3.475 -0.202 1 97.88 268 VAL B CA 1
ATOM 4103 C C . VAL B 1 268 ? 7.629 3.135 0.702 1 97.88 268 VAL B C 1
ATOM 4105 O O . VAL B 1 268 ? 7.629 3.477 1.887 1 97.88 268 VAL B O 1
ATOM 4108 N N . ARG B 1 269 ? 6.641 2.463 0.164 1 96.88 269 ARG B N 1
ATOM 4109 C CA . ARG B 1 269 ? 5.5 2.062 0.985 1 96.88 269 ARG B CA 1
ATOM 4110 C C . ARG B 1 269 ? 5.926 1.059 2.053 1 96.88 269 ARG B C 1
ATOM 4112 O O . ARG B 1 269 ? 5.578 1.211 3.227 1 96.88 269 ARG B O 1
ATOM 4119 N N . ALA B 1 270 ? 6.668 0.057 1.607 1 97.75 270 ALA B N 1
ATOM 4120 C CA . ALA B 1 270 ? 7.117 -0.974 2.539 1 97.75 270 ALA B CA 1
ATOM 4121 C C . ALA B 1 270 ? 8.07 -0.393 3.582 1 97.75 270 ALA B C 1
ATOM 4123 O O . ALA B 1 270 ? 7.988 -0.732 4.766 1 97.75 270 ALA B O 1
ATOM 4124 N N . ALA B 1 271 ? 8.961 0.501 3.164 1 97.31 271 ALA B N 1
ATOM 4125 C CA . ALA B 1 271 ? 9.906 1.139 4.078 1 97.31 271 ALA B CA 1
ATOM 4126 C C . ALA B 1 271 ? 9.172 1.975 5.125 1 97.31 271 ALA B C 1
ATOM 4128 O O . ALA B 1 271 ? 9.492 1.904 6.316 1 97.31 271 ALA B O 1
ATOM 4129 N N . ALA B 1 272 ? 8.219 2.73 4.676 1 93.56 272 ALA B N 1
ATOM 4130 C CA . ALA B 1 272 ? 7.449 3.586 5.578 1 93.56 272 ALA B CA 1
ATOM 4131 C C . ALA B 1 272 ? 6.664 2.754 6.586 1 93.56 272 ALA B C 1
ATOM 4133 O O . ALA B 1 272 ? 6.43 3.191 7.715 1 93.56 272 ALA B O 1
ATOM 4134 N N . ALA B 1 273 ? 6.289 1.569 6.156 1 93.81 273 ALA B N 1
ATOM 4135 C CA . ALA B 1 273 ? 5.555 0.665 7.035 1 93.81 273 ALA B CA 1
ATOM 4136 C C . ALA B 1 273 ? 6.5 -0.071 7.98 1 93.81 273 ALA B C 1
ATOM 4138 O O . ALA B 1 273 ? 6.055 -0.833 8.844 1 93.81 273 ALA B O 1
ATOM 4139 N N . GLY B 1 274 ? 7.777 0.139 7.836 1 95.19 274 GLY B N 1
ATOM 4140 C CA . GLY B 1 274 ? 8.75 -0.477 8.727 1 95.19 274 GLY B CA 1
ATOM 4141 C C . GLY B 1 274 ? 9.031 -1.93 8.391 1 95.19 274 GLY B C 1
ATOM 4142 O O . GLY B 1 274 ? 9.359 -2.725 9.273 1 95.19 274 GLY B O 1
ATOM 4143 N N . ALA B 1 275 ? 8.867 -2.301 7.109 1 97.06 275 ALA B N 1
ATOM 4144 C CA . ALA B 1 275 ? 8.914 -3.695 6.684 1 97.06 275 ALA B CA 1
ATOM 4145 C C . ALA B 1 275 ? 10.258 -4.328 7.031 1 97.06 275 ALA B C 1
ATOM 4147 O O . ALA B 1 275 ? 10.352 -5.543 7.234 1 97.06 275 ALA B O 1
ATOM 4148 N N . TRP B 1 276 ? 11.297 -3.564 7.094 1 97.5 276 TRP B N 1
ATOM 4149 C CA . TRP B 1 276 ? 12.617 -4.156 7.23 1 97.5 276 TRP B CA 1
ATOM 4150 C C . TRP B 1 276 ? 13.273 -3.73 8.539 1 97.5 276 TRP B C 1
ATOM 4152 O O . TRP B 1 276 ? 14.477 -3.932 8.734 1 97.5 276 TRP B O 1
ATOM 4162 N N . ARG B 1 277 ? 12.5 -3.025 9.375 1 92.38 277 ARG B N 1
ATOM 4163 C CA . ARG B 1 277 ? 12.992 -2.65 10.695 1 92.38 277 ARG B CA 1
ATOM 4164 C C . ARG B 1 277 ? 12.805 -3.783 11.695 1 92.38 277 ARG B C 1
ATOM 4166 O O . ARG B 1 277 ? 11.812 -4.516 11.633 1 92.38 277 ARG B O 1
ATOM 4173 N N . SER B 1 278 ? 13.781 -4.047 12.531 1 78.88 278 SER B N 1
ATOM 4174 C CA . SER B 1 278 ? 13.75 -5.094 13.547 1 78.88 278 SER B CA 1
ATOM 4175 C C . SER B 1 278 ? 12.734 -4.77 14.641 1 78.88 278 SER B C 1
ATOM 4177 O O . SER B 1 278 ? 12.492 -3.598 14.938 1 78.88 278 SER B O 1
#